Protein AF-0000000076746438 (afdb_homodimer)

Nearest PDB structures (foldseek):
  4yfy-assembly1_B  TM=8.001E-01  e=1.383E-14  Providencia alcalifaciens
  4pzu-assembly1_B  TM=8.142E-01  e=1.035E-13  Mycobacterium tuberculosis
  6v2t-assembly1_A  TM=8.009E-01  e=1.169E-13  Shewanella sp. FDAARGOS_354
  6v33-assembly1_B  TM=8.062E-01  e=2.582E-13  Pseudomonas congelans
  4nv1-assembly2_E  TM=7.731E-01  e=6.446E-13  Francisella tularensis subsp. tularensis SCHU S4

Organism: NCBI:txid190893

Structure (mmCIF, N/CA/C/O backbone):
data_AF-0000000076746438-model_v1
#
loop_
_entity.id
_entity.type
_entity.pdbx_description
1 polymer 'Formyl transferase N-terminal domain-containing protein'
#
loop_
_atom_site.group_PDB
_atom_site.id
_atom_site.type_symbol
_atom_site.label_atom_id
_atom_site.label_alt_id
_atom_site.label_comp_id
_atom_site.label_asym_id
_atom_site.label_entity_id
_atom_site.label_seq_id
_atom_site.pdbx_PDB_ins_code
_atom_site.Cartn_x
_atom_site.Cartn_y
_atom_site.Cartn_z
_atom_site.occupancy
_atom_site.B_iso_or_equiv
_atom_site.auth_seq_id
_atom_site.auth_comp_id
_atom_site.auth_asym_id
_atom_site.auth_atom_id
_atom_site.pdbx_PDB_model_num
ATOM 1 N N . MET A 1 1 ? -11.914 46.688 12.555 1 73.5 1 MET A N 1
ATOM 2 C CA . MET A 1 1 ? -11.578 45.5 11.781 1 73.5 1 MET A CA 1
ATOM 3 C C . MET A 1 1 ? -10.094 45.156 11.906 1 73.5 1 MET A C 1
ATOM 5 O O . MET A 1 1 ? -9.25 46.062 11.906 1 73.5 1 MET A O 1
ATOM 9 N N . ARG A 1 2 ? -9.742 43.875 12.281 1 86 2 ARG A N 1
ATOM 10 C CA . ARG A 1 2 ? -8.359 43.469 12.523 1 86 2 ARG A CA 1
ATOM 11 C C . ARG A 1 2 ? -7.586 43.344 11.219 1 86 2 ARG A C 1
ATOM 13 O O . ARG A 1 2 ? -8.078 42.75 10.25 1 86 2 ARG A O 1
ATOM 20 N N . ASP A 1 3 ? -6.473 44.062 11.164 1 94.69 3 ASP A N 1
ATOM 21 C CA . ASP A 1 3 ? -5.551 43.906 10.039 1 94.69 3 ASP A CA 1
ATOM 22 C C . ASP A 1 3 ? -4.586 42.75 10.273 1 94.69 3 ASP A C 1
ATOM 24 O O . ASP A 1 3 ? -3.74 42.812 11.172 1 94.69 3 ASP A O 1
ATOM 28 N N . CYS A 1 4 ? -4.773 41.75 9.414 1 97 4 CYS A N 1
ATOM 29 C CA . CYS A 1 4 ? -4.027 40.5 9.625 1 97 4 CYS A CA 1
ATOM 30 C C . CYS A 1 4 ? -3.199 40.156 8.398 1 97 4 CYS A C 1
ATOM 32 O O . CYS A 1 4 ? -3.662 40.312 7.266 1 97 4 CYS A O 1
ATOM 34 N N . VAL A 1 5 ? -1.972 39.719 8.672 1 97.44 5 VAL A N 1
ATOM 35 C CA . VAL A 1 5 ? -1.103 39.188 7.621 1 97.44 5 VAL A CA 1
ATOM 36 C C . VAL A 1 5 ? -0.907 37.688 7.805 1 97.44 5 VAL A C 1
ATOM 38 O O . VAL A 1 5 ? -0.662 37.219 8.922 1 97.44 5 VAL A O 1
ATOM 41 N N . PHE A 1 6 ? -1.064 36.969 6.75 1 97.88 6 PHE A N 1
ATOM 42 C CA . PHE A 1 6 ? -0.701 35.562 6.727 1 97.88 6 PHE A CA 1
ATOM 43 C C . PHE A 1 6 ? 0.543 35.312 5.875 1 97.88 6 PHE A C 1
ATOM 45 O O . PHE A 1 6 ? 0.637 35.844 4.758 1 97.88 6 PHE A O 1
ATOM 52 N N . VAL A 1 7 ? 1.448 34.562 6.438 1 97.38 7 VAL A N 1
ATOM 53 C CA . VAL A 1 7 ? 2.625 34.156 5.676 1 97.38 7 VAL A CA 1
ATOM 54 C C . VAL A 1 7 ? 2.857 32.656 5.828 1 97.38 7 VAL A C 1
ATOM 56 O O . VAL A 1 7 ? 2.914 32.125 6.949 1 97.38 7 VAL A O 1
ATOM 59 N N . GLY A 1 8 ? 2.98 31.984 4.676 1 95.44 8 GLY A N 1
ATOM 60 C CA . GLY A 1 8 ? 3.326 30.578 4.797 1 95.44 8 GLY A CA 1
ATOM 61 C C . GLY A 1 8 ? 2.826 29.75 3.637 1 95.44 8 GLY A C 1
ATOM 62 O O . GLY A 1 8 ? 2.703 30.234 2.516 1 95.44 8 GLY A O 1
ATOM 63 N N . ASN A 1 9 ? 2.734 28.438 3.898 1 92.62 9 ASN A N 1
ATOM 64 C CA . ASN A 1 9 ? 2.375 27.5 2.834 1 92.62 9 ASN A CA 1
ATOM 65 C C . ASN A 1 9 ? 1.324 26.5 3.297 1 92.62 9 ASN A C 1
ATOM 67 O O . ASN A 1 9 ? 1.062 25.516 2.613 1 92.62 9 ASN A O 1
ATOM 71 N N . ARG A 1 10 ? 0.739 26.75 4.438 1 92.44 10 ARG A N 1
ATOM 72 C CA . ARG A 1 10 ? -0.252 25.828 4.984 1 92.44 10 ARG A CA 1
ATOM 73 C C . ARG A 1 10 ? -1.668 26.297 4.672 1 92.44 10 ARG A C 1
ATOM 75 O O . ARG A 1 10 ? -2.123 27.312 5.215 1 92.44 10 ARG A O 1
ATOM 82 N N . ARG A 1 11 ? -2.375 25.547 3.967 1 91.19 11 ARG A N 1
ATOM 83 C CA . ARG A 1 11 ? -3.625 25.969 3.34 1 91.19 11 ARG A CA 1
ATOM 84 C C . ARG A 1 11 ? -4.762 26 4.355 1 91.19 11 ARG A C 1
ATOM 86 O O . ARG A 1 11 ? -5.605 26.891 4.32 1 91.19 11 ARG A O 1
ATOM 93 N N . PHE A 1 12 ? -4.754 25.156 5.32 1 92.69 12 PHE A N 1
ATOM 94 C CA . PHE A 1 12 ? -5.973 24.891 6.082 1 92.69 12 PHE A CA 1
ATOM 95 C C . PHE A 1 12 ? -6.199 25.969 7.129 1 92.69 12 PHE A C 1
ATOM 97 O O . PHE A 1 12 ? -7.336 26.391 7.355 1 92.69 12 PHE A O 1
ATOM 104 N N . VAL A 1 13 ? -5.195 26.375 7.738 1 95.19 13 VAL A N 1
ATOM 105 C CA . VAL A 1 13 ? -5.328 27.516 8.648 1 95.19 13 VAL A CA 1
ATOM 106 C C . VAL A 1 13 ? -5.738 28.75 7.867 1 95.19 13 VAL A C 1
ATOM 108 O O . VAL A 1 13 ? -6.582 29.531 8.32 1 95.19 13 VAL A O 1
ATOM 111 N N . LEU A 1 14 ? -5.172 28.922 6.68 1 94.94 14 LEU A N 1
ATOM 112 C CA . LEU A 1 14 ? -5.527 30.047 5.824 1 94.94 14 LEU A CA 1
ATOM 113 C C . LEU A 1 14 ? -7.012 30.016 5.473 1 94.94 14 LEU A C 1
ATOM 115 O O . LEU A 1 14 ? -7.684 31.047 5.5 1 94.94 14 LEU A O 1
ATOM 119 N N . GLU A 1 15 ? -7.488 28.859 5.148 1 93.12 15 GLU A N 1
ATOM 120 C CA . GLU A 1 15 ? -8.906 28.719 4.836 1 93.12 15 GLU A CA 1
ATOM 121 C C . GLU A 1 15 ? -9.781 29.172 6 1 93.12 15 GLU A C 1
ATOM 123 O O . GLU A 1 15 ? -10.805 29.828 5.793 1 93.12 15 GLU A O 1
ATOM 128 N N . GLU A 1 16 ? -9.406 28.812 7.215 1 94.44 16 GLU A N 1
ATOM 129 C CA . GLU A 1 16 ? -10.133 29.25 8.398 1 94.44 16 GLU A CA 1
ATOM 130 C C . GLU A 1 16 ? -10.039 30.766 8.562 1 94.44 16 GLU A C 1
ATOM 132 O O . GLU A 1 16 ? -11.008 31.422 8.953 1 94.44 16 GLU A O 1
ATOM 137 N N . LEU A 1 17 ? -8.906 31.312 8.281 1 95.25 17 LEU A N 1
ATOM 138 C CA . LEU A 1 17 ? -8.664 32.75 8.406 1 95.25 17 LEU A CA 1
ATOM 139 C C . LEU A 1 17 ? -9.539 33.531 7.43 1 95.25 17 LEU A C 1
ATOM 141 O O . LEU A 1 17 ? -10.062 34.594 7.777 1 95.25 17 LEU A O 1
ATOM 145 N N . ILE A 1 18 ? -9.672 33.031 6.238 1 93.94 18 ILE A N 1
ATOM 146 C CA . ILE A 1 18 ? -10.445 33.656 5.184 1 93.94 18 ILE A CA 1
ATOM 147 C C . ILE A 1 18 ? -11.906 33.781 5.617 1 93.94 18 ILE A C 1
ATOM 149 O O . ILE A 1 18 ? -12.586 34.75 5.266 1 93.94 18 ILE A O 1
ATOM 153 N N . LYS A 1 19 ? -12.297 32.875 6.418 1 92.81 19 LYS A N 1
ATOM 154 C CA . LYS A 1 19 ? -13.688 32.875 6.879 1 92.81 19 LYS A CA 1
ATOM 155 C C . LYS A 1 19 ? -13.914 33.969 7.93 1 92.81 19 LYS A C 1
ATOM 157 O O . LYS A 1 19 ? -15.055 34.312 8.234 1 92.81 19 LYS A O 1
ATOM 162 N N . LYS A 1 20 ? -12.867 34.469 8.352 1 92.38 20 LYS A N 1
ATOM 163 C CA . LYS A 1 20 ? -12.984 35.5 9.367 1 92.38 20 LYS A CA 1
ATOM 164 C C . LYS A 1 20 ? -13.297 36.844 8.734 1 92.38 20 LYS A C 1
ATOM 166 O O . LYS A 1 20 ? -13.078 37.062 7.539 1 92.38 20 LYS A O 1
ATOM 171 N N . ASN A 1 21 ? -13.914 37.75 9.383 1 87.56 21 ASN A N 1
ATOM 172 C CA . ASN A 1 21 ? -14.18 39.094 8.93 1 87.56 21 ASN A CA 1
ATOM 173 C C . ASN A 1 21 ? -13.016 40.031 9.227 1 87.56 21 ASN A C 1
ATOM 175 O O . ASN A 1 21 ? -13.195 41.094 9.852 1 87.56 21 ASN A O 1
ATOM 179 N N . TRP A 1 22 ? -11.789 39.625 8.812 1 93.62 22 TRP A N 1
ATOM 180 C CA . TRP A 1 22 ? -10.586 40.438 9 1 93.62 22 TRP A CA 1
ATOM 181 C C . TRP A 1 22 ? -10.086 41 7.672 1 93.62 22 TRP A C 1
ATOM 183 O O . TRP A 1 22 ? -10.453 40.5 6.605 1 93.62 22 TRP A O 1
ATOM 193 N N . ASN A 1 23 ? -9.406 42.125 7.746 1 95.06 23 ASN A N 1
ATOM 194 C CA . ASN A 1 23 ? -8.633 42.594 6.598 1 95.06 23 ASN A CA 1
ATOM 195 C C . ASN A 1 23 ? -7.355 41.781 6.422 1 95.06 23 ASN A C 1
ATOM 197 O O . ASN A 1 23 ? -6.379 41.969 7.145 1 95.06 23 ASN A O 1
ATOM 201 N N . LEU A 1 24 ? -7.387 40.906 5.422 1 96.19 24 LEU A N 1
ATOM 202 C CA . LEU A 1 24 ? -6.359 39.875 5.324 1 96.19 24 LEU A CA 1
ATOM 203 C C . LEU A 1 24 ? -5.422 40.156 4.152 1 96.19 24 LEU A C 1
ATOM 205 O O . LEU A 1 24 ? -5.879 40.406 3.033 1 96.19 24 LEU A O 1
ATOM 209 N N . THR A 1 25 ? -4.156 40.25 4.434 1 96.25 25 THR A N 1
ATOM 210 C CA . THR A 1 25 ? -3.102 40.219 3.428 1 96.25 25 THR A CA 1
ATOM 211 C C . THR A 1 25 ? -2.359 38.906 3.443 1 96.25 25 THR A C 1
ATOM 213 O O . THR A 1 25 ? -1.942 38.438 4.504 1 96.25 25 THR A O 1
ATOM 216 N N . VAL A 1 26 ? -2.172 38.281 2.252 1 97.38 26 VAL A N 1
ATOM 217 C CA . VAL A 1 26 ? -1.613 36.938 2.201 1 97.38 26 VAL A CA 1
ATOM 218 C C . VAL A 1 26 ? -0.307 36.938 1.411 1 97.38 26 VAL A C 1
ATOM 220 O O . VAL A 1 26 ? -0.269 37.406 0.269 1 97.38 26 VAL A O 1
ATOM 223 N N . PHE A 1 27 ? 0.74 36.469 2.045 1 97.62 27 PHE A N 1
ATOM 224 C CA . PHE A 1 27 ? 2.004 36.188 1.371 1 97.62 27 PHE A CA 1
ATOM 225 C C . PHE A 1 27 ? 2.25 34.688 1.267 1 97.62 27 PHE A C 1
ATOM 227 O O . PHE A 1 27 ? 2.295 34 2.281 1 97.62 27 PHE A O 1
ATOM 234 N N . VAL A 1 28 ? 2.404 34.219 0.063 1 96.12 28 VAL A N 1
ATOM 235 C CA . VAL A 1 28 ? 2.645 32.812 -0.186 1 96.12 28 VAL A CA 1
ATOM 236 C C . VAL A 1 28 ? 4.078 32.594 -0.67 1 96.12 28 VAL A C 1
ATOM 238 O O . VAL A 1 28 ? 4.594 33.406 -1.453 1 96.12 28 VAL A O 1
ATOM 241 N N . VAL A 1 29 ? 4.633 31.547 -0.186 1 94.12 29 VAL A N 1
ATOM 242 C CA . VAL A 1 29 ? 6.016 31.266 -0.558 1 94.12 29 VAL A CA 1
ATOM 243 C C . VAL A 1 29 ? 6.062 30.641 -1.948 1 94.12 29 VAL A C 1
ATOM 245 O O . VAL A 1 29 ? 5.281 29.734 -2.252 1 94.12 29 VAL A O 1
ATOM 248 N N . LYS A 1 30 ? 7.031 31.031 -2.709 1 94.12 30 LYS A N 1
ATOM 249 C CA . LYS A 1 30 ? 7.172 30.594 -4.094 1 94.12 30 LYS A CA 1
ATOM 250 C C . LYS A 1 30 ? 7.504 29.109 -4.16 1 94.12 30 LYS A C 1
ATOM 252 O O . LYS A 1 30 ? 8.305 28.609 -3.369 1 94.12 30 LYS A O 1
ATOM 257 N N . GLY A 1 31 ? 6.848 28.438 -5.105 1 91 31 GLY A N 1
ATOM 258 C CA . GLY A 1 31 ? 7.188 27.047 -5.379 1 91 31 GLY A CA 1
ATOM 259 C C . GLY A 1 31 ? 6.496 26.078 -4.449 1 91 31 GLY A C 1
ATOM 260 O O . GLY A 1 31 ? 6.852 24.891 -4.406 1 91 31 GLY A O 1
ATOM 261 N N . THR A 1 32 ? 5.559 26.516 -3.734 1 90 32 THR A N 1
ATOM 262 C CA . THR A 1 32 ? 4.887 25.656 -2.762 1 90 32 THR A CA 1
ATOM 263 C C . THR A 1 32 ? 3.539 25.188 -3.297 1 90 32 THR A C 1
ATOM 265 O O . THR A 1 32 ? 3.08 25.656 -4.34 1 90 32 THR A O 1
ATOM 268 N N . HIS A 1 33 ? 2.986 24.25 -2.588 1 85.62 33 HIS A N 1
ATOM 269 C CA . HIS A 1 33 ? 1.662 23.75 -2.951 1 85.62 33 HIS A CA 1
ATOM 270 C C . HIS A 1 33 ? 0.614 24.844 -2.842 1 85.62 33 HIS A C 1
ATOM 272 O O . HIS A 1 33 ? -0.313 24.922 -3.652 1 85.62 33 HIS A O 1
ATOM 278 N N . LEU A 1 34 ? 0.787 25.656 -1.875 1 91.44 34 LEU A N 1
ATOM 279 C CA . LEU A 1 34 ? -0.185 26.734 -1.672 1 91.44 34 LEU A CA 1
ATOM 280 C C . LEU A 1 34 ? -0.17 27.703 -2.842 1 91.44 34 LEU A C 1
ATOM 282 O O . LEU A 1 34 ? -1.224 28.172 -3.273 1 91.44 34 LEU A O 1
ATOM 286 N N . GLU A 1 35 ? 1.004 27.984 -3.301 1 91.88 35 GLU A N 1
ATOM 287 C CA . GLU A 1 35 ? 1.071 28.844 -4.48 1 91.88 35 GLU A CA 1
ATOM 288 C C . GLU A 1 35 ? 0.307 28.234 -5.652 1 91.88 35 GLU A C 1
ATOM 290 O O . GLU A 1 35 ? -0.429 28.938 -6.352 1 91.88 35 GLU A O 1
ATOM 295 N N . ARG A 1 36 ? 0.493 26.969 -5.832 1 89.56 36 ARG A N 1
ATOM 296 C CA . ARG A 1 36 ? -0.195 26.266 -6.914 1 89.56 36 ARG A CA 1
ATOM 297 C C . ARG A 1 36 ? -1.707 26.328 -6.727 1 89.56 36 ARG A C 1
ATOM 299 O O . ARG A 1 36 ? -2.451 26.484 -7.695 1 89.56 36 ARG A O 1
ATOM 306 N N . ASP A 1 37 ? -2.109 26.188 -5.492 1 88.69 37 ASP A N 1
ATOM 307 C CA . ASP A 1 37 ? -3.533 26.281 -5.188 1 88.69 37 ASP A CA 1
ATOM 308 C C . ASP A 1 37 ? -4.102 27.641 -5.562 1 88.69 37 ASP A C 1
ATOM 310 O O . ASP A 1 37 ? -5.18 27.734 -6.156 1 88.69 37 ASP A O 1
ATOM 314 N N . PHE A 1 38 ? -3.395 28.672 -5.25 1 91.12 38 PHE A N 1
ATOM 315 C CA . PHE A 1 38 ? -3.83 30.016 -5.598 1 91.12 38 PHE A CA 1
ATOM 316 C C . PHE A 1 38 ? -3.865 30.203 -7.113 1 91.12 38 PHE A C 1
ATOM 318 O O . PHE A 1 38 ? -4.836 30.719 -7.656 1 91.12 38 PHE A O 1
ATOM 325 N N . ASN A 1 39 ? -2.875 29.703 -7.75 1 90.44 39 ASN A N 1
ATOM 326 C CA . ASN A 1 39 ? -2.758 29.859 -9.195 1 90.44 39 ASN A CA 1
ATOM 327 C C . ASN A 1 39 ? -3.826 29.062 -9.938 1 90.44 39 ASN A C 1
ATOM 329 O O . ASN A 1 39 ? -4.219 29.422 -11.047 1 90.44 39 ASN A O 1
ATOM 333 N N . SER A 1 40 ? -4.25 28.062 -9.312 1 88.56 40 SER A N 1
ATOM 334 C CA . SER A 1 40 ? -5.277 27.234 -9.93 1 88.56 40 SER A CA 1
ATOM 335 C C . SER A 1 40 ? -6.668 27.812 -9.711 1 88.56 40 SER A C 1
ATOM 337 O O . SER A 1 40 ? -7.656 27.281 -10.227 1 88.56 40 SER A O 1
ATOM 339 N N . GLY A 1 41 ? -6.797 28.859 -8.867 1 87.94 41 GLY A N 1
ATOM 340 C CA . GLY A 1 41 ? -8.07 29.516 -8.648 1 87.94 41 GLY A CA 1
ATOM 341 C C . GLY A 1 41 ? -8.82 29 -7.441 1 87.94 41 GLY A C 1
ATOM 342 O O . GLY A 1 41 ? -10.016 29.266 -7.277 1 87.94 41 GLY A O 1
ATOM 343 N N . MET A 1 42 ? -8.211 28.281 -6.621 1 85.88 42 MET A N 1
ATOM 344 C CA . MET A 1 42 ? -8.852 27.688 -5.445 1 85.88 42 MET A CA 1
ATOM 345 C C . MET A 1 42 ? -9.367 28.781 -4.512 1 85.88 42 MET A C 1
ATOM 347 O O . MET A 1 42 ? -10.398 28.625 -3.865 1 85.88 42 MET A O 1
ATOM 351 N N . PHE A 1 43 ? -8.664 29.812 -4.371 1 87.81 43 PHE A N 1
ATOM 352 C CA . PHE A 1 43 ? -9.023 30.922 -3.494 1 87.81 43 PHE A CA 1
ATOM 353 C C . PHE A 1 43 ? -9.414 32.156 -4.305 1 87.81 43 PHE A C 1
ATOM 355 O O . PHE A 1 43 ? -8.828 33.219 -4.148 1 87.81 43 PHE A O 1
ATOM 362 N N . GLU A 1 44 ? -10.461 31.969 -4.969 1 83.62 44 GLU A N 1
ATOM 363 C CA . GLU A 1 44 ? -10.898 33.062 -5.82 1 83.62 44 GLU A CA 1
ATOM 364 C C . GLU A 1 44 ? -11.258 34.312 -4.996 1 83.62 44 GLU A C 1
ATOM 366 O O . GLU A 1 44 ? -11.805 34.188 -3.898 1 83.62 44 GLU A O 1
ATOM 371 N N . ASN A 1 45 ? -10.648 35.406 -5.227 1 85.12 45 ASN A N 1
ATOM 372 C CA . ASN A 1 45 ? -11 36.719 -4.676 1 85.12 45 ASN A CA 1
ATOM 373 C C . ASN A 1 45 ? -10.156 37.062 -3.443 1 85.12 45 ASN A C 1
ATOM 375 O O . ASN A 1 45 ? -10.508 37.938 -2.67 1 85.12 45 ASN A O 1
ATOM 379 N N . VAL A 1 46 ? -9.32 36.156 -3.121 1 90.81 46 VAL A N 1
ATOM 380 C CA . VAL A 1 46 ? -8.398 36.5 -2.037 1 90.81 46 VAL A CA 1
ATOM 381 C C . VAL A 1 46 ? -7.094 37.031 -2.611 1 90.81 46 VAL A C 1
ATOM 383 O O . VAL A 1 46 ? -6.344 36.281 -3.264 1 90.81 46 VAL A O 1
ATOM 386 N N . PRO A 1 47 ? -6.906 38.344 -2.443 1 90.88 47 PRO A N 1
ATOM 387 C CA . PRO A 1 47 ? -5.625 38.844 -2.914 1 90.88 47 PRO A CA 1
ATOM 388 C C . PRO A 1 47 ? -4.43 38.219 -2.217 1 90.88 47 PRO A C 1
ATOM 390 O O . PRO A 1 47 ? -4.484 37.938 -1.016 1 90.88 47 PRO A O 1
ATOM 393 N N . PHE A 1 48 ? -3.426 37.938 -2.994 1 95.88 48 PHE A N 1
ATOM 394 C CA . PHE A 1 48 ? -2.221 37.344 -2.436 1 95.88 48 PHE A CA 1
ATOM 395 C C . PHE A 1 48 ? -0.984 37.781 -3.201 1 95.88 48 PHE A C 1
ATOM 397 O O . PHE A 1 48 ? -1.095 38.344 -4.301 1 95.88 48 PHE A O 1
ATOM 404 N N . GLN A 1 49 ? 0.164 37.688 -2.59 1 95.88 49 GLN A N 1
ATOM 405 C CA . GLN A 1 49 ? 1.458 37.969 -3.209 1 95.88 49 GLN A CA 1
ATOM 406 C C . GLN A 1 49 ? 2.424 36.812 -2.988 1 95.88 49 GLN A C 1
ATOM 408 O O . GLN A 1 49 ? 2.473 36.219 -1.899 1 95.88 49 GLN A O 1
ATOM 413 N N . THR A 1 50 ? 3.111 36.469 -4.012 1 96.81 50 THR A N 1
ATOM 414 C CA . THR A 1 50 ? 4.133 35.438 -3.902 1 96.81 50 THR A CA 1
ATOM 415 C C . THR A 1 50 ? 5.484 36.062 -3.537 1 96.81 50 THR A C 1
ATOM 417 O O . THR A 1 50 ? 5.863 37.094 -4.07 1 96.81 50 THR A O 1
ATOM 420 N N . VAL A 1 51 ? 6.121 35.469 -2.592 1 97.12 51 VAL A N 1
ATOM 421 C CA . VAL A 1 51 ? 7.453 35.906 -2.201 1 97.12 51 VAL A CA 1
ATOM 422 C C . VAL A 1 51 ? 8.477 34.812 -2.459 1 97.12 51 VAL A C 1
ATOM 424 O O . VAL A 1 51 ? 8.227 33.625 -2.141 1 97.12 51 VAL A O 1
ATOM 427 N N . ALA A 1 52 ? 9.617 35.188 -2.965 1 95.56 52 ALA A N 1
ATOM 428 C CA . ALA A 1 52 ? 10.617 34.188 -3.373 1 95.56 52 ALA A CA 1
ATOM 429 C C . ALA A 1 52 ? 11.758 34.125 -2.361 1 95.56 52 ALA A C 1
ATOM 431 O O . ALA A 1 52 ? 12.539 33.156 -2.371 1 95.56 52 ALA A O 1
ATOM 432 N N . SER A 1 53 ? 11.836 35.219 -1.522 1 96.44 53 SER A N 1
ATOM 433 C CA . SER A 1 53 ? 12.961 35.25 -0.593 1 96.44 53 SER A CA 1
ATOM 434 C C . SER A 1 53 ? 12.578 35.969 0.709 1 96.44 53 SER A C 1
ATOM 436 O O . SER A 1 53 ? 11.562 36.656 0.771 1 96.44 53 SER A O 1
ATOM 438 N N . LYS A 1 54 ? 13.469 35.688 1.715 1 95.69 54 LYS A N 1
ATOM 439 C CA . LYS A 1 54 ? 13.312 36.344 3.004 1 95.69 54 LYS A CA 1
ATOM 440 C C . LYS A 1 54 ? 13.359 37.875 2.844 1 95.69 54 LYS A C 1
ATOM 442 O O . LYS A 1 54 ? 12.516 38.594 3.398 1 95.69 54 LYS A O 1
ATOM 447 N N . SER A 1 55 ? 14.273 38.312 2.031 1 96.5 55 SER A N 1
ATOM 448 C CA . SER A 1 55 ? 14.453 39.75 1.823 1 96.5 55 SER A CA 1
ATOM 449 C C . SER A 1 55 ? 13.211 40.375 1.192 1 96.5 55 SER A C 1
ATOM 451 O O . SER A 1 55 ? 12.789 41.469 1.592 1 96.5 55 SER A O 1
ATOM 453 N N . GLU A 1 56 ? 12.703 39.719 0.24 1 97.31 56 GLU A N 1
ATOM 454 C CA . GLU A 1 56 ? 11.508 40.219 -0.428 1 97.31 56 GLU A CA 1
ATOM 455 C C . GLU A 1 56 ? 10.336 40.312 0.545 1 97.31 56 GLU A C 1
ATOM 457 O O . GLU A 1 56 ? 9.594 41.281 0.542 1 97.31 56 GLU A O 1
ATOM 462 N N . LEU A 1 57 ? 10.211 39.344 1.357 1 97.06 57 LEU A N 1
ATOM 463 C CA . LEU A 1 57 ? 9.141 39.344 2.348 1 97.06 57 LEU A CA 1
ATOM 464 C C . LEU A 1 57 ? 9.305 40.469 3.336 1 97.06 57 LEU A C 1
ATOM 466 O O . LEU A 1 57 ? 8.344 41.188 3.637 1 97.06 57 LEU A O 1
ATOM 470 N N . LEU A 1 58 ? 10.492 40.688 3.812 1 96.56 58 LEU A N 1
ATOM 471 C CA . LEU A 1 58 ? 10.773 41.75 4.785 1 96.56 58 LEU A CA 1
ATOM 472 C C . LEU A 1 58 ? 10.492 43.125 4.191 1 96.56 58 LEU A C 1
ATOM 474 O O . LEU A 1 58 ? 10.008 44 4.887 1 96.56 58 LEU A O 1
ATOM 478 N N . GLU A 1 59 ? 10.797 43.219 2.932 1 96.25 59 GLU A N 1
ATOM 479 C CA . GLU A 1 59 ? 10.516 44.5 2.248 1 96.25 59 GLU A CA 1
ATOM 480 C C . GLU A 1 59 ? 9.016 44.781 2.219 1 96.25 59 GLU A C 1
ATOM 482 O O . GLU A 1 59 ? 8.586 45.875 2.541 1 96.25 59 GLU A O 1
ATOM 487 N N . HIS A 1 60 ? 8.273 43.812 1.846 1 96.25 60 HIS A N 1
ATOM 488 C CA . HIS A 1 60 ? 6.828 43.969 1.792 1 96.25 60 HIS A CA 1
ATOM 489 C C . HIS A 1 60 ? 6.258 44.281 3.174 1 96.25 60 HIS A C 1
ATOM 491 O O . HIS A 1 60 ? 5.414 45.188 3.318 1 96.25 60 HIS A O 1
ATOM 497 N N . LEU A 1 61 ? 6.73 43.594 4.18 1 96.31 61 LEU A N 1
ATOM 498 C CA . LEU A 1 61 ? 6.207 43.719 5.531 1 96.31 61 LEU A CA 1
ATOM 499 C C . LEU A 1 61 ? 6.531 45.125 6.094 1 96.31 61 LEU A C 1
ATOM 501 O O . LEU A 1 61 ? 5.758 45.656 6.883 1 96.31 61 LEU A O 1
ATOM 505 N N . SER A 1 62 ? 7.617 45.625 5.672 1 94.44 62 SER A N 1
ATOM 506 C CA . SER A 1 62 ? 8.039 46.938 6.168 1 94.44 62 SER A CA 1
ATOM 507 C C . SER A 1 62 ? 7.188 48.031 5.582 1 94.44 62 SER A C 1
ATOM 509 O O . SER A 1 62 ? 7.148 49.156 6.125 1 94.44 62 SER A O 1
ATOM 511 N N . LEU A 1 63 ? 6.469 47.75 4.527 1 92.94 63 LEU A N 1
ATOM 512 C CA . LEU A 1 63 ? 5.742 48.781 3.785 1 92.94 63 LEU A CA 1
ATOM 513 C C . LEU A 1 63 ? 4.273 48.812 4.203 1 92.94 63 LEU A C 1
ATOM 515 O O . LEU A 1 63 ? 3.529 49.688 3.797 1 92.94 63 LEU A O 1
ATOM 519 N N . ILE A 1 64 ? 3.943 47.844 5.012 1 93.38 64 ILE A N 1
ATOM 520 C CA . ILE A 1 64 ? 2.531 47.781 5.375 1 93.38 64 ILE A CA 1
ATOM 521 C C . ILE A 1 64 ? 2.389 47.812 6.895 1 93.38 64 ILE A C 1
ATOM 523 O O . ILE A 1 64 ? 3.332 47.469 7.613 1 93.38 64 ILE A O 1
ATOM 527 N N . SER A 1 65 ? 1.161 48.281 7.312 1 93.19 65 SER A N 1
ATOM 528 C CA . SER A 1 65 ? 0.815 48.219 8.727 1 93.19 65 SER A CA 1
ATOM 529 C C . SER A 1 65 ? -0.198 47.125 9.016 1 93.19 65 SER A C 1
ATOM 531 O O . SER A 1 65 ? -1.122 46.906 8.227 1 93.19 65 SER A O 1
ATOM 533 N N . PHE A 1 66 ? -0.011 46.469 10.078 1 96.12 66 PHE A N 1
ATOM 534 C CA . PHE A 1 66 ? -0.903 45.406 10.5 1 96.12 66 PHE A CA 1
ATOM 535 C C . PHE A 1 66 ? -0.851 45.219 12.016 1 96.12 66 PHE A C 1
ATOM 537 O O . PHE A 1 66 ? 0.068 45.719 12.672 1 96.12 66 PHE A O 1
ATOM 544 N N . ASP A 1 67 ? -1.861 44.469 12.508 1 95.88 67 ASP A N 1
ATOM 545 C CA . ASP A 1 67 ? -1.978 44.219 13.945 1 95.88 67 ASP A CA 1
ATOM 546 C C . ASP A 1 67 ? -1.447 42.844 14.32 1 95.88 67 ASP A C 1
ATOM 548 O O . ASP A 1 67 ? -1 42.625 15.445 1 95.88 67 ASP A O 1
ATOM 552 N N . LEU A 1 68 ? -1.602 42 13.391 1 97.62 68 LEU A N 1
ATOM 553 C CA . LEU A 1 68 ? -1.314 40.594 13.648 1 97.62 68 LEU A CA 1
ATOM 554 C C . LEU A 1 68 ? -0.706 39.906 12.414 1 97.62 68 LEU A C 1
ATOM 556 O O . LEU A 1 68 ? -1.182 40.125 11.297 1 97.62 68 LEU A O 1
ATOM 560 N N . LEU A 1 69 ? 0.369 39.219 12.625 1 97.88 69 LEU A N 1
ATOM 561 C CA . LEU A 1 69 ? 0.922 38.344 11.594 1 97.88 69 LEU A CA 1
ATOM 562 C C . LEU A 1 69 ? 0.878 36.906 12.039 1 97.88 69 LEU A C 1
ATOM 564 O O . LEU A 1 69 ? 1.347 36.562 13.133 1 97.88 69 LEU A O 1
ATOM 568 N N . ILE A 1 70 ? 0.293 36.094 11.258 1 98.12 70 ILE A N 1
ATOM 569 C CA . ILE A 1 70 ? 0.239 34.625 11.484 1 98.12 70 ILE A CA 1
ATOM 570 C C . ILE A 1 70 ? 1.14 33.906 10.484 1 98.12 70 ILE A C 1
ATOM 572 O O . ILE A 1 70 ? 0.882 33.938 9.281 1 98.12 70 ILE A O 1
ATOM 576 N N . SER A 1 71 ? 2.16 33.312 11.023 1 97.94 71 SER A N 1
ATOM 577 C CA . SER A 1 71 ? 3.061 32.5 10.242 1 97.94 71 SER A CA 1
ATOM 578 C C . SER A 1 71 ? 2.688 31.016 10.359 1 97.94 71 SER A C 1
ATOM 580 O O . SER A 1 71 ? 2.463 30.516 11.461 1 97.94 71 SER A O 1
ATOM 582 N N . ASN A 1 72 ? 2.58 30.328 9.281 1 97.44 72 ASN A N 1
ATOM 583 C CA . ASN A 1 72 ? 2.303 28.906 9.227 1 97.44 72 ASN A CA 1
ATOM 584 C C . ASN A 1 72 ? 2.945 28.25 8.008 1 97.44 72 ASN A C 1
ATOM 586 O O . ASN A 1 72 ? 2.443 28.375 6.895 1 97.44 72 ASN A O 1
ATOM 590 N N . GLY A 1 73 ? 4.051 27.594 8.273 1 95.25 73 GLY A N 1
ATOM 591 C CA . GLY A 1 73 ? 4.785 26.969 7.184 1 95.25 73 GLY A CA 1
ATOM 592 C C . GLY A 1 73 ? 5.719 27.922 6.465 1 95.25 73 GLY A C 1
ATOM 593 O O . GLY A 1 73 ? 5.992 27.75 5.273 1 95.25 73 GLY A O 1
ATOM 594 N N . CYS A 1 74 ? 6.066 29.031 7.047 1 94.5 74 CYS A N 1
ATOM 595 C CA . CYS A 1 74 ? 7.051 29.953 6.484 1 94.5 74 CYS A CA 1
ATOM 596 C C . CYS A 1 74 ? 8.469 29.422 6.691 1 94.5 74 CYS A C 1
ATOM 598 O O . CYS A 1 74 ? 8.867 29.125 7.82 1 94.5 74 CYS A O 1
ATOM 600 N N . PRO A 1 75 ? 9.227 29.328 5.66 1 92.25 75 PRO A N 1
ATOM 601 C CA . PRO A 1 75 ? 10.57 28.766 5.793 1 92.25 75 PRO A CA 1
ATOM 602 C C . PRO A 1 75 ? 11.594 29.797 6.277 1 92.25 75 PRO A C 1
ATOM 604 O O . PRO A 1 75 ? 12.758 29.469 6.504 1 92.25 75 PRO A O 1
ATOM 607 N N . PHE A 1 76 ? 11.172 31.078 6.5 1 92.5 76 PHE A N 1
ATOM 608 C CA . PHE A 1 76 ? 12.109 32.156 6.836 1 92.5 76 PHE A CA 1
ATOM 609 C C . PHE A 1 76 ? 12.023 32.5 8.32 1 92.5 76 PHE A C 1
ATOM 611 O O . PHE A 1 76 ? 10.93 32.594 8.875 1 92.5 76 PHE A O 1
ATOM 618 N N . ILE A 1 77 ? 13.172 32.594 8.836 1 91.44 77 ILE A N 1
ATOM 619 C CA . ILE A 1 77 ? 13.227 33.156 10.188 1 91.44 77 ILE A CA 1
ATOM 620 C C . ILE A 1 77 ? 13.125 34.688 10.125 1 91.44 77 ILE A C 1
ATOM 622 O O . ILE A 1 77 ? 14.023 35.344 9.625 1 91.44 77 ILE A O 1
ATOM 626 N N . LEU A 1 78 ? 12.125 35.219 10.711 1 93.19 78 LEU A N 1
ATOM 627 C CA . LEU A 1 78 ? 11.875 36.656 10.625 1 93.19 78 LEU A CA 1
ATOM 628 C C . LEU A 1 78 ? 12.406 37.375 11.859 1 93.19 78 LEU A C 1
ATOM 630 O O . LEU A 1 78 ? 12.125 36.969 12.984 1 93.19 78 LEU A O 1
ATOM 634 N N . PRO A 1 79 ? 13.156 38.406 11.609 1 93.44 79 PRO A N 1
ATOM 635 C CA . PRO A 1 79 ? 13.57 39.25 12.734 1 93.44 79 PRO A CA 1
ATOM 636 C C . PRO A 1 79 ? 12.461 40.156 13.234 1 93.44 79 PRO A C 1
ATOM 638 O O . PRO A 1 79 ? 12.477 41.344 12.961 1 93.44 79 PRO A O 1
ATOM 641 N N . VAL A 1 80 ? 11.602 39.656 14.039 1 92.75 80 VAL A N 1
ATOM 642 C CA . VAL A 1 80 ? 10.359 40.344 14.375 1 92.75 80 VAL A CA 1
ATOM 643 C C . VAL A 1 80 ? 10.664 41.656 15.141 1 92.75 80 VAL A C 1
ATOM 645 O O . VAL A 1 80 ? 9.914 42.625 15.055 1 92.75 80 VAL A O 1
ATOM 648 N N . GLU A 1 81 ? 11.766 41.75 15.82 1 89.44 81 GLU A N 1
ATOM 649 C CA . GLU A 1 81 ? 12.148 42.938 16.578 1 89.44 81 GLU A CA 1
ATOM 650 C C . GLU A 1 81 ? 12.453 44.125 15.656 1 89.44 81 GLU A C 1
ATOM 652 O O . GLU A 1 81 ? 12.438 45.281 16.078 1 89.44 81 GLU A O 1
ATOM 657 N N . LYS A 1 82 ? 12.68 43.781 14.445 1 90.19 82 LYS A N 1
ATOM 658 C CA . LYS A 1 82 ? 13.039 44.812 13.477 1 90.19 82 LYS A CA 1
ATOM 659 C C . LYS A 1 82 ? 11.859 45.156 12.57 1 90.19 82 LYS A C 1
ATOM 661 O O . LYS A 1 82 ? 11.992 45.938 11.633 1 90.19 82 LYS A O 1
ATOM 666 N N . LEU A 1 83 ? 10.797 44.594 12.875 1 91.94 83 LEU A N 1
ATOM 667 C CA . LEU A 1 83 ? 9.602 44.781 12.062 1 91.94 83 LEU A CA 1
ATOM 668 C C . LEU A 1 83 ? 8.609 45.688 12.766 1 91.94 83 LEU A C 1
ATOM 670 O O . LEU A 1 83 ? 8.781 46 13.945 1 91.94 83 LEU A O 1
ATOM 674 N N . PRO A 1 84 ? 7.602 46.156 11.969 1 89.06 84 PRO A N 1
ATOM 675 C CA . PRO A 1 84 ? 6.613 47.062 12.586 1 89.06 84 PRO A CA 1
ATOM 676 C C . PRO A 1 84 ? 5.996 46.438 13.852 1 89.06 84 PRO A C 1
ATOM 678 O O . PRO A 1 84 ? 5.926 45.219 13.984 1 89.06 84 PRO A O 1
ATOM 681 N N . LEU A 1 85 ? 5.559 47.375 14.68 1 88.25 85 LEU A N 1
ATOM 682 C CA . LEU A 1 85 ? 4.934 46.906 15.914 1 88.25 85 LEU A CA 1
ATOM 683 C C . LEU A 1 85 ? 3.635 46.188 15.625 1 88.25 85 LEU A C 1
ATOM 685 O O . LEU A 1 85 ? 2.713 46.75 15.031 1 88.25 85 LEU A O 1
ATOM 689 N N . ALA A 1 86 ? 3.594 44.938 15.961 1 94.5 86 ALA A N 1
ATOM 690 C CA . ALA A 1 86 ? 2.459 44.062 15.766 1 94.5 86 ALA A CA 1
ATOM 691 C C . ALA A 1 86 ? 2.615 42.781 16.594 1 94.5 86 ALA A C 1
ATOM 693 O O . ALA A 1 86 ? 3.645 42.562 17.234 1 94.5 86 ALA A O 1
ATOM 694 N N . LYS A 1 87 ? 1.581 42.062 16.703 1 95.69 87 LYS A N 1
ATOM 695 C CA . LYS A 1 87 ? 1.697 40.719 17.25 1 95.69 87 LYS A CA 1
ATOM 696 C C . LYS A 1 87 ? 2.121 39.719 16.188 1 95.69 87 LYS A C 1
ATOM 698 O O . LYS A 1 87 ? 1.547 39.688 15.094 1 95.69 87 LYS A O 1
ATOM 703 N N . TYR A 1 88 ? 3.176 39 16.516 1 97.31 88 TYR A N 1
ATOM 704 C CA . TYR A 1 88 ? 3.68 38 15.602 1 97.31 88 TYR A CA 1
ATOM 705 C C . TYR A 1 88 ? 3.5 36.594 16.188 1 97.31 88 TYR A C 1
ATOM 707 O O . TYR A 1 88 ? 4.043 36.281 17.25 1 97.31 88 TYR A O 1
ATOM 715 N N . VAL A 1 89 ? 2.766 35.75 15.484 1 97.94 89 VAL A N 1
ATOM 716 C CA . VAL A 1 89 ? 2.557 34.406 16 1 97.94 89 VAL A CA 1
ATOM 717 C C . VAL A 1 89 ? 2.902 33.375 14.914 1 97.94 89 VAL A C 1
ATOM 719 O O . VAL A 1 89 ? 2.812 33.656 13.727 1 97.94 89 VAL A O 1
ATOM 722 N N . ASN A 1 90 ? 3.34 32.219 15.375 1 98.12 90 ASN A N 1
ATOM 723 C CA . ASN A 1 90 ? 3.639 31.094 14.508 1 98.12 90 ASN A CA 1
ATOM 724 C C . ASN A 1 90 ? 2.861 29.844 14.93 1 98.12 90 ASN A C 1
ATOM 726 O O . ASN A 1 90 ? 2.744 29.547 16.125 1 98.12 90 ASN A O 1
ATOM 730 N N . ILE A 1 91 ? 2.268 29.219 13.961 1 98.31 91 ILE A N 1
ATOM 731 C CA . ILE A 1 91 ? 1.663 27.906 14.188 1 98.31 91 ILE A CA 1
ATOM 732 C C . ILE A 1 91 ? 2.584 26.828 13.648 1 98.31 91 ILE A C 1
ATOM 734 O O . ILE A 1 91 ? 2.703 26.641 12.438 1 98.31 91 ILE A O 1
ATOM 738 N N . HIS A 1 92 ? 3.174 26.109 14.555 1 98.19 92 HIS A N 1
ATOM 739 C CA . HIS A 1 92 ? 4.18 25.094 14.242 1 98.19 92 HIS A CA 1
ATOM 740 C C . HIS A 1 92 ? 3.619 23.688 14.422 1 98.19 92 HIS A C 1
ATOM 742 O O . HIS A 1 92 ? 2.992 23.391 15.438 1 98.19 92 HIS A O 1
ATOM 748 N N . PRO A 1 93 ? 3.814 22.812 13.453 1 98 93 PRO A N 1
ATOM 749 C CA . PRO A 1 93 ? 3.203 21.484 13.508 1 98 93 PRO A CA 1
ATOM 750 C C . PRO A 1 93 ? 4 20.5 14.367 1 98 93 PRO A C 1
ATOM 752 O O . PRO A 1 93 ? 4.344 19.406 13.906 1 98 93 PRO A O 1
ATOM 755 N N . SER A 1 94 ? 4.191 20.891 15.617 1 98.25 94 SER A N 1
ATOM 756 C CA . SER A 1 94 ? 4.754 20 16.625 1 98.25 94 SER A CA 1
ATOM 757 C C . SER A 1 94 ? 4.254 20.375 18.031 1 98.25 94 SER A C 1
ATOM 759 O O . SER A 1 94 ? 3.621 21.406 18.203 1 98.25 94 SER A O 1
ATOM 761 N N . TYR A 1 95 ? 4.508 19.469 18.891 1 97.62 95 TYR A N 1
ATOM 762 C CA . TYR A 1 95 ? 4.207 19.734 20.297 1 97.62 95 TYR A CA 1
ATOM 763 C C . TYR A 1 95 ? 5.406 20.375 21 1 97.62 95 TYR A C 1
ATOM 765 O O . TYR A 1 95 ? 6.074 19.719 21.812 1 97.62 95 TYR A O 1
ATOM 773 N N . LEU A 1 96 ? 5.594 21.656 20.703 1 97 96 LEU A N 1
ATOM 774 C CA . LEU A 1 96 ? 6.734 22.375 21.25 1 97 96 LEU A CA 1
ATOM 775 C C . LEU A 1 96 ? 6.781 22.234 22.766 1 97 96 LEU A C 1
ATOM 777 O O . LEU A 1 96 ? 5.738 22.109 23.422 1 97 96 LEU A O 1
ATOM 781 N N . PRO A 1 97 ? 7.992 22.188 23.281 1 97.12 97 PRO A N 1
ATOM 782 C CA . PRO A 1 97 ? 9.297 22.516 22.688 1 97.12 97 PRO A CA 1
ATOM 783 C C . PRO A 1 97 ? 9.898 21.344 21.922 1 97.12 97 PRO A C 1
ATOM 785 O O . PRO A 1 97 ? 10.977 21.469 21.328 1 97.12 97 PRO A O 1
ATOM 788 N N . ASP A 1 98 ? 9.203 20.219 21.891 1 97.12 98 ASP A N 1
ATOM 789 C CA . ASP A 1 98 ? 9.742 19.078 21.156 1 97.12 98 ASP A CA 1
ATOM 790 C C . ASP A 1 98 ? 9.562 19.25 19.656 1 97.12 98 ASP A C 1
ATOM 792 O O . ASP A 1 98 ? 8.531 19.766 19.203 1 97.12 98 ASP A O 1
ATOM 796 N N . LEU A 1 99 ? 10.664 18.875 18.906 1 97.38 99 LEU A N 1
ATOM 797 C CA . LEU A 1 99 ? 10.648 18.812 17.453 1 97.38 99 LEU A CA 1
ATOM 798 C C . LEU A 1 99 ? 10.523 20.219 16.844 1 97.38 99 LEU A C 1
ATOM 800 O O . LEU A 1 99 ? 9.664 20.453 16 1 97.38 99 LEU A O 1
ATOM 804 N N . LYS A 1 100 ? 11.289 21.078 17.375 1 96 100 LYS A N 1
ATOM 805 C CA . LYS A 1 100 ? 11.547 22.312 16.641 1 96 100 LYS A CA 1
ATOM 806 C C . LYS A 1 100 ? 12.18 22.031 15.281 1 96 100 LYS A C 1
ATOM 808 O O . LYS A 1 100 ? 12.562 20.906 14.992 1 96 100 LYS A O 1
ATOM 813 N N . GLY A 1 101 ? 12.117 23.016 14.406 1 93.06 101 GLY A N 1
ATOM 814 C CA . GLY A 1 101 ? 12.836 22.828 13.156 1 93.06 101 GLY A CA 1
ATOM 815 C C . GLY A 1 101 ? 11.922 22.703 11.953 1 93.06 101 GLY A C 1
ATOM 816 O O . GLY A 1 101 ? 10.711 22.922 12.062 1 93.06 101 GLY A O 1
ATOM 817 N N . CYS A 1 102 ? 12.406 22.203 10.844 1 92.94 102 CYS A N 1
ATOM 818 C CA . CYS A 1 102 ? 11.727 22.375 9.562 1 92.94 102 CYS A CA 1
ATOM 819 C C . CYS A 1 102 ? 10.852 21.172 9.242 1 92.94 102 CYS A C 1
ATOM 821 O O . CYS A 1 102 ? 9.898 21.281 8.477 1 92.94 102 CYS A O 1
ATOM 823 N N . ASP A 1 103 ? 11.211 19.984 9.836 1 95.38 103 ASP A N 1
ATOM 824 C CA . ASP A 1 103 ? 10.5 18.781 9.453 1 95.38 103 ASP A CA 1
ATOM 825 C C . ASP A 1 103 ? 9.984 18.031 10.672 1 95.38 103 ASP A C 1
ATOM 827 O O . ASP A 1 103 ? 10.219 16.828 10.812 1 95.38 103 ASP A O 1
ATOM 831 N N . PRO A 1 104 ? 9.211 18.719 11.422 1 97.62 104 PRO A N 1
ATOM 832 C CA . PRO A 1 104 ? 8.797 18.094 12.68 1 97.62 104 PRO A CA 1
ATOM 833 C C . PRO A 1 104 ? 7.891 16.891 12.461 1 97.62 104 PRO A C 1
ATOM 835 O O . PRO A 1 104 ? 7.934 15.93 13.242 1 97.62 104 PRO A O 1
ATOM 838 N N . VAL A 1 105 ? 7.078 16.844 11.477 1 97.25 105 VAL A N 1
ATOM 839 C CA . VAL A 1 105 ? 6.145 15.75 11.234 1 97.25 105 VAL A CA 1
ATOM 840 C C . VAL A 1 105 ? 6.914 14.484 10.875 1 97.25 105 VAL A C 1
ATOM 842 O O . VAL A 1 105 ? 6.656 13.414 11.43 1 97.25 105 VAL A O 1
ATOM 845 N N . ILE A 1 106 ? 7.895 14.633 10.016 1 97.69 106 ILE A N 1
ATOM 846 C CA . ILE A 1 106 ? 8.766 13.523 9.648 1 97.69 106 ILE A CA 1
ATOM 847 C C . ILE A 1 106 ? 9.539 13.047 10.875 1 97.69 106 ILE A C 1
ATOM 849 O O . ILE A 1 106 ? 9.625 11.844 11.133 1 97.69 106 ILE A O 1
ATOM 853 N N . GLY A 1 107 ? 10.031 14.008 11.602 1 98.25 107 GLY A N 1
ATOM 854 C CA . GLY A 1 107 ? 10.789 13.68 12.797 1 98.25 107 GLY A CA 1
ATOM 855 C C . GLY A 1 107 ? 9.984 12.898 13.812 1 98.25 107 GLY A C 1
ATOM 856 O O . GLY A 1 107 ? 10.516 11.992 14.461 1 98.25 107 GLY A O 1
ATOM 857 N N . ALA A 1 108 ? 8.734 13.266 13.945 1 98.56 108 ALA A N 1
ATOM 858 C CA . ALA A 1 108 ? 7.875 12.586 14.906 1 98.56 108 ALA A CA 1
ATOM 859 C C . ALA A 1 108 ? 7.754 11.102 14.586 1 98.56 108 ALA A C 1
ATOM 861 O O . ALA A 1 108 ? 7.887 10.258 15.469 1 98.56 108 ALA A O 1
ATOM 862 N N . VAL A 1 109 ? 7.582 10.734 13.344 1 98.38 109 VAL A N 1
ATOM 863 C CA . VAL A 1 109 ? 7.434 9.344 12.93 1 98.38 109 VAL A CA 1
ATOM 864 C C . VAL A 1 109 ? 8.781 8.633 13.008 1 98.38 109 VAL A C 1
ATOM 866 O O . VAL A 1 109 ? 8.891 7.555 13.594 1 98.38 109 VAL A O 1
ATOM 869 N N . LEU A 1 110 ? 9.805 9.305 12.469 1 98.25 110 LEU A N 1
ATOM 870 C CA . LEU A 1 110 ? 11.125 8.695 12.391 1 98.25 110 LEU A CA 1
ATOM 871 C C . LEU A 1 110 ? 11.656 8.352 13.773 1 98.25 110 LEU A C 1
ATOM 873 O O . LEU A 1 110 ? 12.258 7.297 13.969 1 98.25 110 LEU A O 1
ATOM 877 N N . LEU A 1 111 ? 11.352 9.234 14.742 1 97.75 111 LEU A N 1
ATOM 878 C CA . LEU A 1 111 ? 11.953 9.094 16.062 1 97.75 111 LEU A CA 1
ATOM 879 C C . LEU A 1 111 ? 10.922 8.609 17.078 1 97.75 111 LEU A C 1
ATOM 881 O O . LEU A 1 111 ? 11.195 8.562 18.281 1 97.75 111 LEU A O 1
ATOM 885 N N . ARG A 1 112 ? 9.758 8.266 16.672 1 97.69 112 ARG A N 1
ATOM 886 C CA . ARG A 1 112 ? 8.68 7.738 17.516 1 97.69 112 ARG A CA 1
ATOM 887 C C . ARG A 1 112 ? 8.336 8.703 18.641 1 97.69 112 ARG A C 1
ATOM 889 O O . ARG A 1 112 ? 8.297 8.312 19.812 1 97.69 112 ARG A O 1
ATOM 896 N N . ARG A 1 113 ? 8.203 9.945 18.219 1 98.06 113 ARG A N 1
ATOM 897 C CA . ARG A 1 113 ? 7.855 10.984 19.172 1 98.06 113 ARG A CA 1
ATOM 898 C C . ARG A 1 113 ? 6.418 11.453 18.984 1 98.06 113 ARG A C 1
ATOM 900 O O . ARG A 1 113 ? 5.879 11.375 17.875 1 98.06 113 ARG A O 1
ATOM 907 N N . ASP A 1 114 ? 5.895 11.922 20.047 1 98.38 114 ASP A N 1
ATOM 908 C CA . ASP A 1 114 ? 4.586 12.555 19.906 1 98.38 114 ASP A CA 1
ATOM 909 C C . ASP A 1 114 ? 4.66 13.781 19 1 98.38 114 ASP A C 1
ATOM 911 O O . ASP A 1 114 ? 5.656 14.5 19 1 98.38 114 ASP A O 1
ATOM 915 N N . ALA A 1 115 ? 3.641 13.93 18.219 1 98.44 115 ALA A N 1
ATOM 916 C CA . ALA A 1 115 ? 3.492 15.109 17.359 1 98.44 115 ALA A CA 1
ATOM 917 C C . ALA A 1 115 ? 2.453 16.062 17.922 1 98.44 115 ALA A C 1
ATOM 919 O O . ALA A 1 115 ? 2.162 16.047 19.125 1 98.44 115 ALA A O 1
ATOM 920 N N . GLY A 1 116 ? 2.045 17.016 17.078 1 98.31 116 GLY A N 1
ATOM 921 C CA . GLY A 1 116 ? 1.055 18 17.5 1 98.31 116 GLY A CA 1
ATOM 922 C C . GLY A 1 116 ? 1.143 19.312 16.734 1 98.31 116 GLY A C 1
ATOM 923 O O . GLY A 1 116 ? 1.549 19.312 15.562 1 98.31 116 GLY A O 1
ATOM 924 N N . ALA A 1 117 ? 0.6 20.297 17.359 1 98.38 117 ALA A N 1
ATOM 925 C CA . ALA A 1 117 ? 0.683 21.656 16.844 1 98.38 117 ALA A CA 1
ATOM 926 C C . ALA A 1 117 ? 0.713 22.672 17.984 1 98.38 117 ALA A C 1
ATOM 928 O O . ALA A 1 117 ? 0.114 22.453 19.031 1 98.38 117 ALA A O 1
ATOM 929 N N . THR A 1 118 ? 1.442 23.734 17.766 1 98.25 118 THR A N 1
ATOM 930 C CA . THR A 1 118 ? 1.574 24.781 18.781 1 98.25 118 THR A CA 1
ATOM 931 C C . THR A 1 118 ? 1.456 26.156 18.141 1 98.25 118 THR A C 1
ATOM 933 O O . THR A 1 118 ? 2.082 26.422 17.109 1 98.25 118 THR A O 1
ATOM 936 N N . CYS A 1 119 ? 0.601 26.938 18.625 1 98.44 119 CYS A N 1
ATOM 937 C CA . CYS A 1 119 ? 0.621 28.375 18.344 1 98.44 119 CYS A CA 1
ATOM 938 C C . CYS A 1 119 ? 1.428 29.125 19.391 1 98.44 119 CYS A C 1
ATOM 940 O O . CYS A 1 119 ? 1.15 29.016 20.578 1 98.44 119 CYS A O 1
ATOM 942 N N . HIS A 1 120 ? 2.402 29.891 18.953 1 98.06 120 HIS A N 1
ATOM 943 C CA . HIS A 1 120 ? 3.266 30.562 19.906 1 98.06 120 HIS A CA 1
ATOM 944 C C . HIS A 1 120 ? 3.639 31.969 19.438 1 98.06 120 HIS A C 1
ATOM 946 O O . HIS A 1 120 ? 3.531 32.25 18.234 1 98.06 120 HIS A O 1
ATOM 952 N N . ILE A 1 121 ? 4.059 32.75 20.359 1 97.56 121 ILE A N 1
ATOM 953 C CA . ILE A 1 121 ? 4.562 34.094 20.047 1 97.56 121 ILE A CA 1
ATOM 954 C C . ILE A 1 121 ? 5.941 33.969 19.406 1 97.56 121 ILE A C 1
ATOM 956 O O . ILE A 1 121 ? 6.789 33.219 19.859 1 97.56 121 ILE A O 1
ATOM 960 N N . MET A 1 122 ? 6.102 34.688 18.266 1 96.62 122 MET A N 1
ATOM 961 C CA . MET A 1 122 ? 7.406 34.656 17.609 1 96.62 122 MET A CA 1
ATOM 962 C C . MET A 1 122 ? 8.406 35.531 18.359 1 96.62 122 MET A C 1
ATOM 964 O O . MET A 1 122 ? 8.055 36.594 18.828 1 96.62 122 MET A O 1
ATOM 968 N N . ASP A 1 123 ? 9.562 35.031 18.484 1 91.69 123 ASP A N 1
ATOM 969 C CA . ASP A 1 123 ? 10.68 35.781 19.062 1 91.69 123 ASP A CA 1
ATOM 970 C C . ASP A 1 123 ? 11.945 35.594 18.234 1 91.69 123 ASP A C 1
ATOM 972 O O . ASP A 1 123 ? 11.875 35.281 17.047 1 91.69 123 ASP A O 1
ATOM 976 N N . SER A 1 124 ? 13.094 35.906 18.766 1 86.38 124 SER A N 1
ATOM 977 C CA . SER A 1 124 ? 14.328 35.906 18 1 86.38 124 SER A CA 1
ATOM 978 C C . SER A 1 124 ? 14.836 34.469 17.781 1 86.38 124 SER A C 1
ATOM 980 O O . SER A 1 124 ? 15.711 34.25 16.938 1 86.38 124 SER A O 1
ATOM 982 N N . GLY A 1 125 ? 14.297 33.594 18.469 1 87.12 125 GLY A N 1
ATOM 983 C CA . GLY A 1 125 ? 14.695 32.188 18.328 1 87.12 125 GLY A CA 1
ATOM 984 C C . GLY A 1 125 ? 13.797 31.406 17.391 1 87.12 125 GLY A C 1
ATOM 985 O O . GLY A 1 125 ? 12.836 31.953 16.844 1 87.12 125 GLY A O 1
ATOM 986 N N . ILE A 1 126 ? 14.148 30.172 17.109 1 88.88 126 ILE A N 1
ATOM 987 C CA . ILE A 1 126 ? 13.383 29.297 16.234 1 88.88 126 ILE A CA 1
ATOM 988 C C . ILE A 1 126 ? 12.398 28.469 17.062 1 88.88 126 ILE A C 1
ATOM 990 O O . ILE A 1 126 ? 12.805 27.562 17.797 1 88.88 126 ILE A O 1
ATOM 994 N N . ASP A 1 127 ? 11.172 28.812 16.984 1 93.25 127 ASP A N 1
ATOM 995 C CA . ASP A 1 127 ? 10.086 28.062 17.609 1 93.25 127 ASP A CA 1
ATOM 996 C C . ASP A 1 127 ? 10.242 28.047 19.125 1 93.25 127 ASP A C 1
ATOM 998 O O . ASP A 1 127 ? 10.023 27.016 19.766 1 93.25 127 ASP A O 1
ATOM 1002 N N . THR A 1 128 ? 10.648 29.203 19.688 1 92.25 128 THR A N 1
ATOM 1003 C CA . THR A 1 128 ? 11.008 29.203 21.109 1 92.25 128 THR A CA 1
ATOM 1004 C C . THR A 1 128 ? 10.07 30.109 21.891 1 92.25 128 THR A C 1
ATOM 1006 O O . THR A 1 128 ? 10.086 30.109 23.125 1 92.25 128 THR A O 1
ATOM 1009 N N . GLY A 1 129 ? 9.305 30.906 21.266 1 94.31 129 GLY A N 1
ATOM 1010 C CA . GLY A 1 129 ? 8.516 31.906 21.969 1 94.31 129 GLY A CA 1
ATOM 1011 C C . GLY A 1 129 ? 7.43 31.297 22.844 1 94.31 129 GLY A C 1
ATOM 1012 O O . GLY A 1 129 ? 7.203 30.094 22.828 1 94.31 129 GLY A O 1
ATOM 1013 N N . ASP A 1 130 ? 6.809 32.156 23.578 1 96.88 130 ASP A N 1
ATOM 1014 C CA . ASP A 1 130 ? 5.805 31.75 24.547 1 96.88 130 ASP A CA 1
ATOM 1015 C C . ASP A 1 130 ? 4.617 31.078 23.859 1 96.88 130 ASP A C 1
ATOM 1017 O O . ASP A 1 130 ? 4.172 31.516 22.812 1 96.88 130 ASP A O 1
ATOM 1021 N N . ILE A 1 131 ? 4.035 30.094 24.547 1 97.75 131 ILE A N 1
ATOM 1022 C CA . ILE A 1 131 ? 2.992 29.266 23.953 1 97.75 131 ILE A CA 1
ATOM 1023 C C . ILE A 1 131 ? 1.624 29.891 24.219 1 97.75 131 ILE A C 1
ATOM 1025 O O . ILE A 1 131 ? 1.321 30.281 25.344 1 97.75 131 ILE A O 1
ATOM 1029 N N . ILE A 1 132 ? 0.848 29.984 23.203 1 98.19 132 ILE A N 1
ATOM 1030 C CA . ILE A 1 132 ? -0.523 30.469 23.281 1 98.19 132 ILE A CA 1
ATOM 1031 C C . ILE A 1 132 ? -1.487 29.297 23.406 1 98.19 132 ILE A C 1
ATOM 1033 O O . ILE A 1 132 ? -2.301 29.25 24.328 1 98.19 132 ILE A O 1
ATOM 1037 N N . SER A 1 133 ? -1.373 28.297 22.531 1 98.06 133 SER A N 1
ATOM 1038 C CA . SER A 1 133 ? -2.199 27.109 22.484 1 98.06 133 SER A CA 1
ATOM 1039 C C . SER A 1 133 ? -1.435 25.922 21.891 1 98.06 133 SER A C 1
ATOM 1041 O O . SER A 1 133 ? -0.48 26.109 21.141 1 98.06 133 SER A O 1
ATOM 1043 N N . GLN A 1 134 ? -1.862 24.734 22.328 1 97.94 134 GLN A N 1
ATOM 1044 C CA . GLN A 1 134 ? -1.185 23.547 21.859 1 97.94 134 GLN A CA 1
ATOM 1045 C C . GLN A 1 134 ? -2.111 22.328 21.891 1 97.94 134 GLN A C 1
ATOM 1047 O O . GLN A 1 134 ? -3.041 22.281 22.703 1 97.94 134 GLN A O 1
ATOM 1052 N N . THR A 1 135 ? -1.868 21.422 21.016 1 97.88 135 THR A N 1
ATOM 1053 C CA . THR A 1 135 ? -2.537 20.125 21 1 97.88 135 THR A CA 1
ATOM 1054 C C . THR A 1 135 ? -1.552 19.016 20.672 1 97.88 135 THR A C 1
ATOM 1056 O O . THR A 1 135 ? -0.656 19.203 19.844 1 97.88 135 THR A O 1
ATOM 1059 N N . LYS A 1 136 ? -1.772 17.906 21.359 1 98.44 136 LYS A N 1
ATOM 1060 C CA . LYS A 1 136 ? -0.856 16.781 21.219 1 98.44 136 LYS A CA 1
ATOM 1061 C C . LYS A 1 136 ? -1.463 15.688 20.344 1 98.44 136 LYS A C 1
ATOM 1063 O O . LYS A 1 136 ? -2.662 15.406 20.422 1 98.44 136 LYS A O 1
ATOM 1068 N N . ILE A 1 137 ? -0.677 15.07 19.516 1 98.56 137 ILE A N 1
ATOM 1069 C CA . ILE A 1 137 ? -0.971 13.844 18.781 1 98.56 137 ILE A CA 1
ATOM 1070 C C . ILE A 1 137 ? -0.033 12.727 19.234 1 98.56 137 ILE A C 1
ATOM 1072 O O . ILE A 1 137 ? 1.135 12.695 18.844 1 98.56 137 ILE A O 1
ATOM 1076 N N . PRO A 1 138 ? -0.551 11.805 19.984 1 98.69 138 PRO A N 1
ATOM 1077 C CA . PRO A 1 138 ? 0.325 10.734 20.453 1 98.69 138 PRO A CA 1
ATOM 1078 C C . PRO A 1 138 ? 0.852 9.852 19.328 1 98.69 138 PRO A C 1
ATOM 1080 O O . PRO A 1 138 ? 0.129 9.578 18.359 1 98.69 138 PRO A O 1
ATOM 1083 N N . TYR A 1 139 ? 2.059 9.445 19.484 1 98.44 139 TYR A N 1
ATOM 1084 C CA . TYR A 1 139 ? 2.598 8.508 18.516 1 98.44 139 TYR A CA 1
ATOM 1085 C C . TYR A 1 139 ? 2.027 7.109 18.734 1 98.44 139 TYR A C 1
ATOM 1087 O O . TYR A 1 139 ? 1.896 6.656 19.875 1 98.44 139 TYR A O 1
ATOM 1095 N N . THR A 1 140 ? 1.614 6.461 17.719 1 98.31 140 THR A N 1
ATOM 1096 C CA . THR A 1 140 ? 1.245 5.051 17.703 1 98.31 140 THR A CA 1
ATOM 1097 C C . THR A 1 140 ? 1.933 4.32 16.547 1 98.31 140 THR A C 1
ATOM 1099 O O . THR A 1 140 ? 2.242 4.93 15.516 1 98.31 140 THR A O 1
ATOM 1102 N N . GLU A 1 141 ? 2.143 3.051 16.672 1 97 141 GLU A N 1
ATOM 1103 C CA . GLU A 1 141 ? 2.906 2.26 15.711 1 97 141 GLU A CA 1
ATOM 1104 C C . GLU A 1 141 ? 2.236 2.26 14.344 1 97 141 GLU A C 1
ATOM 1106 O O . GLU A 1 141 ? 2.908 2.119 13.32 1 97 141 GLU A O 1
ATOM 1111 N N . ASP A 1 142 ? 1.008 2.545 14.25 1 95.31 142 ASP A N 1
ATOM 1112 C CA . ASP A 1 142 ? 0.256 2.469 13 1 95.31 142 ASP A CA 1
ATOM 1113 C C . ASP A 1 142 ? 0.344 3.783 12.227 1 95.31 142 ASP A C 1
ATOM 1115 O O . ASP A 1 142 ? -0.103 3.865 11.078 1 95.31 142 ASP A O 1
ATOM 1119 N N . LEU A 1 143 ? 0.929 4.77 12.773 1 96.38 143 LEU A N 1
ATOM 1120 C CA . LEU A 1 143 ? 0.983 6.09 12.148 1 96.38 143 LEU A CA 1
ATOM 1121 C C . LEU A 1 143 ? 2.131 6.168 11.148 1 96.38 143 LEU A C 1
ATOM 1123 O O . LEU A 1 143 ? 3.248 5.734 11.438 1 96.38 143 LEU A O 1
ATOM 1127 N N . ASP A 1 144 ? 1.812 6.559 9.984 1 96.81 144 ASP A N 1
ATOM 1128 C CA . ASP A 1 144 ? 2.828 6.93 9.008 1 96.81 144 ASP A CA 1
ATOM 1129 C C . ASP A 1 144 ? 2.799 8.43 8.727 1 96.81 144 ASP A C 1
ATOM 1131 O O . ASP A 1 144 ? 1.922 9.141 9.227 1 96.81 144 ASP A O 1
ATOM 1135 N N . VAL A 1 145 ? 3.74 8.906 8 1 97 145 VAL A N 1
ATOM 1136 C CA . VAL A 1 145 ? 3.93 10.344 7.859 1 97 145 VAL A CA 1
ATOM 1137 C C . VAL A 1 145 ? 2.771 10.945 7.062 1 97 145 VAL A C 1
ATOM 1139 O O . VAL A 1 145 ? 2.354 12.078 7.32 1 97 145 VAL A O 1
ATOM 1142 N N . THR A 1 146 ? 2.266 10.25 6.09 1 94.5 146 THR A N 1
ATOM 1143 C CA . THR A 1 146 ? 1.177 10.75 5.262 1 94.5 146 THR A CA 1
ATOM 1144 C C . THR A 1 146 ? -0.072 11 6.102 1 94.5 146 THR A C 1
ATOM 1146 O O . THR A 1 146 ? -0.705 12.055 5.98 1 94.5 146 THR A O 1
ATOM 1149 N N . THR A 1 147 ? -0.394 10.055 6.961 1 95.12 147 THR A N 1
ATOM 1150 C CA . THR A 1 147 ? -1.521 10.219 7.871 1 95.12 147 THR A CA 1
ATOM 1151 C C . THR A 1 147 ? -1.238 11.312 8.891 1 95.12 147 THR A C 1
ATOM 1153 O O . THR A 1 147 ? -2.105 12.141 9.18 1 95.12 147 THR A O 1
ATOM 1156 N N . LEU A 1 148 ? -0.06 11.336 9.375 1 96.94 148 LEU A N 1
ATOM 1157 C CA . LEU A 1 148 ? 0.279 12.305 10.406 1 96.94 148 LEU A CA 1
ATOM 1158 C C . LEU A 1 148 ? 0.21 13.727 9.859 1 96.94 148 LEU A C 1
ATOM 1160 O O . LEU A 1 148 ? -0.181 14.656 10.578 1 96.94 148 LEU A O 1
ATOM 1164 N N . TYR A 1 149 ? 0.56 13.898 8.617 1 94.5 149 TYR A N 1
ATOM 1165 C CA . TYR A 1 149 ? 0.396 15.219 8.016 1 94.5 149 TYR A CA 1
ATOM 1166 C C . TYR A 1 149 ? -1.061 15.664 8.062 1 94.5 149 TYR A C 1
ATOM 1168 O O . TYR A 1 149 ? -1.355 16.812 8.398 1 94.5 149 TYR A O 1
ATOM 1176 N N . GLN A 1 150 ? -1.939 14.758 7.785 1 94.56 150 GLN A N 1
ATOM 1177 C CA . GLN A 1 150 ? -3.355 15.102 7.855 1 94.56 150 GLN A CA 1
ATOM 1178 C C . GLN A 1 150 ? -3.756 15.508 9.273 1 94.56 150 GLN A C 1
ATOM 1180 O O . GLN A 1 150 ? -4.465 16.5 9.469 1 94.56 150 GLN A O 1
ATOM 1185 N N . LEU A 1 151 ? -3.266 14.727 10.18 1 96.44 151 LEU A N 1
ATOM 1186 C CA . LEU A 1 151 ? -3.588 15.008 11.578 1 96.44 151 LEU A CA 1
ATOM 1187 C C . LEU A 1 151 ? -2.986 16.344 12.016 1 96.44 151 LEU A C 1
ATOM 1189 O O . LEU A 1 151 ? -3.592 17.078 12.805 1 96.44 151 LEU A O 1
ATOM 1193 N N . SER A 1 152 ? -1.831 16.609 11.508 1 96.69 152 SER A N 1
ATOM 1194 C CA . SER A 1 152 ? -1.189 17.875 11.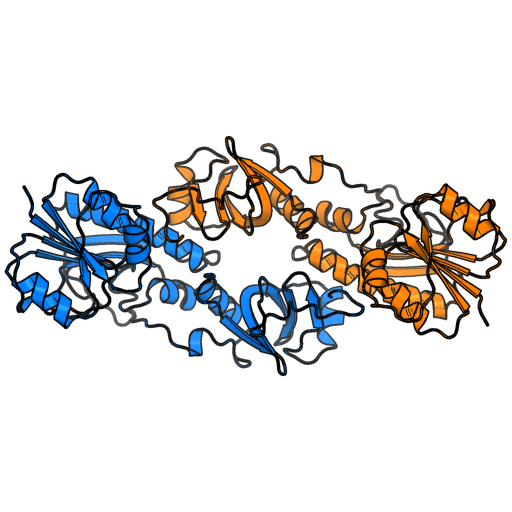844 1 96.69 152 SER A CA 1
ATOM 1195 C C . SER A 1 152 ? -2 19.062 11.328 1 96.69 152 SER A C 1
ATOM 1197 O O . SER A 1 152 ? -2.088 20.094 12 1 96.69 152 SER A O 1
ATOM 1199 N N . PHE A 1 153 ? -2.582 18.938 10.164 1 95.38 153 PHE A N 1
ATOM 1200 C CA . PHE A 1 153 ? -3.438 20 9.625 1 95.38 153 PHE A CA 1
ATOM 1201 C C . PHE A 1 153 ? -4.633 20.234 10.531 1 95.38 153 PHE A C 1
ATOM 1203 O O . PHE A 1 153 ? -4.977 21.391 10.82 1 95.38 153 PHE A O 1
ATOM 1210 N N . LEU A 1 154 ? -5.207 19.172 10.984 1 95.62 154 LEU A N 1
ATOM 1211 C CA . LEU A 1 154 ? -6.34 19.281 11.906 1 95.62 154 LEU A CA 1
ATOM 1212 C C . LEU A 1 154 ? -5.918 19.953 13.211 1 95.62 154 LEU A C 1
ATOM 1214 O O . LEU A 1 154 ? -6.629 20.812 13.727 1 95.62 154 LEU A O 1
ATOM 1218 N N . ALA A 1 155 ? -4.816 19.516 13.672 1 97.56 155 ALA A N 1
ATOM 1219 C CA . ALA A 1 155 ? -4.297 20.062 14.93 1 97.56 155 ALA A CA 1
ATOM 1220 C C . ALA A 1 155 ? -4.008 21.547 14.797 1 97.56 155 ALA A C 1
ATOM 1222 O O . ALA A 1 155 ? -4.262 22.312 15.727 1 97.56 155 ALA A O 1
ATOM 1223 N N . GLU A 1 156 ? -3.471 21.938 13.656 1 97.69 156 GLU A N 1
ATOM 1224 C CA . GLU A 1 156 ? -3.164 23.344 13.406 1 97.69 156 GLU A CA 1
ATOM 1225 C C . GLU A 1 156 ? -4.43 24.203 13.414 1 97.69 156 GLU A C 1
ATOM 1227 O O . GLU A 1 156 ? -4.434 25.312 13.953 1 97.69 156 GLU A O 1
ATOM 1232 N N . ILE A 1 157 ? -5.445 23.688 12.828 1 96.75 157 ILE A N 1
ATOM 1233 C CA . ILE A 1 157 ? -6.73 24.375 12.836 1 96.75 157 ILE A CA 1
ATOM 1234 C C . ILE A 1 157 ? -7.219 24.531 14.273 1 96.75 157 ILE A C 1
ATOM 1236 O O . ILE A 1 157 ? -7.656 25.609 14.68 1 96.75 157 ILE A O 1
ATOM 1240 N N . GLU A 1 158 ? -7.09 23.5 15.008 1 97.44 158 GLU A N 1
ATOM 1241 C CA . GLU A 1 158 ? -7.539 23.5 16.391 1 97.44 158 GLU A CA 1
ATOM 1242 C C . GLU A 1 158 ? -6.801 24.547 17.219 1 97.44 158 GLU A C 1
ATOM 1244 O O . GLU A 1 158 ? -7.426 25.328 17.938 1 97.44 158 GLU A O 1
ATOM 1249 N N . VAL A 1 159 ? -5.531 24.578 17.062 1 98.19 159 VAL A N 1
ATOM 1250 C CA . VAL A 1 159 ? -4.758 25.5 17.891 1 98.19 159 VAL A CA 1
ATOM 1251 C C . VAL A 1 159 ? -4.992 26.938 17.422 1 98.19 159 VAL A C 1
ATOM 1253 O O . VAL A 1 159 ? -4.934 27.875 18.219 1 98.19 159 VAL A O 1
ATOM 1256 N N . PHE A 1 160 ? -5.238 27.156 16.141 1 98.19 160 PHE A N 1
ATOM 1257 C CA . PHE A 1 160 ? -5.586 28.469 15.617 1 98.19 160 PHE A CA 1
ATOM 1258 C C . PHE A 1 160 ? -6.867 28.984 16.266 1 98.19 160 PHE A C 1
ATOM 1260 O O . PHE A 1 160 ? -6.902 30.109 16.766 1 98.19 160 PHE A O 1
ATOM 1267 N N . HIS A 1 161 ? -7.867 28.172 16.266 1 98.06 161 HIS A N 1
ATOM 1268 C CA . HIS A 1 161 ? -9.141 28.578 16.844 1 98.06 161 HIS A CA 1
ATOM 1269 C C . HIS A 1 161 ? -9.008 28.859 18.344 1 98.06 161 HIS A C 1
ATOM 1271 O O . HIS A 1 161 ? -9.594 29.828 18.844 1 98.06 161 HIS A O 1
ATOM 1277 N N . GLU A 1 162 ? -8.281 28.016 19.016 1 98.25 162 GLU A N 1
ATOM 1278 C CA . GLU A 1 162 ? -8.047 28.266 20.438 1 98.25 162 GLU A CA 1
ATOM 1279 C C . GLU A 1 162 ? -7.293 29.578 20.656 1 98.25 162 GLU A C 1
ATOM 1281 O O . GLU A 1 162 ? -7.609 30.328 21.578 1 98.25 162 GLU A O 1
ATOM 1286 N N . ALA A 1 163 ? -6.328 29.812 19.844 1 98.06 163 ALA A N 1
ATOM 1287 C CA . ALA A 1 163 ? -5.582 31.062 19.922 1 98.06 163 ALA A CA 1
ATOM 1288 C C . ALA A 1 163 ? -6.5 32.281 19.703 1 98.06 163 ALA A C 1
ATOM 1290 O O . ALA A 1 163 ? -6.375 33.281 20.391 1 98.06 163 ALA A O 1
ATOM 1291 N N . CYS A 1 164 ? -7.375 32.188 18.75 1 97.12 164 CYS A N 1
ATOM 1292 C CA . CYS A 1 164 ? -8.367 33.219 18.516 1 97.12 164 CYS A CA 1
ATOM 1293 C C . CYS A 1 164 ? -9.188 33.5 19.781 1 97.12 164 CYS A C 1
ATOM 1295 O O . CYS A 1 164 ? -9.383 34.656 20.172 1 97.12 164 CYS A O 1
ATOM 1297 N N . ARG A 1 165 ? -9.633 32.438 20.359 1 97.25 165 ARG A N 1
ATOM 1298 C CA . ARG A 1 165 ? -10.438 32.562 21.578 1 97.25 165 ARG A CA 1
ATOM 1299 C C . ARG A 1 165 ? -9.664 33.25 22.688 1 97.25 165 ARG A C 1
ATOM 1301 O O . ARG A 1 165 ? -10.227 34.031 23.469 1 97.25 165 ARG A O 1
ATOM 1308 N N . LEU A 1 166 ? -8.406 33.031 22.703 1 97.19 166 LEU A N 1
ATOM 1309 C CA . LEU A 1 166 ? -7.547 33.562 23.766 1 97.19 166 LEU A CA 1
ATOM 1310 C C . LEU A 1 166 ? -7.023 34.938 23.406 1 97.19 166 LEU A C 1
ATOM 1312 O O . LEU A 1 166 ? -6.254 35.531 24.156 1 97.19 166 LEU A O 1
ATOM 1316 N N . GLY A 1 167 ? -7.371 35.438 22.234 1 96.38 167 GLY A N 1
ATOM 1317 C CA . GLY A 1 167 ? -6.914 36.75 21.781 1 96.38 167 GLY A CA 1
ATOM 1318 C C . GLY A 1 167 ? -5.434 36.781 21.469 1 96.38 167 GLY A C 1
ATOM 1319 O O . GLY A 1 167 ? -4.777 37.812 21.672 1 96.38 167 GLY A O 1
ATOM 1320 N N . PHE A 1 168 ? -4.891 35.594 21.234 1 97.31 168 PHE A N 1
ATOM 1321 C CA . PHE A 1 168 ? -3.479 35.438 20.906 1 97.31 168 PHE A CA 1
ATOM 1322 C C . PHE A 1 168 ? -2.6 35.906 22.062 1 97.31 168 PHE A C 1
ATOM 1324 O O . PHE A 1 168 ? -1.545 36.5 21.844 1 97.31 168 PHE A O 1
ATOM 1331 N N . LYS A 1 169 ? -3.041 35.656 23.188 1 96.69 169 LYS A N 1
ATOM 1332 C CA . LYS A 1 169 ? -2.266 35.906 24.391 1 96.69 169 LYS A CA 1
ATOM 1333 C C . LYS A 1 169 ? -1.652 34.625 24.938 1 96.69 169 LYS A C 1
ATOM 1335 O O . LYS A 1 169 ? -2.338 33.594 25.047 1 96.69 169 LYS A O 1
ATOM 1340 N N . ALA A 1 170 ? -0.406 34.719 25.281 1 96.31 170 ALA A N 1
ATOM 1341 C CA . ALA A 1 170 ? 0.293 33.531 25.75 1 96.31 170 ALA A CA 1
ATOM 1342 C C . ALA A 1 170 ? -0.152 33.156 27.156 1 96.31 170 ALA A C 1
ATOM 1344 O O . ALA A 1 170 ? -0.4 34.031 27.984 1 96.31 170 ALA A O 1
ATOM 1345 N N . LYS A 1 171 ? -0.219 31.875 27.344 1 88.69 171 LYS A N 1
ATOM 1346 C CA . LYS A 1 171 ? -0.591 31.359 28.656 1 88.69 171 LYS A CA 1
ATOM 1347 C C . LYS A 1 171 ? 0.635 31.203 29.547 1 88.69 171 LYS A C 1
ATOM 1349 O O . LYS A 1 171 ? 0.522 31.234 30.781 1 88.69 171 LYS A O 1
ATOM 1354 N N . GLY A 1 172 ? 1.759 30.953 28.938 1 85.94 172 GLY A N 1
ATOM 1355 C CA . GLY A 1 172 ? 2.973 30.75 29.719 1 85.94 172 GLY A CA 1
ATOM 1356 C C . GLY A 1 172 ? 4.223 30.688 28.859 1 85.94 172 GLY A C 1
ATOM 1357 O O . GLY A 1 172 ? 4.141 30.562 27.641 1 85.94 172 GLY A O 1
ATOM 1358 N N . ALA A 1 173 ? 5.293 30.719 29.578 1 86.88 173 ALA A N 1
ATOM 1359 C CA . ALA A 1 173 ? 6.59 30.625 28.906 1 86.88 173 ALA A CA 1
ATOM 1360 C C . ALA A 1 173 ? 6.844 29.219 28.391 1 86.88 173 ALA A C 1
ATOM 1362 O O . ALA A 1 173 ? 6.359 28.25 28.969 1 86.88 173 ALA A O 1
ATOM 1363 N N . GLN A 1 174 ? 7.465 29.141 27.266 1 92.62 174 GLN A N 1
ATOM 1364 C CA . GLN A 1 174 ? 7.93 27.844 26.75 1 92.62 174 GLN A CA 1
ATOM 1365 C C . GLN A 1 174 ? 9.227 27.422 27.453 1 92.62 174 GLN A C 1
ATOM 1367 O O . GLN A 1 174 ? 10.164 28.219 27.562 1 92.62 174 GLN A O 1
ATOM 1372 N N . VAL A 1 175 ? 9.234 26.234 27.891 1 87.94 175 VAL A N 1
ATOM 1373 C CA . VAL A 1 175 ? 10.43 25.75 28.578 1 87.94 175 VAL A CA 1
ATOM 1374 C C . VAL A 1 175 ? 10.969 24.516 27.875 1 87.94 175 VAL A C 1
ATOM 1376 O O . VAL A 1 175 ? 10.305 23.484 27.812 1 87.94 175 VAL A O 1
ATOM 1379 N N . SER A 1 176 ? 12.148 24.688 27.391 1 87.69 176 SER A N 1
ATOM 1380 C CA . SER A 1 176 ? 12.805 23.547 26.75 1 87.69 176 SER A CA 1
ATOM 1381 C C . SER A 1 176 ? 13.445 22.625 27.781 1 87.69 176 SER A C 1
ATOM 1383 O O . SER A 1 176 ? 13.82 23.062 28.875 1 87.69 176 SER A O 1
ATOM 1385 N N . THR A 1 177 ? 13.383 21.359 27.469 1 88 177 THR A N 1
ATOM 1386 C CA . THR A 1 177 ? 14.086 20.359 28.266 1 88 177 THR A CA 1
ATOM 1387 C C . THR A 1 177 ? 15.219 19.719 27.469 1 88 177 THR A C 1
ATOM 1389 O O . THR A 1 177 ? 15.281 19.859 26.25 1 88 177 THR A O 1
ATOM 1392 N N . PRO A 1 178 ? 16.125 19.016 28.141 1 89.06 178 PRO A N 1
ATOM 1393 C CA . PRO A 1 178 ? 17.188 18.312 27.422 1 89.06 178 PRO A CA 1
ATOM 1394 C C . PRO A 1 178 ? 16.656 17.281 26.438 1 89.06 178 PRO A C 1
ATOM 1396 O O . PRO A 1 178 ? 17.344 16.922 25.484 1 89.06 178 PRO A O 1
ATOM 1399 N N . GLU A 1 179 ? 15.469 16.906 26.578 1 90.88 179 GLU A N 1
ATOM 1400 C CA . GLU A 1 179 ? 14.867 15.875 25.734 1 90.88 179 GLU A CA 1
ATOM 1401 C C . GLU A 1 179 ? 14.227 16.5 24.484 1 90.88 179 GLU A C 1
ATOM 1403 O O . GLU A 1 179 ? 13.906 15.789 23.531 1 90.88 179 GLU A O 1
ATOM 1408 N N . SER A 1 180 ? 14.094 17.844 24.531 1 92.62 180 SER A N 1
ATOM 1409 C CA . SER A 1 180 ? 13.484 18.516 23.391 1 92.62 180 SER A CA 1
ATOM 1410 C C . SER A 1 180 ? 14.391 18.469 22.172 1 92.62 180 SER A C 1
ATOM 1412 O O . SER A 1 180 ? 15.586 18.734 22.266 1 92.62 180 SER A O 1
ATOM 1414 N N . LEU A 1 181 ? 13.812 18.125 21.094 1 93.38 181 LEU A N 1
ATOM 1415 C CA . LEU A 1 181 ? 14.617 17.891 19.891 1 93.38 181 LEU A CA 1
ATOM 1416 C C . LEU A 1 181 ? 14.383 18.984 18.859 1 93.38 181 LEU A C 1
ATOM 1418 O O . LEU A 1 181 ? 13.328 19.609 18.828 1 93.38 181 LEU A O 1
ATOM 1422 N N . TYR A 1 182 ? 15.367 19.25 18.125 1 94.25 182 TYR A N 1
ATOM 1423 C CA . TYR A 1 182 ? 15.336 19.969 16.859 1 94.25 182 TYR A CA 1
ATOM 1424 C C . TYR A 1 182 ? 15.547 19.016 15.68 1 94.25 182 TYR A C 1
ATOM 1426 O O . TYR A 1 182 ? 16.516 18.25 15.656 1 94.25 182 TYR A O 1
ATOM 1434 N N . PHE A 1 183 ? 14.648 19.062 14.703 1 95.69 183 PHE A N 1
ATOM 1435 C CA . PHE A 1 183 ? 14.758 18.047 13.672 1 95.69 183 PHE A CA 1
ATOM 1436 C C . PHE A 1 183 ? 14.656 18.656 12.281 1 95.69 183 PHE A C 1
ATOM 1438 O O . PHE A 1 183 ? 13.695 19.375 11.984 1 95.69 183 PHE A O 1
ATOM 1445 N N . ASN A 1 184 ? 15.625 18.375 11.492 1 94.69 184 ASN A N 1
ATOM 1446 C CA . ASN A 1 184 ? 15.664 18.594 10.047 1 94.69 184 ASN A CA 1
ATOM 1447 C C . ASN A 1 184 ? 16.016 17.328 9.289 1 94.69 184 ASN A C 1
ATOM 1449 O O . ASN A 1 184 ? 17 16.656 9.609 1 94.69 184 ASN A O 1
ATOM 1453 N N . ARG A 1 185 ? 15.258 17.016 8.375 1 94.31 185 ARG A N 1
ATOM 1454 C CA . ARG A 1 185 ? 15.531 15.797 7.629 1 94.31 185 ARG A CA 1
ATOM 1455 C C . ARG A 1 185 ? 16.828 15.914 6.848 1 94.31 185 ARG A C 1
ATOM 1457 O O . ARG A 1 185 ? 17.188 17 6.375 1 94.31 185 ARG A O 1
ATOM 1464 N N . LYS A 1 186 ? 17.531 14.828 6.734 1 94.44 186 LYS A N 1
ATOM 1465 C CA . LYS A 1 186 ? 18.75 14.688 5.945 1 94.44 186 LYS A CA 1
ATOM 1466 C C . LYS A 1 186 ? 18.578 13.641 4.852 1 94.44 186 LYS A C 1
ATOM 1468 O O . LYS A 1 186 ? 17.719 12.773 4.945 1 94.44 186 LYS A O 1
ATOM 1473 N N . ALA A 1 187 ? 19.391 13.82 3.848 1 92.19 187 ALA A N 1
ATOM 1474 C CA . ALA A 1 187 ? 19.359 12.867 2.738 1 92.19 187 ALA A CA 1
ATOM 1475 C C . ALA A 1 187 ? 19.562 11.438 3.234 1 92.19 187 ALA A C 1
ATOM 1477 O O . ALA A 1 187 ? 18.938 10.508 2.709 1 92.19 187 ALA A O 1
ATOM 1478 N N . GLU A 1 188 ? 20.344 11.289 4.184 1 93.94 188 GLU A N 1
ATOM 1479 C CA . GLU A 1 188 ? 20.672 9.969 4.715 1 93.94 188 GLU A CA 1
ATOM 1480 C C . GLU A 1 188 ? 19.453 9.297 5.328 1 93.94 188 GLU A C 1
ATOM 1482 O O . GLU A 1 188 ? 19.359 8.07 5.375 1 93.94 188 GLU A O 1
ATOM 1487 N N . HIS A 1 189 ? 18.5 10.07 5.809 1 95.5 189 HIS A N 1
ATOM 1488 C CA . HIS A 1 189 ? 17.297 9.523 6.414 1 95.5 189 HIS A CA 1
ATOM 1489 C C . HIS A 1 189 ? 16.438 8.789 5.383 1 95.5 189 HIS A C 1
ATOM 1491 O O . HIS A 1 189 ? 15.711 7.867 5.727 1 95.5 189 HIS A O 1
ATOM 1497 N N . GLN A 1 190 ? 16.594 9.18 4.129 1 95.81 190 GLN A N 1
ATOM 1498 C CA . GLN A 1 190 ? 15.773 8.625 3.055 1 95.81 190 GLN A CA 1
ATOM 1499 C C . GLN A 1 190 ? 16.469 7.445 2.381 1 95.81 190 GLN A C 1
ATOM 1501 O O . GLN A 1 190 ? 15.875 6.75 1.56 1 95.81 190 GLN A O 1
ATOM 1506 N N . HIS A 1 191 ? 17.703 7.27 2.73 1 95.94 191 HIS A N 1
ATOM 1507 C CA . HIS A 1 191 ? 18.469 6.164 2.158 1 95.94 191 HIS A CA 1
ATOM 1508 C C . HIS A 1 191 ? 18.406 4.93 3.047 1 95.94 191 HIS A C 1
ATOM 1510 O O . HIS A 1 191 ? 18.766 4.984 4.223 1 95.94 191 HIS A O 1
ATOM 1516 N N . LEU A 1 192 ? 17.875 3.842 2.471 1 96.75 192 LEU A N 1
ATOM 1517 C CA . LEU A 1 192 ? 17.828 2.588 3.215 1 96.75 192 LEU A CA 1
ATOM 1518 C C . LEU A 1 192 ? 19.156 1.835 3.105 1 96.75 192 LEU A C 1
ATOM 1520 O O . LEU A 1 192 ? 19.359 1.084 2.15 1 96.75 192 LEU A O 1
ATOM 1524 N N . SER A 1 193 ? 19.906 1.972 4.113 1 92 193 SER A N 1
ATOM 1525 C CA . SER A 1 193 ? 21.266 1.427 4.113 1 92 193 SER A CA 1
ATOM 1526 C C . SER A 1 193 ? 21.266 -0.047 4.504 1 92 193 SER A C 1
ATOM 1528 O O . SER A 1 193 ? 20.359 -0.513 5.195 1 92 193 SER A O 1
ATOM 1530 N N . GLN A 1 194 ? 22.344 -0.72 4.09 1 89.25 194 GLN A N 1
ATOM 1531 C CA . GLN A 1 194 ? 22.5 -2.129 4.434 1 89.25 194 GLN A CA 1
ATOM 1532 C C . GLN A 1 194 ? 22.734 -2.307 5.93 1 89.25 194 GLN A C 1
ATOM 1534 O O . GLN A 1 194 ? 22.469 -3.375 6.484 1 89.25 194 GLN A O 1
ATOM 1539 N N . SER A 1 195 ? 23.141 -1.281 6.527 1 91.12 195 SER A N 1
ATOM 1540 C CA . SER A 1 195 ? 23.484 -1.363 7.945 1 91.12 195 SER A CA 1
ATOM 1541 C C . SER A 1 195 ? 22.266 -1.159 8.828 1 91.12 195 SER A C 1
ATOM 1543 O O . SER A 1 195 ? 22.297 -1.444 10.023 1 91.12 195 SER A O 1
ATOM 1545 N N . ASP A 1 196 ? 21.172 -0.633 8.289 1 94.69 196 ASP A N 1
ATOM 1546 C CA . ASP A 1 196 ? 19.938 -0.458 9.062 1 94.69 196 ASP A CA 1
ATOM 1547 C C . ASP A 1 196 ? 19.375 -1.804 9.508 1 94.69 196 ASP A C 1
ATOM 1549 O O . ASP A 1 196 ? 19.375 -2.768 8.742 1 94.69 196 ASP A O 1
ATOM 1553 N N . THR A 1 197 ? 19.016 -1.863 10.773 1 97.25 197 THR A N 1
ATOM 1554 C CA . THR A 1 197 ? 18.172 -3.006 11.141 1 97.25 197 THR A CA 1
ATOM 1555 C C . THR A 1 197 ? 16.875 -3.002 10.344 1 97.25 197 THR A C 1
ATOM 1557 O O . THR A 1 197 ? 16.469 -1.97 9.805 1 97.25 197 THR A O 1
ATOM 1560 N N . ASN A 1 198 ? 16.219 -4.078 10.227 1 98 198 ASN A N 1
ATOM 1561 C CA . ASN A 1 198 ? 14.961 -4.137 9.5 1 98 198 ASN A CA 1
ATOM 1562 C C . ASN A 1 198 ? 13.891 -3.266 10.148 1 98 198 ASN A C 1
ATOM 1564 O O . ASN A 1 198 ? 13.117 -2.605 9.453 1 98 198 ASN A O 1
ATOM 1568 N N . ASP A 1 199 ? 13.844 -3.258 11.469 1 97.75 199 ASP A N 1
ATOM 1569 C CA . ASP A 1 199 ? 12.867 -2.432 12.18 1 97.75 199 ASP A CA 1
ATOM 1570 C C . ASP A 1 199 ? 13.094 -0.949 11.883 1 97.75 199 ASP A C 1
ATOM 1572 O O . ASP A 1 199 ? 12.133 -0.202 11.672 1 97.75 199 ASP A O 1
ATOM 1576 N N . PHE A 1 200 ? 14.328 -0.532 11.93 1 97.69 200 PHE A N 1
ATOM 1577 C CA . PHE A 1 200 ? 14.633 0.866 11.656 1 97.69 200 PHE A CA 1
ATOM 1578 C C . PHE A 1 200 ? 14.336 1.209 10.195 1 97.69 200 PHE A C 1
ATOM 1580 O O . PHE A 1 200 ? 13.859 2.305 9.898 1 97.69 200 PHE A O 1
ATOM 1587 N N . MET A 1 201 ? 14.602 0.315 9.273 1 97.75 201 MET A N 1
ATOM 1588 C CA . MET A 1 201 ? 14.281 0.502 7.863 1 97.75 201 MET A CA 1
ATOM 1589 C C . MET A 1 201 ? 12.781 0.697 7.668 1 97.75 201 MET A C 1
ATOM 1591 O O . MET A 1 201 ? 12.359 1.606 6.953 1 97.75 201 MET A O 1
ATOM 1595 N N . LEU A 1 202 ? 12.031 -0.19 8.352 1 98.19 202 LEU A N 1
ATOM 1596 C CA . LEU A 1 202 ? 10.578 -0.058 8.266 1 98.19 202 LEU A CA 1
ATOM 1597 C C . LEU A 1 202 ? 10.125 1.292 8.805 1 98.19 202 LEU A C 1
ATOM 1599 O O . LEU A 1 202 ? 9.219 1.915 8.25 1 98.19 202 LEU A O 1
ATOM 1603 N N . GLN A 1 203 ? 10.734 1.763 9.867 1 98.31 203 GLN A N 1
ATOM 1604 C CA . GLN A 1 203 ? 10.422 3.053 10.469 1 98.31 203 GLN A CA 1
ATOM 1605 C C . GLN A 1 203 ? 10.758 4.199 9.523 1 98.31 203 GLN A C 1
ATOM 1607 O O . GLN A 1 203 ? 10 5.164 9.414 1 98.31 203 GLN A O 1
ATOM 1612 N N . LYS A 1 204 ? 11.875 4.09 8.844 1 98.19 204 LYS A N 1
ATOM 1613 C CA . LYS A 1 204 ? 12.266 5.09 7.855 1 98.19 204 LYS A CA 1
ATOM 1614 C C . LYS A 1 204 ? 11.227 5.184 6.738 1 98.19 204 LYS A C 1
ATOM 1616 O O . LYS A 1 204 ? 10.828 6.281 6.34 1 98.19 204 LYS A O 1
ATOM 1621 N N . VAL A 1 205 ? 10.812 4.062 6.273 1 98.19 205 VAL A N 1
ATOM 1622 C CA . VAL A 1 205 ? 9.844 4.043 5.184 1 98.19 205 VAL A CA 1
ATOM 1623 C C . VAL A 1 205 ? 8.539 4.707 5.641 1 98.19 205 VAL A C 1
ATOM 1625 O O . VAL A 1 205 ? 7.938 5.48 4.891 1 98.19 205 VAL A O 1
ATOM 1628 N N . LYS A 1 206 ? 8.133 4.469 6.891 1 97.75 206 LYS A N 1
ATOM 1629 C CA . LYS A 1 206 ? 6.938 5.102 7.438 1 97.75 206 LYS A CA 1
ATOM 1630 C C . LYS A 1 206 ? 7.098 6.617 7.504 1 97.75 206 LYS A C 1
ATOM 1632 O O . LYS A 1 206 ? 6.133 7.359 7.305 1 97.75 206 LYS A O 1
ATOM 1637 N N . ALA A 1 207 ? 8.297 7.047 7.719 1 98.19 207 ALA A N 1
ATOM 1638 C CA . ALA A 1 207 ? 8.578 8.461 7.945 1 98.19 207 ALA A CA 1
ATOM 1639 C C . ALA A 1 207 ? 8.695 9.219 6.625 1 98.19 207 ALA A C 1
ATOM 1641 O O . ALA A 1 207 ? 8.664 10.453 6.605 1 98.19 207 ALA A O 1
ATOM 1642 N N . PHE A 1 208 ? 8.797 8.445 5.531 1 97.12 208 PHE A N 1
ATOM 1643 C CA . PHE A 1 208 ? 9 9.102 4.242 1 97.12 208 PHE A CA 1
ATOM 1644 C C . PHE A 1 208 ? 8.078 8.5 3.186 1 97.12 208 PHE A C 1
ATOM 1646 O O . PHE A 1 208 ? 8.445 8.422 2.01 1 97.12 208 PHE A O 1
ATOM 1653 N N . ASN A 1 209 ? 6.875 8.086 3.564 1 94.5 209 ASN A N 1
ATOM 1654 C CA . ASN A 1 209 ? 6.059 7.293 2.652 1 94.5 209 ASN A CA 1
ATOM 1655 C C . ASN A 1 209 ? 5.145 8.172 1.808 1 94.5 209 ASN A C 1
ATOM 1657 O O . ASN A 1 209 ? 4.297 7.672 1.07 1 94.5 209 ASN A O 1
ATOM 1661 N N . ASN A 1 210 ? 5.297 9.492 1.956 1 89.62 210 ASN A N 1
ATOM 1662 C CA . ASN A 1 210 ? 4.551 10.367 1.059 1 89.62 210 ASN A CA 1
ATOM 1663 C C . ASN A 1 210 ? 5.027 10.227 -0.385 1 89.62 210 ASN A C 1
ATOM 1665 O O . ASN A 1 210 ? 6.223 10.07 -0.637 1 89.62 210 ASN A O 1
ATOM 1669 N N . LYS A 1 211 ? 4.145 10.336 -1.301 1 84.81 211 LYS A N 1
ATOM 1670 C CA . LYS A 1 211 ? 4.414 10.023 -2.701 1 84.81 211 LYS A CA 1
ATOM 1671 C C . LYS A 1 211 ? 5.457 10.969 -3.287 1 84.81 211 LYS A C 1
ATOM 1673 O O . LYS A 1 211 ? 6.113 10.641 -4.277 1 84.81 211 LYS A O 1
ATOM 1678 N N . SER A 1 212 ? 5.648 12.094 -2.67 1 81.81 212 SER A N 1
ATOM 1679 C CA . SER A 1 212 ? 6.582 13.086 -3.203 1 81.81 212 SER A CA 1
ATOM 1680 C C . SER A 1 212 ? 7.996 12.844 -2.689 1 81.81 212 SER A C 1
ATOM 1682 O O . SER A 1 212 ? 8.961 13.414 -3.211 1 81.81 212 SER A O 1
ATOM 1684 N N . ILE A 1 213 ? 8.195 12.07 -1.726 1 89.19 213 ILE A N 1
ATOM 1685 C CA . ILE A 1 213 ? 9.508 11.945 -1.1 1 89.19 213 ILE A CA 1
ATOM 1686 C C . ILE A 1 213 ? 10.008 10.508 -1.247 1 89.19 213 ILE A C 1
ATOM 1688 O O . ILE A 1 213 ? 10.859 10.227 -2.1 1 89.19 213 ILE A O 1
ATOM 1692 N N . GLY A 1 214 ? 9.453 9.531 -0.526 1 93.19 214 GLY A N 1
ATOM 1693 C CA . GLY A 1 214 ? 9.844 8.133 -0.6 1 93.19 214 GLY A CA 1
ATOM 1694 C C . GLY A 1 214 ? 11.25 7.871 -0.087 1 93.19 214 GLY A C 1
ATOM 1695 O O . GLY A 1 214 ? 11.992 8.812 0.201 1 93.19 214 GLY A O 1
ATOM 1696 N N . CYS A 1 215 ? 11.602 6.613 0.083 1 96.88 215 CYS A N 1
ATOM 1697 C CA . CYS A 1 215 ? 12.953 6.184 0.433 1 96.88 215 CYS A CA 1
ATOM 1698 C C . CYS A 1 215 ? 13.664 5.586 -0.774 1 96.88 215 CYS A C 1
ATOM 1700 O O . CYS A 1 215 ? 13.023 5.199 -1.75 1 96.88 215 CYS A O 1
ATOM 1702 N N . SER A 1 216 ? 14.922 5.578 -0.688 1 95.31 216 SER A N 1
ATOM 1703 C CA . SER A 1 216 ? 15.719 4.973 -1.753 1 95.31 216 SER A CA 1
ATOM 1704 C C . SER A 1 216 ? 16.391 3.688 -1.283 1 95.31 216 SER A C 1
ATOM 1706 O O . SER A 1 216 ? 16.875 3.613 -0.156 1 95.31 216 SER A O 1
ATOM 1708 N N . PHE A 1 217 ? 16.328 2.66 -2.143 1 94.69 217 PHE A N 1
ATOM 1709 C CA . PHE A 1 217 ? 16.922 1.351 -1.897 1 94.69 217 PHE A CA 1
ATOM 1710 C C . PHE A 1 217 ? 17.688 0.865 -3.123 1 94.69 217 PHE A C 1
ATOM 1712 O O . PHE A 1 217 ? 17.188 0.965 -4.25 1 94.69 217 PHE A O 1
ATOM 1719 N N . LYS A 1 218 ? 18.844 0.421 -2.879 1 90.75 218 LYS A N 1
ATOM 1720 C CA . LYS A 1 218 ? 19.656 -0.084 -3.982 1 90.75 218 LYS A CA 1
ATOM 1721 C C . LYS A 1 218 ? 19.844 -1.595 -3.879 1 90.75 218 LYS A C 1
ATOM 1723 O O . LYS A 1 218 ? 20.266 -2.102 -2.842 1 90.75 218 LYS A O 1
ATOM 1728 N N . SER A 1 219 ? 19.469 -2.264 -4.82 1 87.12 219 SER A N 1
ATOM 1729 C CA . SER A 1 219 ? 19.734 -3.688 -4.992 1 87.12 219 SER A CA 1
ATOM 1730 C C . SER A 1 219 ? 20.531 -3.951 -6.262 1 87.12 219 SER A C 1
ATOM 1732 O O . SER A 1 219 ? 20.062 -3.684 -7.371 1 87.12 219 SER A O 1
ATOM 1734 N N . GLU A 1 220 ? 21.656 -4.477 -6.031 1 84.94 220 GLU A N 1
ATOM 1735 C CA . GLU A 1 220 ? 22.578 -4.652 -7.152 1 84.94 220 GLU A CA 1
ATOM 1736 C C . GLU A 1 220 ? 22.75 -3.35 -7.926 1 84.94 220 GLU A C 1
ATOM 1738 O O . GLU A 1 220 ? 23.141 -2.328 -7.352 1 84.94 220 GLU A O 1
ATOM 1743 N N . ASN A 1 221 ? 22.406 -3.258 -9.172 1 84.25 221 ASN A N 1
ATOM 1744 C CA . ASN A 1 221 ? 22.641 -2.055 -9.961 1 84.25 221 ASN A CA 1
ATOM 1745 C C . ASN A 1 221 ? 21.344 -1.314 -10.25 1 84.25 221 ASN A C 1
ATOM 1747 O O . ASN A 1 221 ? 21.297 -0.465 -11.141 1 84.25 221 ASN A O 1
ATOM 1751 N N . VAL A 1 222 ? 20.438 -1.604 -9.445 1 87.31 222 VAL A N 1
ATOM 1752 C CA . VAL A 1 222 ? 19.141 -0.968 -9.664 1 87.31 222 VAL A CA 1
ATOM 1753 C C . VAL A 1 222 ? 18.734 -0.176 -8.422 1 87.31 222 VAL A C 1
ATOM 1755 O O . VAL A 1 222 ? 18.828 -0.675 -7.301 1 87.31 222 VAL A O 1
ATOM 1758 N N . GLU A 1 223 ? 18.344 1.056 -8.633 1 90.81 223 GLU A N 1
ATOM 1759 C CA . GLU A 1 223 ? 17.844 1.893 -7.539 1 90.81 223 GLU A CA 1
ATOM 1760 C C . GLU A 1 223 ? 16.312 1.957 -7.539 1 90.81 223 GLU A C 1
ATOM 1762 O O . GLU A 1 223 ? 15.703 2.176 -8.586 1 90.81 223 GLU A O 1
ATOM 1767 N N . TYR A 1 224 ? 15.797 1.76 -6.316 1 91.69 224 TYR A N 1
ATOM 1768 C CA . TYR A 1 224 ? 14.344 1.772 -6.164 1 91.69 224 TYR A CA 1
ATOM 1769 C C . TYR A 1 224 ? 13.906 2.906 -5.246 1 91.69 224 TYR A C 1
ATOM 1771 O O . TYR A 1 224 ? 14.586 3.229 -4.273 1 91.69 224 TYR A O 1
ATOM 1779 N N . LYS A 1 225 ? 12.797 3.543 -5.574 1 93.81 225 LYS A N 1
ATOM 1780 C CA . LYS A 1 225 ? 12.047 4.359 -4.621 1 93.81 225 LYS A CA 1
ATOM 1781 C C . LYS A 1 225 ? 10.984 3.531 -3.898 1 93.81 225 LYS A C 1
ATOM 1783 O O . LYS A 1 225 ? 10.25 2.773 -4.531 1 93.81 225 LYS A O 1
ATOM 1788 N N . VAL A 1 226 ? 11.008 3.621 -2.611 1 95.31 226 VAL A N 1
ATOM 1789 C CA . VAL A 1 226 ? 10.172 2.752 -1.786 1 95.31 226 VAL A CA 1
ATOM 1790 C C . VAL A 1 226 ? 9.195 3.596 -0.973 1 95.31 226 VAL A C 1
ATOM 1792 O O . VAL A 1 226 ? 9.586 4.578 -0.34 1 95.31 226 VAL A O 1
ATOM 1795 N N . PHE A 1 227 ? 7.91 3.156 -0.907 1 94.81 227 PHE A N 1
ATOM 1796 C CA . PHE A 1 227 ? 6.902 3.941 -0.2 1 94.81 227 PHE A CA 1
ATOM 1797 C C . PHE A 1 227 ? 6.23 3.109 0.885 1 94.81 227 PHE A C 1
ATOM 1799 O O . PHE A 1 227 ? 5.613 3.656 1.802 1 94.81 227 PHE A O 1
ATOM 1806 N N . ARG A 1 228 ? 6.32 1.778 0.722 1 96 228 ARG A N 1
ATOM 1807 C CA . ARG A 1 228 ? 5.746 0.848 1.688 1 96 228 ARG A CA 1
ATOM 1808 C C . ARG A 1 228 ? 6.672 -0.339 1.923 1 96 228 ARG A C 1
ATOM 1810 O O . ARG A 1 228 ? 7.336 -0.812 0.995 1 96 228 ARG A O 1
ATOM 1817 N N . ALA A 1 229 ? 6.684 -0.782 3.166 1 97.31 229 ALA A N 1
ATOM 1818 C CA . ALA A 1 229 ? 7.531 -1.92 3.514 1 97.31 229 ALA A CA 1
ATOM 1819 C C . ALA A 1 229 ? 6.891 -2.762 4.613 1 97.31 229 ALA A C 1
ATOM 1821 O O . ALA A 1 229 ? 6.207 -2.232 5.492 1 97.31 229 ALA A O 1
ATOM 1822 N N . SER A 1 230 ? 7.09 -4.027 4.531 1 97.56 230 SER A N 1
ATOM 1823 C CA . SER A 1 230 ? 6.598 -4.938 5.559 1 97.56 230 SER A CA 1
ATOM 1824 C C . SER A 1 230 ? 7.457 -6.195 5.637 1 97.56 230 SER A C 1
ATOM 1826 O O . SER A 1 230 ? 8.219 -6.492 4.715 1 97.56 230 SER A O 1
ATOM 1828 N N . LYS A 1 231 ? 7.387 -6.84 6.785 1 97.5 231 LYS A N 1
ATOM 1829 C CA . LYS A 1 231 ? 7.91 -8.195 6.93 1 97.5 231 LYS A CA 1
ATOM 1830 C C . LYS A 1 231 ? 6.855 -9.234 6.551 1 97.5 231 LYS A C 1
ATOM 1832 O O . LYS A 1 231 ? 5.676 -9.07 6.875 1 97.5 231 LYS A O 1
ATOM 1837 N N . VAL A 1 232 ? 7.242 -10.211 5.84 1 97.38 232 VAL A N 1
ATOM 1838 C CA . VAL A 1 232 ? 6.328 -11.297 5.488 1 97.38 232 VAL A CA 1
ATOM 1839 C C . VAL A 1 232 ? 6.844 -12.617 6.055 1 97.38 232 VAL A C 1
ATOM 1841 O O . VAL A 1 232 ? 7.934 -13.07 5.695 1 97.38 232 VAL A O 1
ATOM 1844 N N . CYS A 1 233 ? 6 -13.141 6.898 1 96.81 233 CYS A N 1
ATOM 1845 C CA . CYS A 1 233 ? 6.387 -14.398 7.523 1 96.81 233 CYS A CA 1
ATOM 1846 C C . CYS A 1 233 ? 5.586 -15.562 6.949 1 96.81 233 CYS A C 1
ATOM 1848 O O . CYS A 1 233 ? 4.406 -15.719 7.258 1 96.81 233 CYS A O 1
ATOM 1850 N N . ASN A 1 234 ? 6.145 -16.359 6.16 1 97.88 234 ASN A N 1
ATOM 1851 C CA . ASN A 1 234 ? 5.609 -17.578 5.562 1 97.88 234 ASN A CA 1
ATOM 1852 C C . ASN A 1 234 ? 6.715 -18.594 5.281 1 97.88 234 ASN A C 1
ATOM 1854 O O . ASN A 1 234 ? 7.699 -18.281 4.609 1 97.88 234 ASN A O 1
ATOM 1858 N N . PRO A 1 235 ? 6.551 -19.766 5.816 1 97.81 235 PRO A N 1
ATOM 1859 C CA . PRO A 1 235 ? 7.66 -20.719 5.719 1 97.81 235 PRO A CA 1
ATOM 1860 C C . PRO A 1 235 ? 8.016 -21.062 4.273 1 97.81 235 PRO A C 1
ATOM 1862 O O . PRO A 1 235 ? 9.188 -21.266 3.953 1 97.81 235 PRO A O 1
ATOM 1865 N N . TYR A 1 236 ? 7.074 -21.203 3.398 1 97.94 236 TYR A N 1
ATOM 1866 C CA . TYR A 1 236 ? 7.352 -21.516 2.002 1 97.94 236 TYR A CA 1
ATOM 1867 C C . TYR A 1 236 ? 8.078 -20.375 1.312 1 97.94 236 TYR A C 1
ATOM 1869 O O . TYR A 1 236 ? 9.07 -20.578 0.617 1 97.94 236 TYR A O 1
ATOM 1877 N N . LEU A 1 237 ? 7.586 -19.172 1.53 1 97.5 237 LEU A N 1
ATOM 1878 C CA . LEU A 1 237 ? 8.219 -17.984 0.983 1 97.5 237 LEU A CA 1
ATOM 1879 C C . LEU A 1 237 ? 9.641 -17.828 1.513 1 97.5 237 LEU A C 1
ATOM 1881 O O . LEU A 1 237 ? 10.57 -17.547 0.749 1 97.5 237 LEU A O 1
ATOM 1885 N N . THR A 1 238 ? 9.781 -18.047 2.787 1 98 238 THR A N 1
ATOM 1886 C CA . THR A 1 238 ? 11.086 -17.906 3.432 1 98 238 THR A CA 1
ATOM 1887 C C . THR A 1 238 ? 12.094 -18.875 2.828 1 98 238 THR A C 1
ATOM 1889 O O . THR A 1 238 ? 13.227 -18.484 2.516 1 98 238 THR A O 1
ATOM 1892 N N . ARG A 1 239 ? 11.656 -20.094 2.66 1 96.88 239 ARG A N 1
ATOM 1893 C CA . ARG A 1 239 ? 12.539 -21.109 2.09 1 96.88 239 ARG A CA 1
ATOM 1894 C C . ARG A 1 239 ? 13.039 -20.688 0.711 1 96.88 239 ARG A C 1
ATOM 1896 O O . ARG A 1 239 ? 14.211 -20.875 0.382 1 96.88 239 ARG A O 1
ATOM 1903 N N . HIS A 1 240 ? 12.188 -20.094 -0.068 1 95.12 240 HIS A N 1
ATOM 1904 C CA . HIS A 1 240 ? 12.562 -19.672 -1.414 1 95.12 240 HIS A CA 1
ATOM 1905 C C . HIS A 1 240 ? 13.484 -18.453 -1.377 1 95.12 240 HIS A C 1
ATOM 1907 O O . HIS A 1 240 ? 14.531 -18.438 -2.023 1 95.12 240 HIS A O 1
ATOM 1913 N N . VAL A 1 241 ? 13.141 -17.469 -0.631 1 95.75 241 VAL A N 1
ATOM 1914 C CA . VAL A 1 241 ? 13.805 -16.156 -0.629 1 95.75 241 VAL A CA 1
ATOM 1915 C C . VAL A 1 241 ? 15.195 -16.297 -0.02 1 95.75 241 VAL A C 1
ATOM 1917 O O . VAL A 1 241 ? 16.141 -15.617 -0.456 1 95.75 241 VAL A O 1
ATOM 1920 N N . MET A 1 242 ? 15.367 -17.25 0.924 1 96.19 242 MET A N 1
ATOM 1921 C CA . MET A 1 242 ? 16.641 -17.391 1.637 1 96.19 242 MET A CA 1
ATOM 1922 C C . MET A 1 242 ? 17.703 -18.016 0.74 1 96.19 242 MET A C 1
ATOM 1924 O O . MET A 1 242 ? 18.875 -18.031 1.081 1 96.19 242 MET A O 1
ATOM 1928 N N . LYS A 1 243 ? 17.312 -18.5 -0.433 1 94.75 243 LYS A N 1
ATOM 1929 C CA . LYS A 1 243 ? 18.266 -19.047 -1.396 1 94.75 243 LYS A CA 1
ATOM 1930 C C . LYS A 1 243 ? 19.047 -17.922 -2.086 1 94.75 243 LYS A C 1
ATOM 1932 O O . LYS A 1 243 ? 20.078 -18.188 -2.715 1 94.75 243 LYS A O 1
ATOM 1937 N N . PHE A 1 244 ? 18.578 -16.75 -1.984 1 94.12 244 PHE A N 1
ATOM 1938 C CA . PHE A 1 244 ? 19.203 -15.609 -2.65 1 94.12 244 PHE A CA 1
ATOM 1939 C C . PHE A 1 244 ? 20.109 -14.852 -1.689 1 94.12 244 PHE A C 1
ATOM 1941 O O . PHE A 1 244 ? 19.953 -14.945 -0.471 1 94.12 244 PHE A O 1
ATOM 1948 N N . GLU A 1 245 ? 21.016 -14.086 -2.299 1 94 245 GLU A N 1
ATOM 1949 C CA . GLU A 1 245 ? 21.875 -13.227 -1.486 1 94 245 GLU A CA 1
ATOM 1950 C C . GLU A 1 245 ? 21.062 -12.117 -0.82 1 94 245 GLU A C 1
ATOM 1952 O O . GLU A 1 245 ? 20.047 -11.672 -1.354 1 94 245 GLU A O 1
ATOM 1957 N N . GLU A 1 246 ? 21.547 -11.719 0.319 1 94.31 246 GLU A N 1
ATOM 1958 C CA . GLU A 1 246 ? 20.875 -10.641 1.043 1 94.31 246 GLU A CA 1
ATOM 1959 C C . GLU A 1 246 ? 20.719 -9.398 0.168 1 94.31 246 GLU A C 1
ATOM 1961 O O . GLU A 1 246 ? 21.641 -9.039 -0.569 1 94.31 246 GLU A O 1
ATOM 1966 N N . ASN A 1 247 ? 19.547 -8.789 0.22 1 93.69 247 ASN A N 1
ATOM 1967 C CA . ASN A 1 247 ? 19.219 -7.543 -0.462 1 93.69 247 ASN A CA 1
ATOM 1968 C C . ASN A 1 247 ? 19.078 -7.742 -1.969 1 93.69 247 ASN A C 1
ATOM 1970 O O . ASN A 1 247 ? 19 -6.773 -2.725 1 93.69 247 ASN A O 1
ATOM 1974 N N . THR A 1 248 ? 19.094 -9 -2.414 1 92.62 248 THR A N 1
ATOM 1975 C CA . THR A 1 248 ? 18.844 -9.305 -3.818 1 92.62 248 THR A CA 1
ATOM 1976 C C . THR A 1 248 ? 17.359 -9.633 -4.039 1 92.62 248 THR A C 1
ATOM 1978 O O . THR A 1 248 ? 16.781 -10.43 -3.297 1 92.62 248 THR A O 1
ATOM 1981 N N . VAL A 1 249 ? 16.828 -9.047 -5.02 1 93.06 249 VAL A N 1
ATOM 1982 C CA . VAL A 1 249 ? 15.414 -9.25 -5.301 1 93.06 249 VAL A CA 1
ATOM 1983 C C . VAL A 1 249 ? 15.164 -10.703 -5.672 1 93.06 249 VAL A C 1
ATOM 1985 O O . VAL A 1 249 ? 15.727 -11.211 -6.648 1 93.06 249 VAL A O 1
ATOM 1988 N N . ALA A 1 250 ? 14.344 -11.375 -4.891 1 93.5 250 ALA A N 1
ATOM 1989 C CA . ALA A 1 250 ? 14.008 -12.781 -5.121 1 93.5 250 ALA A CA 1
ATOM 1990 C C . ALA A 1 250 ? 12.719 -12.906 -5.93 1 93.5 250 ALA A C 1
ATOM 1992 O O . ALA A 1 250 ? 12.562 -13.852 -6.707 1 93.5 250 ALA A O 1
ATOM 1993 N N . LEU A 1 251 ? 11.773 -11.992 -5.641 1 92.75 251 LEU A N 1
ATOM 1994 C CA . LEU A 1 251 ? 10.516 -11.914 -6.367 1 92.75 251 LEU A CA 1
ATOM 1995 C C . LEU A 1 251 ? 10.195 -10.469 -6.738 1 92.75 251 LEU A C 1
ATOM 1997 O O . LEU A 1 251 ? 10.492 -9.547 -5.977 1 92.75 251 LEU A O 1
ATOM 2001 N N . SER A 1 252 ? 9.562 -10.219 -7.82 1 91.31 252 SER A N 1
ATOM 2002 C CA . SER A 1 252 ? 9.086 -8.922 -8.289 1 91.31 252 SER A CA 1
ATOM 2003 C C . SER A 1 252 ? 7.727 -9.039 -8.969 1 91.31 252 SER A C 1
ATOM 2005 O O . SER A 1 252 ? 7.562 -9.812 -9.914 1 91.31 252 SER A O 1
ATOM 2007 N N . TYR A 1 253 ? 6.762 -8.367 -8.414 1 87.94 253 TYR A N 1
ATOM 2008 C CA . TYR A 1 253 ? 5.402 -8.445 -8.938 1 87.94 253 TYR A CA 1
ATOM 2009 C C . TYR A 1 253 ? 4.602 -7.207 -8.547 1 87.94 253 TYR A C 1
ATOM 2011 O O . TYR A 1 253 ? 4.777 -6.664 -7.457 1 87.94 253 TYR A O 1
ATOM 2019 N N . GLU A 1 254 ? 3.758 -6.684 -9.438 1 87.25 254 GLU A N 1
ATOM 2020 C CA . GLU A 1 254 ? 2.83 -5.582 -9.203 1 87.25 254 GLU A CA 1
ATOM 2021 C C . GLU A 1 254 ? 3.498 -4.453 -8.43 1 87.25 254 GLU A C 1
ATOM 2023 O O . GLU A 1 254 ? 2.99 -4.02 -7.391 1 87.25 254 GLU A O 1
ATOM 2028 N N . ASN A 1 255 ? 4.641 -3.988 -8.82 1 87.5 255 ASN A N 1
ATOM 2029 C CA . ASN A 1 255 ? 5.418 -2.895 -8.25 1 87.5 255 ASN A CA 1
ATOM 2030 C C . ASN A 1 255 ? 5.871 -3.213 -6.828 1 87.5 255 ASN A C 1
ATOM 2032 O O . ASN A 1 255 ? 5.926 -2.326 -5.977 1 87.5 255 ASN A O 1
ATOM 2036 N N . SER A 1 256 ? 6.039 -4.535 -6.602 1 92.31 256 SER A N 1
ATOM 2037 C CA . SER A 1 256 ? 6.582 -4.996 -5.324 1 92.31 256 SER A CA 1
ATOM 2038 C C . SER A 1 256 ? 7.824 -5.855 -5.527 1 92.31 256 SER A C 1
ATOM 2040 O O . SER A 1 256 ? 7.957 -6.527 -6.555 1 92.31 256 SER A O 1
ATOM 2042 N N . ILE A 1 257 ? 8.672 -5.781 -4.59 1 92.94 257 ILE A N 1
ATOM 2043 C CA . ILE A 1 257 ? 9.844 -6.66 -4.59 1 92.94 257 ILE A CA 1
ATOM 2044 C C . ILE A 1 257 ? 9.977 -7.34 -3.23 1 92.94 257 ILE A C 1
ATOM 2046 O O . ILE A 1 257 ? 9.633 -6.754 -2.199 1 92.94 257 ILE A O 1
ATOM 2050 N N . VAL A 1 258 ? 10.445 -8.586 -3.264 1 95.81 258 VAL A N 1
ATOM 2051 C CA . VAL A 1 258 ? 10.664 -9.375 -2.059 1 95.81 258 VAL A CA 1
ATOM 2052 C C . VAL A 1 258 ? 12.109 -9.852 -2.002 1 95.81 258 VAL A C 1
ATOM 2054 O O . VAL A 1 258 ? 12.656 -10.32 -3.004 1 95.81 258 VAL A O 1
ATOM 2057 N N . PHE A 1 259 ? 12.719 -9.727 -0.878 1 95.56 259 PHE A N 1
ATOM 2058 C CA . PHE A 1 259 ? 14.117 -10.102 -0.697 1 95.56 259 PHE A CA 1
ATOM 2059 C C . PHE A 1 259 ? 14.398 -10.453 0.76 1 95.56 259 PHE A C 1
ATOM 2061 O O . PHE A 1 259 ? 13.547 -10.25 1.628 1 95.56 259 PHE A O 1
ATOM 2068 N N . ASN A 1 260 ? 15.5 -11.094 0.995 1 96.56 260 ASN A N 1
ATOM 2069 C CA . ASN A 1 260 ? 15.906 -11.383 2.367 1 96.56 260 ASN A CA 1
ATOM 2070 C C . ASN A 1 260 ? 16.891 -10.344 2.889 1 96.56 260 ASN A C 1
ATOM 2072 O O . ASN A 1 260 ? 17.734 -9.836 2.135 1 96.56 260 ASN A O 1
ATOM 2076 N N . ARG A 1 261 ? 16.703 -10 4.055 1 96.88 261 ARG A N 1
ATOM 2077 C CA . ARG A 1 261 ? 17.562 -9.039 4.738 1 96.88 261 ARG A CA 1
ATOM 2078 C C . ARG A 1 261 ? 17.641 -9.336 6.234 1 96.88 261 ARG A C 1
ATOM 2080 O O . ARG A 1 261 ? 16.625 -9.367 6.918 1 96.88 261 ARG A O 1
ATOM 2087 N N . HIS A 1 262 ? 18.891 -9.562 6.695 1 96.75 262 HIS A N 1
ATOM 2088 C CA . HIS A 1 262 ? 19.125 -9.828 8.109 1 96.75 262 HIS A CA 1
ATOM 2089 C C . HIS A 1 262 ? 18.266 -10.992 8.602 1 96.75 262 HIS A C 1
ATOM 2091 O O . HIS A 1 262 ? 17.609 -10.898 9.641 1 96.75 262 HIS A O 1
ATOM 2097 N N . GLY A 1 263 ? 18.109 -11.977 7.797 1 96.38 263 GLY A N 1
ATOM 2098 C CA . GLY A 1 263 ? 17.453 -13.211 8.195 1 96.38 263 GLY A CA 1
ATOM 2099 C C . GLY A 1 263 ? 15.938 -13.141 8.109 1 96.38 263 GLY A C 1
ATOM 2100 O O . GLY A 1 263 ? 15.242 -14.07 8.523 1 96.38 263 GLY A O 1
ATOM 2101 N N . GLU A 1 264 ? 15.438 -12.047 7.566 1 98 264 GLU A N 1
ATOM 2102 C CA . GLU A 1 264 ? 13.992 -11.883 7.438 1 98 264 GLU A CA 1
ATOM 2103 C C . GLU A 1 264 ? 13.586 -11.648 5.984 1 98 264 GLU A C 1
ATOM 2105 O O . GLU A 1 264 ? 14.43 -11.312 5.145 1 98 264 GLU A O 1
ATOM 2110 N N . VAL A 1 265 ? 12.32 -11.891 5.695 1 98.12 265 VAL A N 1
ATOM 2111 C CA . VAL A 1 265 ? 11.781 -11.617 4.367 1 98.12 265 VAL A CA 1
ATOM 2112 C C . VAL A 1 265 ? 11.102 -10.25 4.359 1 98.12 265 VAL A C 1
ATOM 2114 O O . VAL A 1 265 ? 10.18 -10 5.141 1 98.12 265 VAL A O 1
ATOM 2117 N N . ILE A 1 266 ? 11.594 -9.383 3.51 1 98.19 266 ILE A N 1
ATOM 2118 C CA . ILE A 1 266 ? 11.102 -8.016 3.41 1 98.19 266 ILE A CA 1
ATOM 2119 C C . ILE A 1 266 ? 10.367 -7.828 2.08 1 98.19 266 ILE A C 1
ATOM 2121 O O . ILE A 1 266 ? 10.836 -8.297 1.04 1 98.19 266 ILE A O 1
ATOM 2125 N N . ARG A 1 267 ? 9.266 -7.207 2.137 1 97.44 267 ARG A N 1
ATOM 2126 C CA . ARG A 1 267 ? 8.547 -6.809 0.934 1 97.44 267 ARG A CA 1
ATOM 2127 C C . ARG A 1 267 ? 8.445 -5.289 0.838 1 97.44 267 ARG A C 1
ATOM 2129 O O . ARG A 1 267 ? 7.98 -4.633 1.773 1 97.44 267 ARG A O 1
ATOM 2136 N N . PHE A 1 268 ? 8.961 -4.734 -0.259 1 96.5 268 PHE A N 1
ATOM 2137 C CA . PHE A 1 268 ? 8.688 -3.352 -0.624 1 96.5 268 PHE A CA 1
ATOM 2138 C C . PHE A 1 268 ? 7.523 -3.27 -1.602 1 96.5 268 PHE A C 1
ATOM 2140 O O . PHE A 1 268 ? 7.422 -4.078 -2.525 1 96.5 268 PHE A O 1
ATOM 2147 N N . GLU A 1 269 ? 6.668 -2.346 -1.367 1 93.44 269 GLU A N 1
ATOM 2148 C CA . GLU A 1 269 ? 5.516 -2.143 -2.24 1 93.44 269 GLU A CA 1
ATOM 2149 C C . GLU A 1 269 ? 5.496 -0.726 -2.809 1 93.44 269 GLU A C 1
ATOM 2151 O O . GLU A 1 269 ? 6.148 0.172 -2.271 1 93.44 269 GLU A O 1
ATOM 2156 N N . GLU A 1 270 ? 4.762 -0.545 -3.896 1 90.19 270 GLU A N 1
ATOM 2157 C CA . GLU A 1 270 ? 4.688 0.722 -4.617 1 90.19 270 GLU A CA 1
ATOM 2158 C C . GLU A 1 270 ? 6.078 1.228 -4.992 1 90.19 270 GLU A C 1
ATOM 2160 O O . GLU A 1 270 ? 6.391 2.402 -4.793 1 90.19 270 GLU A O 1
ATOM 2165 N N . VAL A 1 271 ? 6.879 0.313 -5.441 1 92.06 271 VAL A N 1
ATOM 2166 C CA . VAL A 1 271 ? 8.25 0.666 -5.785 1 92.06 271 VAL A CA 1
ATOM 2167 C C . VAL A 1 271 ? 8.305 1.196 -7.215 1 92.06 271 VAL A C 1
ATOM 2169 O O . VAL A 1 271 ? 7.555 0.745 -8.078 1 92.06 271 VAL A O 1
ATOM 2172 N N . THR A 1 272 ? 9.055 2.18 -7.445 1 86.5 272 THR A N 1
ATOM 2173 C CA . THR A 1 272 ? 9.352 2.672 -8.789 1 86.5 272 THR A CA 1
ATOM 2174 C C . THR A 1 272 ? 10.852 2.627 -9.062 1 86.5 272 THR A C 1
ATOM 2176 O O . THR A 1 272 ? 11.656 2.791 -8.141 1 86.5 272 THR A O 1
ATOM 2179 N N . GLN A 1 273 ? 11.117 2.156 -10.273 1 80.88 273 GLN A N 1
ATOM 2180 C CA . GLN A 1 273 ? 12.531 2.188 -10.656 1 80.88 273 GLN A CA 1
ATOM 2181 C C . GLN A 1 273 ? 12.898 3.531 -11.281 1 80.88 273 GLN A C 1
ATOM 2183 O O . GLN A 1 273 ? 12.07 4.16 -11.938 1 80.88 273 GLN A O 1
ATOM 2188 N N . LYS A 1 274 ? 13.922 4.062 -10.82 1 62.84 274 LYS A N 1
ATOM 2189 C CA . LYS A 1 274 ? 14.352 5.348 -11.359 1 62.84 274 LYS A CA 1
ATOM 2190 C C . LYS A 1 274 ? 14.281 5.359 -12.883 1 62.84 274 LYS A C 1
ATOM 2192 O O . LYS A 1 274 ? 13.867 6.352 -13.484 1 62.84 274 LYS A O 1
ATOM 2197 N N . ASP A 1 275 ? 14.656 4.465 -13.547 1 50.41 275 ASP A N 1
ATOM 2198 C CA . ASP A 1 275 ? 14.648 4.527 -15.008 1 50.41 275 ASP A CA 1
ATOM 2199 C C . ASP A 1 275 ? 13.359 3.938 -15.57 1 50.41 275 ASP A C 1
ATOM 2201 O O . ASP A 1 275 ? 13.203 3.824 -16.781 1 50.41 275 ASP A O 1
ATOM 2205 N N . ASN A 1 276 ? 12.227 4.141 -15.016 1 45.34 276 ASN A N 1
ATOM 2206 C CA . ASN A 1 276 ? 10.836 3.895 -15.383 1 45.34 276 ASN A CA 1
ATOM 2207 C C . ASN A 1 276 ? 10.617 2.443 -15.797 1 45.34 276 ASN A C 1
ATOM 2209 O O . ASN A 1 276 ? 9.742 2.154 -16.609 1 45.34 276 ASN A O 1
ATOM 2213 N N . ILE A 1 277 ? 11.625 1.649 -15.93 1 38.69 277 ILE A N 1
ATOM 2214 C CA . ILE A 1 277 ? 11.297 0.339 -16.484 1 38.69 277 ILE A CA 1
ATOM 2215 C C . ILE A 1 277 ? 10.391 -0.416 -15.5 1 38.69 277 ILE A C 1
ATOM 2217 O O . ILE A 1 277 ? 10.734 -0.577 -14.328 1 38.69 277 ILE A O 1
ATOM 2221 N N . PRO A 1 278 ? 9.172 -0.063 -15.875 1 37.88 278 PRO A N 1
ATOM 2222 C CA . PRO A 1 278 ?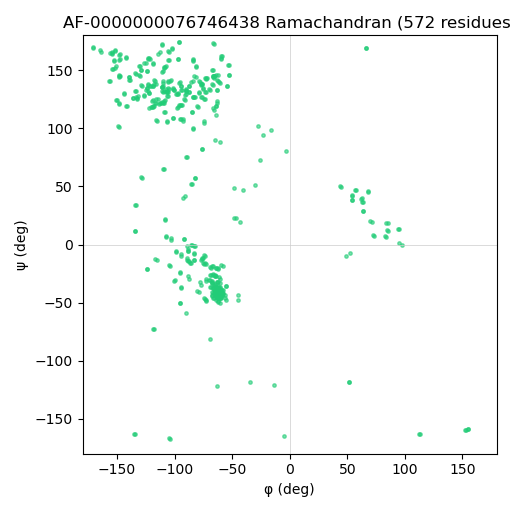 8.328 -0.935 -15.055 1 37.88 278 PRO A CA 1
ATOM 2223 C C . PRO A 1 278 ? 9.016 -2.242 -14.68 1 37.88 278 PRO A C 1
ATOM 2225 O O . PRO A 1 278 ? 9.766 -2.805 -15.484 1 37.88 278 PRO A O 1
ATOM 2228 N N . LEU A 1 279 ? 9.43 -2.311 -13.617 1 38.19 279 LEU A N 1
ATOM 2229 C CA . LEU A 1 279 ? 10.07 -3.549 -13.195 1 38.19 279 LEU A CA 1
ATOM 2230 C C . LEU A 1 279 ? 9.312 -4.766 -13.719 1 38.19 279 LEU A C 1
ATOM 2232 O O . LEU A 1 279 ? 8.234 -5.09 -13.219 1 38.19 279 LEU A O 1
ATOM 2236 N N . LEU A 1 280 ? 8.984 -4.648 -15.125 1 34.72 280 LEU A N 1
ATOM 2237 C CA . LEU A 1 280 ? 8.719 -6.043 -15.469 1 34.72 280 LEU A CA 1
ATOM 2238 C C . LEU A 1 280 ? 9.812 -6.957 -14.922 1 34.72 280 LEU A C 1
ATOM 2240 O O . LEU A 1 280 ? 10.867 -7.109 -15.539 1 34.72 280 LEU A O 1
ATOM 2244 N N . VAL A 1 281 ? 10.508 -6.797 -14.086 1 33.09 281 VAL A N 1
ATOM 2245 C CA . VAL A 1 281 ? 11.328 -8 -13.977 1 33.09 281 VAL A CA 1
ATOM 2246 C C . VAL A 1 281 ? 10.57 -9.195 -14.547 1 33.09 281 VAL A C 1
ATOM 2248 O O . VAL A 1 281 ? 9.547 -9.609 -13.992 1 33.09 281 VAL A O 1
ATOM 2251 N N . ASN A 1 282 ? 10.328 -9.43 -15.938 1 32.97 282 ASN A N 1
ATOM 2252 C CA . ASN A 1 282 ? 9.914 -10.562 -16.75 1 32.97 282 ASN A CA 1
ATOM 2253 C C . ASN A 1 282 ? 10.008 -11.875 -15.984 1 32.97 282 ASN A C 1
ATOM 2255 O O . ASN A 1 282 ? 9.047 -12.641 -15.93 1 32.97 282 ASN A O 1
ATOM 2259 N N . GLN A 1 283 ? 10.938 -12.977 -16.578 1 33.06 283 GLN A N 1
ATOM 2260 C CA . GLN A 1 283 ? 10.453 -14.273 -17.016 1 33.06 283 GLN A CA 1
ATOM 2261 C C . GLN A 1 283 ? 9.297 -14.758 -16.141 1 33.06 283 GLN A C 1
ATOM 2263 O O . GLN A 1 283 ? 8.273 -15.219 -16.656 1 33.06 283 GLN A O 1
ATOM 2268 N N . LYS A 1 284 ? 9.531 -16.25 -15.25 1 31.8 284 LYS A N 1
ATOM 2269 C CA . LYS A 1 284 ? 9.086 -17.516 -14.68 1 31.8 284 LYS A CA 1
ATOM 2270 C C . LYS A 1 284 ? 8.016 -17.297 -13.617 1 31.8 284 LYS A C 1
ATOM 2272 O O . LYS A 1 284 ? 6.957 -17.922 -13.648 1 31.8 284 LYS A O 1
ATOM 2277 N N . LEU A 1 285 ? 7.984 -17.672 -12.203 1 34.31 285 LEU A N 1
ATOM 2278 C CA . LEU A 1 285 ? 7.996 -17.094 -10.867 1 34.31 285 LEU A CA 1
ATOM 2279 C C . LEU A 1 285 ? 8.156 -15.578 -10.938 1 34.31 285 LEU A C 1
ATOM 2281 O O . LEU A 1 285 ? 9.242 -15.078 -11.242 1 34.31 285 LEU A O 1
ATOM 2285 N N . PHE A 1 286 ? 6.941 -14.953 -11.219 1 31.91 286 PHE A N 1
ATOM 2286 C CA . PHE A 1 286 ? 6.223 -14.258 -12.281 1 31.91 286 PHE A CA 1
ATOM 2287 C C . PHE A 1 286 ? 6.602 -12.781 -12.328 1 31.91 286 PHE A C 1
ATOM 2289 O O . PHE A 1 286 ? 7.043 -12.227 -11.32 1 31.91 286 PHE A O 1
ATOM 2296 N N . GLY A 1 287 ? 6.508 -12.039 -13.125 1 24.53 287 GLY A N 1
ATOM 2297 C CA . GLY A 1 287 ? 6.715 -10.602 -13.203 1 24.53 287 GLY A CA 1
ATOM 2298 C C . GLY A 1 287 ? 6.039 -9.836 -12.086 1 24.53 287 GLY A C 1
ATOM 2299 O O . GLY A 1 287 ? 5.992 -8.609 -12.109 1 24.53 287 GLY A O 1
ATOM 2300 N N . VAL A 1 288 ? 6.191 -10.773 -11.82 1 25.75 288 VAL A N 1
ATOM 2301 C CA . VAL A 1 288 ? 7.348 -11.555 -12.258 1 25.75 288 VAL A CA 1
ATOM 2302 C C . VAL A 1 288 ? 7.414 -11.562 -13.781 1 25.75 288 VAL A C 1
ATOM 2304 O O . VAL A 1 288 ? 6.379 -11.594 -14.453 1 25.75 288 VAL A O 1
ATOM 2307 N N . MET B 1 1 ? 11.492 -39.594 -28.672 1 74 1 MET B N 1
ATOM 2308 C CA . MET B 1 1 ? 11.148 -38.25 -28.234 1 74 1 MET B CA 1
ATOM 2309 C C . MET B 1 1 ? 9.688 -38.188 -27.812 1 74 1 MET B C 1
ATOM 2311 O O . MET B 1 1 ? 8.82 -38.781 -28.438 1 74 1 MET B O 1
ATOM 2315 N N . ARG B 1 2 ? 9.398 -37.625 -26.547 1 86.19 2 ARG B N 1
ATOM 2316 C CA . ARG B 1 2 ? 8.047 -37.594 -26 1 86.19 2 ARG B CA 1
ATOM 2317 C C . ARG B 1 2 ? 7.203 -36.531 -26.703 1 86.19 2 ARG B C 1
ATOM 2319 O O . ARG B 1 2 ? 7.656 -35.406 -26.891 1 86.19 2 ARG B O 1
ATOM 2326 N N . ASP B 1 3 ? 6.066 -37 -27.219 1 94.75 3 ASP B N 1
ATOM 2327 C CA . ASP B 1 3 ? 5.082 -36.062 -27.75 1 94.75 3 ASP B CA 1
ATOM 2328 C C . ASP B 1 3 ? 4.172 -35.531 -26.656 1 94.75 3 ASP B C 1
ATOM 2330 O O . ASP B 1 3 ? 3.385 -36.281 -26.062 1 94.75 3 ASP B O 1
ATOM 2334 N N . CYS B 1 4 ? 4.332 -34.219 -26.438 1 97 4 CYS B N 1
ATOM 2335 C CA . CYS B 1 4 ? 3.641 -33.625 -25.312 1 97 4 CYS B CA 1
ATOM 2336 C C . CYS B 1 4 ? 2.746 -32.469 -25.766 1 97 4 CYS B C 1
ATOM 2338 O O . CYS B 1 4 ? 3.133 -31.688 -26.641 1 97 4 CYS B O 1
ATOM 2340 N N . VAL B 1 5 ? 1.547 -32.438 -25.188 1 97.44 5 VAL B N 1
ATOM 2341 C CA . VAL B 1 5 ? 0.627 -31.328 -25.406 1 97.44 5 VAL B CA 1
ATOM 2342 C C . VAL B 1 5 ? 0.491 -30.5 -24.125 1 97.44 5 VAL B C 1
ATOM 2344 O O . VAL B 1 5 ? 0.332 -31.062 -23.031 1 97.44 5 VAL B O 1
ATOM 2347 N N . PHE B 1 6 ? 0.61 -29.234 -24.234 1 97.88 6 PHE B N 1
ATOM 2348 C CA . PHE B 1 6 ? 0.291 -28.312 -23.141 1 97.88 6 PHE B CA 1
ATOM 2349 C C . PHE B 1 6 ? -0.999 -27.562 -23.438 1 97.88 6 PHE B C 1
ATOM 2351 O O . PHE B 1 6 ? -1.182 -27.031 -24.531 1 97.88 6 PHE B O 1
ATOM 2358 N N . VAL B 1 7 ? -1.846 -27.516 -22.422 1 97.38 7 VAL B N 1
ATOM 2359 C CA . VAL B 1 7 ? -3.059 -26.719 -22.531 1 97.38 7 VAL B CA 1
ATOM 2360 C C . VAL B 1 7 ? -3.234 -25.875 -21.266 1 97.38 7 VAL B C 1
ATOM 2362 O O . VAL B 1 7 ? -3.199 -26.406 -20.156 1 97.38 7 VAL B O 1
ATOM 2365 N N . GLY B 1 8 ? -3.408 -24.578 -21.484 1 95.38 8 GLY B N 1
ATOM 2366 C CA . GLY B 1 8 ? -3.701 -23.781 -20.297 1 95.38 8 GLY B CA 1
ATOM 2367 C C . GLY B 1 8 ? -3.254 -22.344 -20.438 1 95.38 8 GLY B C 1
ATOM 2368 O O . GLY B 1 8 ? -3.225 -21.781 -21.531 1 95.38 8 GLY B O 1
ATOM 2369 N N . ASN B 1 9 ? -3.105 -21.688 -19.281 1 92.69 9 ASN B N 1
ATOM 2370 C CA . ASN B 1 9 ? -2.785 -20.266 -19.281 1 92.69 9 ASN B CA 1
ATOM 2371 C C . ASN B 1 9 ? -1.678 -19.938 -18.281 1 92.69 9 ASN B C 1
ATOM 2373 O O . ASN B 1 9 ? -1.436 -18.766 -17.969 1 92.69 9 ASN B O 1
ATOM 2377 N N . ARG B 1 10 ? -1.022 -20.969 -17.766 1 92.38 10 ARG B N 1
ATOM 2378 C CA . ARG B 1 10 ? 0.033 -20.766 -16.781 1 92.38 10 ARG B CA 1
ATOM 2379 C C . ARG B 1 10 ? 1.409 -20.781 -17.438 1 92.38 10 ARG B C 1
ATOM 2381 O O . ARG B 1 10 ? 1.858 -21.828 -17.906 1 92.38 10 ARG B O 1
ATOM 2388 N N . ARG B 1 11 ? 2.096 -19.734 -17.359 1 90.94 11 ARG B N 1
ATOM 2389 C CA . ARG B 1 11 ? 3.291 -19.484 -18.156 1 90.94 11 ARG B CA 1
ATOM 2390 C C . ARG B 1 11 ? 4.484 -20.266 -17.609 1 90.94 11 ARG B C 1
ATOM 2392 O O . ARG B 1 11 ? 5.293 -20.781 -18.391 1 90.94 11 ARG B O 1
ATOM 2399 N N . PHE B 1 12 ? 4.578 -20.438 -16.344 1 92.5 12 PHE B N 1
ATOM 2400 C CA . PHE B 1 12 ? 5.848 -20.828 -15.742 1 92.5 12 PHE B CA 1
ATOM 2401 C C . PHE B 1 12 ? 6.105 -22.312 -15.922 1 92.5 12 PHE B C 1
ATOM 2403 O O . PHE B 1 12 ? 7.242 -22.734 -16.172 1 92.5 12 PHE B O 1
ATOM 2410 N N . VAL B 1 13 ? 5.121 -23.078 -15.773 1 95 13 VAL B N 1
ATOM 2411 C CA . VAL B 1 13 ? 5.277 -24.5 -16.062 1 95 13 VAL B CA 1
ATOM 2412 C C . VAL B 1 13 ? 5.594 -24.688 -17.547 1 95 13 VAL B C 1
ATOM 2414 O O . VAL B 1 13 ? 6.438 -25.5 -17.906 1 95 13 VAL B O 1
ATOM 2417 N N . LEU B 1 14 ? 4.953 -23.906 -18.406 1 94.81 14 LEU B N 1
ATOM 2418 C CA . LEU B 1 14 ? 5.219 -23.953 -19.828 1 94.81 14 LEU B CA 1
ATOM 2419 C C . LEU B 1 14 ? 6.676 -23.625 -20.125 1 94.81 14 LEU B C 1
ATOM 2421 O O . LEU B 1 14 ? 7.312 -24.281 -20.953 1 94.81 14 LEU B O 1
ATOM 2425 N N . GLU B 1 15 ? 7.164 -22.609 -19.484 1 92.94 15 GLU B N 1
ATOM 2426 C CA . GLU B 1 15 ? 8.562 -22.234 -19.656 1 92.94 15 GLU B CA 1
ATOM 2427 C C . GLU B 1 15 ? 9.492 -23.406 -19.328 1 92.94 15 GLU B C 1
ATOM 2429 O O . GLU B 1 15 ? 10.477 -23.641 -20.031 1 92.94 15 GLU B O 1
ATOM 2434 N N . GLU B 1 16 ? 9.211 -24.109 -18.25 1 94.25 16 GLU B N 1
ATOM 2435 C CA . GLU B 1 16 ? 10 -25.281 -17.875 1 94.25 16 GLU B CA 1
ATOM 2436 C C . GLU B 1 16 ? 9.867 -26.391 -18.922 1 94.25 16 GLU B C 1
ATOM 2438 O O . GLU B 1 16 ? 10.844 -27.078 -19.234 1 94.25 16 GLU B O 1
ATOM 2443 N N . LEU B 1 17 ? 8.711 -26.547 -19.453 1 95.19 17 LEU B N 1
ATOM 2444 C CA . LEU B 1 17 ? 8.43 -27.562 -20.453 1 95.19 17 LEU B CA 1
ATOM 2445 C C . LEU B 1 17 ? 9.219 -27.297 -21.734 1 95.19 17 LEU B C 1
ATOM 2447 O O . LEU B 1 17 ? 9.734 -28.219 -22.359 1 95.19 17 LEU B O 1
ATOM 2451 N N . ILE B 1 18 ? 9.273 -26.047 -22.109 1 94.06 18 ILE B N 1
ATOM 2452 C CA . ILE B 1 18 ? 9.961 -25.641 -23.328 1 94.06 18 ILE B CA 1
ATOM 2453 C C . ILE B 1 18 ? 11.438 -26 -23.25 1 94.06 18 ILE B C 1
ATOM 2455 O O . ILE B 1 18 ? 12.07 -26.328 -24.25 1 94.06 18 ILE B O 1
ATOM 2459 N N . LYS B 1 19 ? 11.922 -26.031 -22.062 1 92.94 19 LYS B N 1
ATOM 2460 C CA . LYS B 1 19 ? 13.336 -26.344 -21.859 1 92.94 19 LYS B CA 1
ATOM 2461 C C . LYS B 1 19 ? 13.594 -27.828 -22.031 1 92.94 19 LYS B C 1
ATOM 2463 O O . LYS B 1 19 ? 14.75 -28.25 -22.172 1 92.94 19 LYS B O 1
ATOM 2468 N N . LYS B 1 20 ? 12.562 -28.5 -22.078 1 92.25 20 LYS B N 1
ATOM 2469 C CA . LYS B 1 20 ? 12.711 -29.938 -22.234 1 92.25 20 LYS B CA 1
ATOM 2470 C C . LYS B 1 20 ? 12.938 -30.312 -23.688 1 92.25 20 LYS B C 1
ATOM 2472 O O . LYS B 1 20 ? 12.633 -29.531 -24.594 1 92.25 20 LYS B O 1
ATOM 2477 N N . ASN B 1 21 ? 13.578 -31.359 -24 1 87.56 21 ASN B N 1
ATOM 2478 C CA . ASN B 1 21 ? 13.773 -31.875 -25.344 1 87.56 21 ASN B CA 1
ATOM 2479 C C . ASN B 1 21 ? 12.594 -32.75 -25.797 1 87.56 21 ASN B C 1
ATOM 2481 O O . ASN B 1 21 ? 12.781 -33.875 -26.203 1 87.56 21 ASN B O 1
ATOM 2485 N N . TRP B 1 22 ? 11.359 -32.188 -25.672 1 93.44 22 TRP B N 1
ATOM 2486 C CA . TRP B 1 22 ? 10.141 -32.875 -26.094 1 93.44 22 TRP B CA 1
ATOM 2487 C C . TRP B 1 22 ? 9.539 -32.25 -27.328 1 93.44 22 TRP B C 1
ATOM 2489 O O . TRP B 1 22 ? 9.852 -31.094 -27.656 1 93.44 22 TRP B O 1
ATOM 2499 N N . ASN B 1 23 ? 8.828 -33.062 -28.109 1 95.06 23 ASN B N 1
ATOM 2500 C CA . ASN B 1 23 ? 7.965 -32.469 -29.141 1 95.06 23 ASN B CA 1
ATOM 2501 C C . ASN B 1 23 ? 6.711 -31.859 -28.547 1 95.06 23 ASN B C 1
ATOM 2503 O O . ASN B 1 23 ? 5.777 -32.562 -28.172 1 95.06 23 ASN B O 1
ATOM 2507 N N . LEU B 1 24 ? 6.715 -30.547 -28.516 1 96.12 24 LEU B N 1
ATOM 2508 C CA . LEU B 1 24 ? 5.715 -29.844 -27.734 1 96.12 24 LEU B CA 1
ATOM 2509 C C . LEU B 1 24 ? 4.695 -29.156 -28.625 1 96.12 24 LEU B C 1
ATOM 2511 O O . LEU B 1 24 ? 5.066 -28.438 -29.562 1 96.12 24 LEU B O 1
ATOM 2515 N N . THR B 1 25 ? 3.445 -29.453 -28.438 1 96.25 25 THR B N 1
ATOM 2516 C CA . THR B 1 25 ? 2.326 -28.703 -29 1 96.25 25 THR B CA 1
ATOM 2517 C C . THR B 1 25 ? 1.628 -27.891 -27.922 1 96.25 25 THR B C 1
ATOM 2519 O O . THR B 1 25 ? 1.297 -28.406 -26.844 1 96.25 25 THR B O 1
ATOM 2522 N N . VAL B 1 26 ? 1.384 -26.594 -28.188 1 97.38 26 VAL B N 1
ATOM 2523 C CA . VAL B 1 26 ? 0.865 -25.703 -27.156 1 97.38 26 VAL B CA 1
ATOM 2524 C C . VAL B 1 26 ? -0.49 -25.156 -27.578 1 97.38 26 VAL B C 1
ATOM 2526 O O . VAL B 1 26 ? -0.615 -24.562 -28.656 1 97.38 26 VAL B O 1
ATOM 2529 N N . PHE B 1 27 ? -1.481 -25.359 -26.75 1 97.62 27 PHE B N 1
ATOM 2530 C CA . PHE B 1 27 ? -2.777 -24.703 -26.891 1 97.62 27 PHE B CA 1
ATOM 2531 C C . PHE B 1 27 ? -2.98 -23.672 -25.781 1 97.62 27 PHE B C 1
ATOM 2533 O O . PHE B 1 27 ? -2.938 -24 -24.594 1 97.62 27 PHE B O 1
ATOM 2540 N N . VAL B 1 28 ? -3.191 -22.453 -26.172 1 96 28 VAL B N 1
ATOM 2541 C CA . VAL B 1 28 ? -3.396 -21.359 -25.234 1 96 28 VAL B CA 1
ATOM 2542 C C . VAL B 1 28 ? -4.852 -20.891 -25.281 1 96 28 VAL B C 1
ATOM 2544 O O . VAL B 1 28 ? -5.449 -20.812 -26.359 1 96 28 VAL B O 1
ATOM 2547 N N . VAL B 1 29 ? -5.348 -20.625 -24.125 1 93.94 29 VAL B N 1
ATOM 2548 C CA . VAL B 1 29 ? -6.742 -20.203 -24.047 1 93.94 29 VAL B CA 1
ATOM 2549 C C . VAL B 1 29 ? -6.859 -18.734 -24.453 1 93.94 29 VAL B C 1
ATOM 2551 O O . VAL B 1 29 ? -6.074 -17.906 -24 1 93.94 29 VAL B O 1
ATOM 2554 N N . LYS B 1 30 ? -7.887 -18.453 -25.188 1 93.94 30 LYS B N 1
ATOM 2555 C CA . LYS B 1 30 ? -8.102 -17.109 -25.734 1 93.94 30 LYS B CA 1
ATOM 2556 C C . LYS B 1 30 ? -8.391 -16.109 -24.609 1 93.94 30 LYS B C 1
ATOM 2558 O O . LYS B 1 30 ? -9.125 -16.422 -23.672 1 93.94 30 LYS B O 1
ATOM 2563 N N . GLY B 1 31 ? -7.77 -14.93 -24.734 1 90.75 31 GLY B N 1
ATOM 2564 C CA . GLY B 1 31 ? -8.086 -13.844 -23.828 1 90.75 31 GLY B CA 1
ATOM 2565 C C . GLY B 1 31 ? -7.305 -13.898 -22.531 1 90.75 31 GLY B C 1
ATOM 2566 O O . GLY B 1 31 ? -7.617 -13.188 -21.578 1 90.75 31 GLY B O 1
ATOM 2567 N N . THR B 1 32 ? -6.336 -14.703 -22.469 1 89.94 32 THR B N 1
ATOM 2568 C CA . THR B 1 32 ? -5.574 -14.875 -21.234 1 89.94 32 THR B CA 1
ATOM 2569 C C . THR B 1 32 ? -4.25 -14.125 -21.297 1 89.94 32 THR B C 1
ATOM 2571 O O . THR B 1 32 ? -3.877 -13.609 -22.359 1 89.94 32 THR B O 1
ATOM 2574 N N . HIS B 1 33 ? -3.629 -14.039 -20.156 1 85.12 33 HIS B N 1
ATOM 2575 C CA . HIS B 1 33 ? -2.318 -13.398 -20.109 1 85.12 33 HIS B CA 1
ATOM 2576 C C . HIS B 1 33 ? -1.301 -14.156 -20.953 1 85.12 33 HIS B C 1
ATOM 2578 O O . HIS B 1 33 ? -0.43 -13.547 -21.578 1 85.12 33 HIS B O 1
ATOM 2584 N N . LEU B 1 34 ? -1.43 -15.43 -20.953 1 91.12 34 LEU B N 1
ATOM 2585 C CA . LEU B 1 34 ? -0.48 -16.234 -21.703 1 91.12 34 LEU B CA 1
ATOM 2586 C C . LEU B 1 34 ? -0.603 -15.969 -23.203 1 91.12 34 LEU B C 1
ATOM 2588 O O . LEU B 1 34 ? 0.405 -15.906 -23.906 1 91.12 34 LEU B O 1
ATOM 2592 N N . GLU B 1 35 ? -1.813 -15.82 -23.641 1 91.5 35 GLU B N 1
ATOM 2593 C CA . GLU B 1 35 ? -1.984 -15.469 -25.047 1 91.5 35 GLU B CA 1
ATOM 2594 C C . GLU B 1 35 ? -1.279 -14.156 -25.375 1 91.5 35 GLU B C 1
ATOM 2596 O O . GLU B 1 35 ? -0.614 -14.047 -26.406 1 91.5 35 GLU B O 1
ATOM 2601 N N . ARG B 1 36 ? -1.435 -13.219 -24.5 1 89.12 36 ARG B N 1
ATOM 2602 C CA . ARG B 1 36 ? -0.796 -11.922 -24.703 1 89.12 36 ARG B CA 1
ATOM 2603 C C . ARG B 1 36 ? 0.723 -12.055 -24.719 1 89.12 36 ARG B C 1
ATOM 2605 O O . ARG B 1 36 ? 1.397 -11.391 -25.516 1 89.12 36 ARG B O 1
ATOM 2612 N N . ASP B 1 37 ? 1.208 -12.906 -23.859 1 88.38 37 ASP B N 1
ATOM 2613 C CA . ASP B 1 37 ? 2.646 -13.148 -23.812 1 88.38 37 ASP B CA 1
ATOM 2614 C C . ASP B 1 37 ? 3.145 -13.719 -25.141 1 88.38 37 ASP B C 1
ATOM 2616 O O . ASP B 1 37 ? 4.176 -13.281 -25.656 1 88.38 37 ASP B O 1
ATOM 2620 N N . PHE B 1 38 ? 2.426 -14.641 -25.688 1 90.88 38 PHE B N 1
ATOM 2621 C CA . PHE B 1 38 ? 2.795 -15.219 -26.969 1 90.88 38 PHE B CA 1
ATOM 2622 C C . PHE B 1 38 ? 2.727 -14.172 -28.078 1 90.88 38 PHE B C 1
ATOM 2624 O O . PHE B 1 38 ? 3.645 -14.062 -28.891 1 90.88 38 PHE B O 1
ATOM 2631 N N . ASN B 1 39 ? 1.72 -13.398 -28.047 1 90.12 39 ASN B N 1
ATOM 2632 C CA . ASN B 1 39 ? 1.505 -12.391 -29.078 1 90.12 39 ASN B CA 1
ATOM 2633 C C . ASN B 1 39 ? 2.551 -11.281 -29 1 90.12 39 ASN B C 1
ATOM 2635 O O . ASN B 1 39 ? 2.855 -10.641 -30.016 1 90.12 39 ASN B O 1
ATOM 2639 N N . SER B 1 40 ? 3.051 -11.102 -27.859 1 88 40 SER B N 1
ATOM 2640 C CA . SER B 1 40 ? 4.062 -10.062 -27.688 1 88 40 SER B CA 1
ATOM 2641 C C . SER B 1 40 ? 5.445 -10.562 -28.078 1 88 40 SER B C 1
ATOM 2643 O O . SER B 1 40 ? 6.414 -9.805 -28.062 1 88 40 SER B O 1
ATOM 2645 N N . GLY B 1 41 ? 5.582 -11.883 -28.359 1 87.69 41 GLY B N 1
ATOM 2646 C CA . GLY B 1 41 ? 6.848 -12.438 -28.812 1 87.69 41 GLY B CA 1
ATOM 2647 C C . GLY B 1 41 ? 7.691 -13 -27.688 1 87.69 41 GLY B C 1
ATOM 2648 O O . GLY B 1 41 ? 8.883 -13.266 -27.859 1 87.69 41 GLY B O 1
ATOM 2649 N N . MET B 1 42 ? 7.145 -13.18 -26.562 1 85.56 42 MET B N 1
ATOM 2650 C CA . MET B 1 42 ? 7.883 -13.695 -25.422 1 85.56 42 MET B CA 1
ATOM 2651 C C . MET B 1 42 ? 8.422 -15.094 -25.688 1 85.56 42 MET B C 1
ATOM 2653 O O . MET B 1 42 ? 9.5 -15.453 -25.219 1 85.56 42 MET B O 1
ATOM 2657 N N . PHE B 1 43 ? 7.695 -15.883 -26.344 1 87.62 43 PHE B N 1
ATOM 2658 C CA . PHE B 1 43 ? 8.07 -17.25 -26.656 1 87.62 43 PHE B CA 1
ATOM 2659 C C . PHE B 1 43 ? 8.375 -17.406 -28.141 1 87.62 43 PHE B C 1
ATOM 2661 O O . PHE B 1 43 ? 7.762 -18.219 -28.828 1 87.62 43 PHE B O 1
ATOM 2668 N N . GLU B 1 44 ? 9.383 -16.75 -28.5 1 83.69 44 GLU B N 1
ATOM 2669 C CA . GLU B 1 44 ? 9.734 -16.797 -29.922 1 83.69 44 GLU B CA 1
ATOM 2670 C C . GLU B 1 44 ? 10.094 -18.203 -30.359 1 83.69 44 GLU B C 1
ATOM 2672 O O . GLU B 1 44 ? 10.711 -18.953 -29.609 1 83.69 44 GLU B O 1
ATOM 2677 N N . ASN B 1 45 ? 9.453 -18.75 -31.328 1 85.12 45 ASN B N 1
ATOM 2678 C CA . ASN B 1 45 ? 9.797 -20 -32 1 85.12 45 ASN B CA 1
ATOM 2679 C C . ASN B 1 45 ? 9.031 -21.188 -31.406 1 85.12 45 ASN B C 1
ATOM 2681 O O . ASN B 1 45 ? 9.406 -22.344 -31.609 1 85.12 45 ASN B O 1
ATOM 2685 N N . VAL B 1 46 ? 8.242 -20.891 -30.484 1 90.88 46 VAL B N 1
ATOM 2686 C CA . VAL B 1 46 ? 7.379 -21.953 -29.984 1 90.88 46 VAL B CA 1
ATOM 2687 C C . VAL B 1 46 ? 6.02 -21.891 -30.672 1 90.88 46 VAL B C 1
ATOM 2689 O O . VAL B 1 46 ? 5.258 -20.938 -30.469 1 90.88 46 VAL B O 1
ATOM 2692 N N . PRO B 1 47 ? 5.801 -22.859 -31.547 1 90.88 47 PRO B N 1
ATOM 2693 C CA . PRO B 1 47 ? 4.477 -22.859 -32.156 1 90.88 47 PRO B CA 1
ATOM 2694 C C . PRO B 1 47 ? 3.35 -23.031 -31.141 1 90.88 47 PRO B C 1
ATOM 2696 O O . PRO B 1 47 ? 3.492 -23.781 -30.172 1 90.88 47 PRO B O 1
ATOM 2699 N N . PHE B 1 48 ? 2.307 -22.297 -31.359 1 95.88 48 PHE B N 1
ATOM 2700 C CA . PHE B 1 48 ? 1.16 -22.375 -30.469 1 95.88 48 PHE B CA 1
ATOM 2701 C C . PHE B 1 48 ? -0.138 -22.125 -31.234 1 95.88 48 PHE B C 1
ATOM 2703 O O . PHE B 1 48 ? -0.118 -21.625 -32.344 1 95.88 48 PHE B O 1
ATOM 2710 N N . GLN B 1 49 ? -1.246 -22.562 -30.688 1 95.88 49 GLN B N 1
ATOM 2711 C CA . GLN B 1 49 ? -2.586 -22.297 -31.203 1 95.88 49 GLN B CA 1
ATOM 2712 C C . GLN B 1 49 ? -3.496 -21.75 -30.094 1 95.88 49 GLN B C 1
ATOM 2714 O O . GLN B 1 49 ? -3.453 -22.219 -28.969 1 95.88 49 GLN B O 1
ATOM 2719 N N . THR B 1 50 ? -4.234 -20.781 -30.453 1 96.69 50 THR B N 1
ATOM 2720 C CA . THR B 1 50 ? -5.211 -20.234 -29.516 1 96.69 50 THR B CA 1
ATOM 2721 C C . THR B 1 50 ? -6.555 -20.953 -29.656 1 96.69 50 THR B C 1
ATOM 2723 O O . THR B 1 50 ? -7.004 -21.219 -30.781 1 96.69 50 THR B O 1
ATOM 2726 N N . VAL B 1 51 ? -7.117 -21.312 -28.547 1 97.12 51 VAL B N 1
ATOM 2727 C CA . VAL B 1 51 ? -8.43 -21.953 -28.562 1 97.12 51 VAL B CA 1
ATOM 2728 C C . VAL B 1 51 ? -9.43 -21.078 -27.812 1 97.12 51 VAL B C 1
ATOM 2730 O O . VAL B 1 51 ? -9.125 -20.562 -26.719 1 97.12 51 VAL B O 1
ATOM 2733 N N . ALA B 1 52 ? -10.617 -20.953 -28.344 1 95.44 52 ALA B N 1
ATOM 2734 C CA . ALA B 1 52 ? -11.609 -20.047 -27.781 1 95.44 52 ALA B CA 1
ATOM 2735 C C . ALA B 1 52 ? -12.68 -20.797 -27 1 95.44 52 ALA B C 1
ATOM 2737 O O . ALA B 1 52 ? -13.438 -20.219 -26.234 1 95.44 52 ALA B O 1
ATOM 2738 N N . SER B 1 53 ? -12.734 -22.156 -27.312 1 96.31 53 SER B N 1
ATOM 2739 C CA . SER B 1 53 ? -13.797 -22.938 -26.672 1 96.31 53 SER B CA 1
ATOM 2740 C C . SER B 1 53 ? -13.352 -24.359 -26.406 1 96.31 53 SER B C 1
ATOM 2742 O O . SER B 1 53 ? -12.359 -24.828 -26.969 1 96.31 53 SER B O 1
ATOM 2744 N N . LYS B 1 54 ? -14.172 -25 -25.5 1 95.56 54 LYS B N 1
ATOM 2745 C CA . LYS B 1 54 ? -13.945 -26.406 -25.203 1 95.56 54 LYS B CA 1
ATOM 2746 C C . LYS B 1 54 ? -14.055 -27.25 -26.469 1 95.56 54 LYS B C 1
ATOM 2748 O O . LYS B 1 54 ? -13.203 -28.109 -26.719 1 95.56 54 LYS B O 1
ATOM 2753 N N . SER B 1 55 ? -15.031 -26.953 -27.266 1 96.44 55 SER B N 1
ATOM 2754 C CA . SER B 1 55 ? -15.266 -27.703 -28.484 1 96.44 55 SER B CA 1
ATOM 2755 C C . SER B 1 55 ? -14.094 -27.578 -29.453 1 96.44 55 SER B C 1
ATOM 2757 O O . SER B 1 55 ? -13.672 -28.578 -30.062 1 96.44 55 SER B O 1
ATOM 2759 N N . GLU B 1 56 ? -13.641 -26.406 -29.578 1 97.31 56 GLU B N 1
ATOM 2760 C CA . GLU B 1 56 ? -12.5 -26.172 -30.469 1 97.31 56 GLU B CA 1
ATOM 2761 C C . GLU B 1 56 ? -11.273 -26.938 -30 1 97.31 56 GLU B C 1
ATOM 2763 O O . GLU B 1 56 ? -10.57 -27.562 -30.812 1 97.31 56 GLU B O 1
ATOM 2768 N N . LEU B 1 57 ? -11.062 -26.938 -28.734 1 97 57 LEU B N 1
ATOM 2769 C CA . LEU B 1 57 ? -9.93 -27.672 -28.172 1 97 57 LEU B CA 1
ATOM 2770 C C . LEU B 1 57 ? -10.07 -29.172 -28.422 1 97 57 LEU B C 1
ATOM 2772 O O . LEU B 1 57 ? -9.109 -29.828 -28.828 1 97 57 LEU B O 1
ATOM 2776 N N . LEU B 1 58 ? -11.234 -29.703 -28.188 1 96.5 58 LEU B N 1
ATOM 2777 C CA . LEU B 1 58 ? -11.484 -31.125 -28.359 1 96.5 58 LEU B CA 1
ATOM 2778 C C . LEU B 1 58 ? -11.281 -31.547 -29.812 1 96.5 58 LEU B C 1
ATOM 2780 O O . LEU B 1 58 ? -10.773 -32.656 -30.078 1 96.5 58 LEU B O 1
ATOM 2784 N N . GLU B 1 59 ? -11.672 -30.672 -30.672 1 96.25 59 GLU B N 1
ATOM 2785 C CA . GLU B 1 59 ? -11.469 -30.938 -32.094 1 96.25 59 GLU B CA 1
ATOM 2786 C C . GLU B 1 59 ? -9.992 -31.062 -32.438 1 96.25 59 GLU B C 1
ATOM 2788 O O . GLU B 1 59 ? -9.57 -32 -33.125 1 96.25 59 GLU B O 1
ATOM 2793 N N . HIS B 1 60 ? -9.242 -30.125 -31.984 1 96.31 60 HIS B N 1
ATOM 2794 C CA . HIS B 1 60 ? -7.805 -30.141 -32.25 1 96.31 60 HIS B CA 1
ATOM 2795 C C . HIS B 1 60 ? -7.156 -31.375 -31.641 1 96.31 60 HIS B C 1
ATOM 2797 O O . HIS B 1 60 ? -6.328 -32.031 -32.281 1 96.31 60 HIS B O 1
ATOM 2803 N N . LEU B 1 61 ? -7.543 -31.734 -30.438 1 96.31 61 LEU B N 1
ATOM 2804 C CA . LEU B 1 61 ? -6.938 -32.844 -29.719 1 96.31 61 LEU B CA 1
ATOM 2805 C C . LEU B 1 61 ? -7.266 -34.156 -30.406 1 96.31 61 LEU B C 1
ATOM 2807 O O . LEU B 1 61 ? -6.465 -35.094 -30.375 1 96.31 61 LEU B O 1
ATOM 2811 N N . SER B 1 62 ? -8.383 -34.188 -30.984 1 94.38 62 SER B N 1
ATOM 2812 C CA . SER B 1 62 ? -8.82 -35.438 -31.641 1 94.38 62 SER B CA 1
ATOM 2813 C C . SER B 1 62 ? -8.039 -35.656 -32.938 1 94.38 62 SER B C 1
ATOM 2815 O O . SER B 1 62 ? -8 -36.781 -33.438 1 94.38 62 SER B O 1
ATOM 2817 N N . LEU B 1 63 ? -7.383 -34.656 -33.438 1 92.94 63 LEU B N 1
ATOM 2818 C CA . LEU B 1 63 ? -6.738 -34.719 -34.719 1 92.94 63 LEU B CA 1
ATOM 2819 C C . LEU B 1 63 ? -5.246 -35 -34.594 1 92.94 63 LEU B C 1
ATOM 2821 O O . LEU B 1 63 ? -4.559 -35.25 -35.562 1 92.94 63 LEU B O 1
ATOM 2825 N N . ILE B 1 64 ? -4.844 -35 -33.344 1 93.38 64 ILE B N 1
ATOM 2826 C CA . ILE B 1 64 ? -3.41 -35.188 -33.188 1 93.38 64 ILE B CA 1
ATOM 2827 C C . ILE B 1 64 ? -3.168 -36.375 -32.219 1 93.38 64 ILE B C 1
ATOM 2829 O O . ILE B 1 64 ? -4.051 -36.719 -31.438 1 93.38 64 ILE B O 1
ATOM 2833 N N . SER B 1 65 ? -1.938 -36.969 -32.406 1 93.19 65 SER B N 1
ATOM 2834 C CA . SER B 1 65 ? -1.498 -38 -31.469 1 93.19 65 SER B CA 1
ATOM 2835 C C . SER B 1 65 ? -0.434 -37.5 -30.516 1 93.19 65 SER B C 1
ATOM 2837 O O . SER B 1 65 ? 0.443 -36.719 -30.906 1 93.19 65 SER B O 1
ATOM 2839 N N . PHE B 1 66 ? -0.514 -37.906 -29.328 1 96.06 66 PHE B N 1
ATOM 2840 C CA . PHE B 1 66 ? 0.436 -37.5 -28.297 1 96.06 66 PHE B CA 1
ATOM 2841 C C . PHE B 1 66 ? 0.488 -38.531 -27.188 1 96.06 66 PHE B C 1
ATOM 2843 O O . PHE B 1 66 ? -0.4 -39.406 -27.078 1 96.06 66 PHE B O 1
ATOM 2850 N N . ASP B 1 67 ? 1.558 -38.406 -26.359 1 95.88 67 ASP B N 1
ATOM 2851 C CA . ASP B 1 67 ? 1.772 -39.344 -25.266 1 95.88 67 ASP B CA 1
ATOM 2852 C C . ASP B 1 67 ? 1.31 -38.781 -23.922 1 95.88 67 ASP B C 1
ATOM 2854 O O . ASP B 1 67 ? 0.944 -39.5 -23.016 1 95.88 67 ASP B O 1
ATOM 2858 N N . LEU B 1 68 ? 1.424 -37.531 -23.891 1 97.56 68 LEU B N 1
ATOM 2859 C CA . LEU B 1 68 ? 1.198 -36.812 -22.625 1 97.56 68 LEU B CA 1
ATOM 2860 C C . LEU B 1 68 ? 0.533 -35.469 -22.859 1 97.56 68 LEU B C 1
ATOM 2862 O O . LEU B 1 68 ? 0.931 -34.719 -23.75 1 97.56 68 LEU B O 1
ATOM 2866 N N . LEU B 1 69 ? -0.514 -35.219 -22.141 1 97.88 69 LEU B N 1
ATOM 2867 C CA . LEU B 1 69 ? -1.105 -33.906 -22.078 1 97.88 69 LEU B CA 1
ATOM 2868 C C . LEU B 1 69 ? -0.986 -33.312 -20.688 1 97.88 69 LEU B C 1
ATOM 2870 O O . LEU B 1 69 ? -1.367 -33.938 -19.703 1 97.88 69 LEU B O 1
ATOM 2874 N N . ILE B 1 70 ? -0.434 -32.156 -20.594 1 98.06 70 ILE B N 1
ATOM 2875 C CA . ILE B 1 70 ? -0.32 -31.406 -19.344 1 98.06 70 ILE B CA 1
ATOM 2876 C C . ILE B 1 70 ? -1.261 -30.203 -19.375 1 98.06 70 ILE B C 1
ATOM 2878 O O . ILE B 1 70 ? -1.087 -29.297 -20.188 1 98.06 70 ILE B O 1
ATOM 2882 N N . SER B 1 71 ? -2.221 -30.266 -18.516 1 97.88 71 SER B N 1
ATOM 2883 C CA . SER B 1 71 ? -3.145 -29.156 -18.312 1 97.88 71 SER B CA 1
ATOM 2884 C C . SER B 1 71 ? -2.719 -28.297 -17.125 1 97.88 71 SER B C 1
ATOM 2886 O O . SER B 1 71 ? -2.412 -28.812 -16.047 1 97.88 71 SER B O 1
ATOM 2888 N N . ASN B 1 72 ? -2.643 -27.031 -17.297 1 97.44 72 ASN B N 1
ATOM 2889 C CA . ASN B 1 72 ? -2.324 -26.062 -16.25 1 97.44 72 ASN B CA 1
ATOM 2890 C C . ASN B 1 72 ? -3.027 -24.734 -16.484 1 97.44 72 ASN B C 1
ATOM 2892 O O . ASN B 1 72 ? -2.607 -23.953 -17.328 1 97.44 72 ASN B O 1
ATOM 2896 N N . GLY B 1 73 ? -4.098 -24.547 -15.758 1 95.12 73 GLY B N 1
ATOM 2897 C CA . GLY B 1 73 ? -4.883 -23.328 -15.922 1 95.12 73 GLY B CA 1
ATOM 2898 C C . GLY B 1 73 ? -5.895 -23.422 -17.047 1 95.12 73 GLY B C 1
ATOM 2899 O O . GLY B 1 73 ? -6.254 -22.406 -17.641 1 95.12 73 GLY B O 1
ATOM 2900 N N . CYS B 1 74 ? -6.238 -24.578 -17.5 1 94.38 74 CYS B N 1
ATOM 2901 C CA . CYS B 1 74 ? -7.285 -24.766 -18.5 1 94.38 74 CYS B CA 1
ATOM 2902 C C . CYS B 1 74 ? -8.672 -24.641 -17.859 1 94.38 74 CYS B C 1
ATOM 2904 O O . CYS B 1 74 ? -8.977 -25.328 -16.891 1 94.38 74 CYS B O 1
ATOM 2906 N N . PRO B 1 75 ? -9.477 -23.812 -18.391 1 92.06 75 PRO B N 1
ATOM 2907 C CA . PRO B 1 75 ? -10.797 -23.594 -17.781 1 92.06 75 PRO B CA 1
ATOM 2908 C C . PRO B 1 75 ? -11.812 -24.656 -18.188 1 92.06 75 PRO B C 1
ATOM 2910 O O . PRO B 1 75 ? -12.945 -24.656 -17.703 1 92.06 75 PRO B O 1
ATOM 2913 N N . PHE B 1 76 ? -11.422 -25.641 -19.047 1 92.25 76 PHE B N 1
ATOM 2914 C CA . PHE B 1 76 ? -12.367 -26.594 -19.594 1 92.25 76 PHE B CA 1
ATOM 2915 C C . PHE B 1 76 ? -12.203 -27.953 -18.922 1 92.25 76 PHE B C 1
ATOM 2917 O O . PHE B 1 76 ? -11.078 -28.438 -18.734 1 92.25 76 PHE B O 1
ATOM 2924 N N . ILE B 1 77 ? -13.32 -28.469 -18.594 1 91.19 77 ILE B N 1
ATOM 2925 C CA . ILE B 1 77 ? -13.297 -29.859 -18.156 1 91.19 77 ILE B CA 1
ATOM 2926 C C . ILE B 1 77 ? -13.258 -30.781 -19.375 1 91.19 77 ILE B C 1
ATOM 2928 O O . ILE B 1 77 ? -14.219 -30.859 -20.141 1 91.19 77 ILE B O 1
ATOM 2932 N N . LEU B 1 78 ? -12.234 -31.547 -19.469 1 93.06 78 LEU B N 1
ATOM 2933 C CA . LEU B 1 78 ? -12.047 -32.375 -20.656 1 93.06 78 LEU B CA 1
ATOM 2934 C C . LEU B 1 78 ? -12.516 -33.812 -20.391 1 93.06 78 LEU B C 1
ATOM 2936 O O . LEU B 1 78 ? -12.148 -34.406 -19.375 1 93.06 78 LEU B O 1
ATOM 2940 N N . PRO B 1 79 ? -13.312 -34.281 -21.281 1 93.38 79 PRO B N 1
ATOM 2941 C CA . PRO B 1 79 ? -13.68 -35.719 -21.188 1 93.38 79 PRO B CA 1
ATOM 2942 C C . PRO B 1 79 ? -12.562 -36.656 -21.656 1 93.38 79 PRO B C 1
ATOM 2944 O O . PRO B 1 79 ? -12.633 -37.219 -22.75 1 93.38 79 PRO B O 1
ATOM 2947 N N . VAL B 1 80 ? -11.641 -36.938 -20.828 1 92.69 80 VAL B N 1
ATOM 2948 C CA . VAL B 1 80 ? -10.398 -37.594 -21.203 1 92.69 80 VAL B CA 1
ATOM 2949 C C . VAL B 1 80 ? -10.695 -39 -21.688 1 92.69 80 VAL B C 1
ATOM 2951 O O . VAL B 1 80 ? -9.977 -39.531 -22.547 1 92.69 80 VAL B O 1
ATOM 2954 N N . GLU B 1 81 ? -11.742 -39.656 -21.266 1 89.38 81 GLU B N 1
ATOM 2955 C CA . GLU B 1 81 ? -12.109 -41 -21.672 1 89.38 81 GLU B CA 1
ATOM 2956 C C . GLU B 1 81 ? -12.508 -41.062 -23.141 1 89.38 81 GLU B C 1
ATOM 2958 O O . GLU B 1 81 ? -12.508 -42.125 -23.75 1 89.38 81 GLU B O 1
ATOM 2963 N N . LYS B 1 82 ? -12.805 -39.906 -23.641 1 90.06 82 LYS B N 1
ATOM 2964 C CA . LYS B 1 82 ? -13.258 -39.844 -25.031 1 90.06 82 LYS B CA 1
ATOM 2965 C C . LYS B 1 82 ? -12.148 -39.344 -25.938 1 90.06 82 LYS B C 1
ATOM 2967 O O . LYS B 1 82 ? -12.367 -39.125 -27.141 1 90.06 82 LYS B O 1
ATOM 2972 N N . LEU B 1 83 ? -11.055 -39.156 -25.375 1 91.88 83 LEU B N 1
ATOM 2973 C CA . LEU B 1 83 ? -9.93 -38.625 -26.125 1 91.88 83 LEU B CA 1
ATOM 2974 C C . LEU B 1 83 ? -8.914 -39.719 -26.438 1 91.88 83 LEU B C 1
ATOM 2976 O O . LEU B 1 83 ? -9.023 -40.844 -25.938 1 91.88 83 LEU B O 1
ATOM 2980 N N . PRO B 1 84 ? -7.98 -39.375 -27.391 1 89.06 84 PRO B N 1
ATOM 2981 C CA . PRO B 1 84 ? -6.98 -40.406 -27.734 1 89.06 84 PRO B CA 1
ATOM 2982 C C . PRO B 1 84 ? -6.266 -40.969 -26.516 1 89.06 84 PRO B C 1
ATOM 2984 O O . PRO B 1 84 ? -6.148 -40.281 -25.5 1 89.06 84 PRO B O 1
ATOM 2987 N N . LEU B 1 85 ? -5.809 -42.188 -26.703 1 88.31 85 LEU B N 1
ATOM 2988 C CA . LEU B 1 85 ? -5.094 -42.812 -25.609 1 88.31 85 LEU B CA 1
ATOM 2989 C C . LEU B 1 85 ? -3.791 -42.094 -25.312 1 88.31 85 LEU B C 1
ATOM 2991 O O . LEU B 1 85 ? -2.928 -41.969 -26.188 1 88.31 85 LEU B O 1
ATOM 2995 N N . ALA B 1 86 ? -3.686 -41.531 -24.172 1 94.5 86 ALA B N 1
ATOM 2996 C CA . ALA B 1 86 ? -2.539 -40.781 -23.688 1 94.5 86 ALA B CA 1
ATOM 2997 C C . ALA B 1 86 ? -2.605 -40.594 -22.172 1 94.5 86 ALA B C 1
ATOM 2999 O O . ALA B 1 86 ? -3.584 -41 -21.531 1 94.5 86 ALA B O 1
ATOM 3000 N N . LYS B 1 87 ? -1.54 -40.219 -21.625 1 95.69 87 LYS B N 1
ATOM 3001 C CA . LYS B 1 87 ? -1.579 -39.781 -20.219 1 95.69 87 LYS B CA 1
ATOM 3002 C C . LYS B 1 87 ? -2.045 -38.312 -20.109 1 95.69 87 LYS B C 1
ATOM 3004 O O . LYS B 1 87 ? -1.544 -37.438 -20.812 1 95.69 87 LYS B O 1
ATOM 3009 N N . TYR B 1 88 ? -3.049 -38.156 -19.297 1 97.31 88 TYR B N 1
ATOM 3010 C CA . TYR B 1 88 ? -3.582 -36.812 -19.062 1 97.31 88 TYR B CA 1
ATOM 3011 C C . TYR B 1 88 ? -3.318 -36.375 -17.641 1 97.31 88 TYR B C 1
ATOM 3013 O O . TYR B 1 88 ? -3.781 -37 -16.688 1 97.31 88 TYR B O 1
ATOM 3021 N N . VAL B 1 89 ? -2.605 -35.25 -17.469 1 97.94 89 VAL B N 1
ATOM 3022 C CA . VAL B 1 89 ? -2.318 -34.781 -16.125 1 97.94 89 VAL B CA 1
ATOM 3023 C C . VAL B 1 89 ? -2.703 -33.312 -16.016 1 97.94 89 VAL B C 1
ATOM 3025 O O . VAL B 1 89 ? -2.705 -32.594 -17 1 97.94 89 VAL B O 1
ATOM 3028 N N . ASN B 1 90 ? -3.08 -32.938 -14.828 1 98.12 90 ASN B N 1
ATOM 3029 C CA . ASN B 1 90 ? -3.4 -31.547 -14.484 1 98.12 90 ASN B CA 1
ATOM 3030 C C . ASN B 1 90 ? -2.557 -31.047 -13.32 1 98.12 90 ASN B C 1
ATOM 3032 O O . ASN B 1 90 ? -2.35 -31.781 -12.344 1 98.12 90 ASN B O 1
ATOM 3036 N N . ILE B 1 91 ? -2.006 -29.891 -13.492 1 98.31 91 ILE B N 1
ATOM 3037 C CA . ILE B 1 91 ? -1.347 -29.219 -12.383 1 98.31 91 ILE B CA 1
ATOM 3038 C C . ILE B 1 91 ? -2.268 -28.125 -11.828 1 98.31 91 ILE B C 1
ATOM 3040 O O . ILE B 1 91 ? -2.465 -27.094 -12.461 1 98.31 91 ILE B O 1
ATOM 3044 N N . HIS B 1 92 ? -2.773 -28.375 -10.656 1 98.12 92 HIS B N 1
ATOM 3045 C CA . HIS B 1 92 ? -3.764 -27.516 -10.016 1 98.12 92 HIS B CA 1
ATOM 3046 C C . HIS B 1 92 ? -3.148 -26.734 -8.859 1 98.12 92 HIS B C 1
ATOM 3048 O O . HIS B 1 92 ? -2.445 -27.312 -8.023 1 98.12 92 HIS B O 1
ATOM 3054 N N . PRO B 1 93 ? -3.379 -25.438 -8.805 1 97.88 93 PRO B N 1
ATOM 3055 C CA . PRO B 1 93 ? -2.725 -24.609 -7.789 1 97.88 93 PRO B CA 1
ATOM 3056 C C . PRO B 1 93 ? -3.432 -24.656 -6.438 1 97.88 93 PRO B C 1
ATOM 3058 O O . PRO B 1 93 ? -3.766 -23.625 -5.867 1 97.88 93 PRO B O 1
ATOM 3061 N N . SER B 1 94 ? -3.553 -25.875 -5.922 1 98.19 94 SER B N 1
ATOM 3062 C CA . SER B 1 94 ? -4.02 -26.094 -4.559 1 98.19 94 SER B CA 1
ATOM 3063 C C . SER B 1 94 ? -3.443 -27.375 -3.98 1 98.19 94 SER B C 1
ATOM 3065 O O . SER B 1 94 ? -2.82 -28.172 -4.699 1 98.19 94 SER B O 1
ATOM 3067 N N . TYR B 1 95 ? -3.604 -27.469 -2.699 1 97.56 95 TYR B N 1
ATOM 3068 C CA . TYR B 1 95 ? -3.223 -28.703 -2.029 1 97.56 95 TYR B CA 1
ATOM 3069 C C . TYR B 1 95 ? -4.387 -29.688 -1.996 1 97.56 95 TYR B C 1
ATOM 3071 O O . TYR B 1 95 ? -4.988 -29.922 -0.942 1 97.56 95 TYR B O 1
ATOM 3079 N N . LEU B 1 96 ? -4.641 -30.297 -3.164 1 97 96 LEU B N 1
ATOM 3080 C CA . LEU B 1 96 ? -5.766 -31.219 -3.285 1 97 96 LEU B CA 1
ATOM 3081 C C . LEU B 1 96 ? -5.703 -32.281 -2.205 1 97 96 LEU B C 1
ATOM 3083 O O . LEU B 1 96 ? -4.617 -32.688 -1.771 1 97 96 LEU B O 1
ATOM 3087 N N . PRO B 1 97 ? -6.875 -32.688 -1.766 1 97.06 97 PRO B N 1
ATOM 3088 C CA . PRO B 1 97 ? -8.219 -32.5 -2.307 1 97.06 97 PRO B CA 1
ATOM 3089 C C . PRO B 1 97 ? -8.836 -31.172 -1.859 1 97.06 97 PRO B C 1
ATOM 3091 O O . PRO B 1 97 ? -9.961 -30.844 -2.26 1 97.06 97 PRO B O 1
ATOM 3094 N N 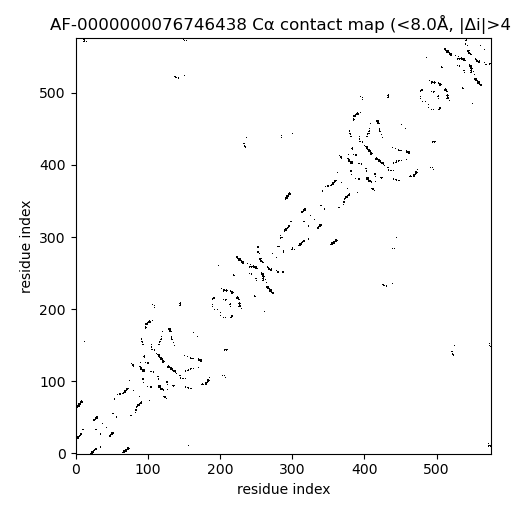. ASP B 1 98 ? -8.102 -30.406 -1.06 1 97.12 98 ASP B N 1
ATOM 3095 C CA . ASP B 1 98 ? -8.656 -29.125 -0.62 1 97.12 98 ASP B CA 1
ATOM 3096 C C . ASP B 1 98 ? -8.578 -28.078 -1.731 1 97.12 98 ASP B C 1
ATOM 3098 O O . ASP B 1 98 ? -7.602 -28.031 -2.479 1 97.12 98 ASP B O 1
ATOM 3102 N N . LEU B 1 99 ? -9.719 -27.297 -1.854 1 97.38 99 LEU B N 1
ATOM 3103 C CA . LEU B 1 99 ? -9.805 -26.141 -2.74 1 97.38 99 LEU B CA 1
ATOM 3104 C C . LEU B 1 99 ? -9.758 -26.578 -4.203 1 97.38 99 LEU B C 1
ATOM 3106 O O . LEU B 1 99 ? -8.961 -26.062 -4.988 1 97.38 99 LEU B O 1
ATOM 3110 N N . LYS B 1 100 ? -10.508 -27.562 -4.469 1 96.06 100 LYS B N 1
ATOM 3111 C CA . LYS B 1 100 ? -10.852 -27.812 -5.867 1 96.06 100 LYS B CA 1
ATOM 3112 C C . LYS B 1 100 ? -11.562 -26.609 -6.477 1 96.06 100 LYS B C 1
ATOM 3114 O O . LYS B 1 100 ? -11.93 -25.672 -5.766 1 96.06 100 LYS B O 1
ATOM 3119 N N . GLY B 1 101 ? -11.602 -26.547 -7.797 1 93 101 GLY B N 1
ATOM 3120 C CA . GLY B 1 101 ? -12.398 -25.5 -8.406 1 93 101 GLY B CA 1
ATOM 3121 C C . GLY B 1 101 ? -11.555 -24.469 -9.141 1 93 101 GLY B C 1
ATOM 3122 O O . GLY B 1 101 ? -10.352 -24.656 -9.328 1 93 101 GLY B O 1
ATOM 3123 N N . CYS B 1 102 ? -12.102 -23.312 -9.445 1 92.75 102 CYS B N 1
ATOM 3124 C CA . CYS B 1 102 ? -11.516 -22.422 -10.438 1 92.75 102 CYS B CA 1
ATOM 3125 C C . CYS B 1 102 ? -10.633 -21.375 -9.773 1 92.75 102 CYS B C 1
ATOM 3127 O O . CYS B 1 102 ? -9.742 -20.812 -10.414 1 92.75 102 CYS B O 1
ATOM 3129 N N . ASP B 1 103 ? -10.914 -21.094 -8.461 1 95.19 103 ASP B N 1
ATOM 3130 C CA . ASP B 1 103 ? -10.195 -20 -7.828 1 95.19 103 ASP B CA 1
ATOM 3131 C C . ASP B 1 103 ? -9.578 -20.438 -6.504 1 95.19 103 ASP B C 1
ATOM 3133 O O . ASP B 1 103 ? -9.766 -19.781 -5.477 1 95.19 103 ASP B O 1
ATOM 3137 N N . PRO B 1 104 ? -8.773 -21.422 -6.617 1 97.56 104 PRO B N 1
ATOM 3138 C CA . PRO B 1 104 ? -8.258 -21.969 -5.355 1 97.56 104 PRO B CA 1
ATOM 3139 C C . PRO B 1 104 ? -7.332 -21 -4.625 1 97.56 104 PRO B C 1
ATOM 3141 O O . PRO B 1 104 ? -7.297 -20.984 -3.393 1 97.56 104 PRO B O 1
ATOM 3144 N N . VAL B 1 105 ? -6.578 -20.203 -5.281 1 97.06 105 VAL B N 1
ATOM 3145 C CA . VAL B 1 105 ? -5.625 -19.297 -4.66 1 97.06 105 VAL B CA 1
ATOM 3146 C C . VAL B 1 105 ? -6.379 -18.219 -3.873 1 97.06 105 VAL B C 1
ATOM 3148 O O . VAL B 1 105 ? -6.055 -17.953 -2.713 1 97.06 105 VAL B O 1
ATOM 3151 N N . ILE B 1 106 ? -7.426 -17.688 -4.465 1 97.5 106 ILE B N 1
ATOM 3152 C CA . ILE B 1 106 ? -8.289 -16.719 -3.795 1 97.5 106 ILE B CA 1
ATOM 3153 C C . ILE B 1 106 ? -8.961 -17.375 -2.596 1 97.5 106 ILE B C 1
ATOM 3155 O O . ILE B 1 106 ? -9 -16.812 -1.503 1 97.5 106 ILE B O 1
ATOM 3159 N N . GLY B 1 107 ? -9.43 -18.562 -2.836 1 98.25 107 GLY B N 1
ATOM 3160 C CA . GLY B 1 107 ? -10.102 -19.297 -1.771 1 98.25 107 GLY B CA 1
ATOM 3161 C C . GLY B 1 107 ? -9.203 -19.547 -0.57 1 98.25 107 GLY B C 1
ATOM 3162 O O . GLY B 1 107 ? -9.656 -19.484 0.574 1 98.25 107 GLY B O 1
ATOM 3163 N N . ALA B 1 108 ? -7.965 -19.859 -0.86 1 98.56 108 ALA B N 1
ATOM 3164 C CA . ALA B 1 108 ? -7.02 -20.141 0.22 1 98.56 108 ALA B CA 1
ATOM 3165 C C . ALA B 1 108 ? -6.875 -18.922 1.146 1 98.56 108 ALA B C 1
ATOM 3167 O O . ALA B 1 108 ? -6.918 -19.078 2.369 1 98.56 108 ALA B O 1
ATOM 3168 N N . VAL B 1 109 ? -6.781 -17.734 0.621 1 98.38 109 VAL B N 1
ATOM 3169 C CA . VAL B 1 109 ? -6.617 -16.531 1.416 1 98.38 109 VAL B CA 1
ATOM 3170 C C . VAL B 1 109 ? -7.934 -16.172 2.1 1 98.38 109 VAL B C 1
ATOM 3172 O O . VAL B 1 109 ? -7.969 -15.93 3.309 1 98.38 109 VAL B O 1
ATOM 3175 N N . LEU B 1 110 ? -9 -16.219 1.304 1 98.25 110 LEU B N 1
ATOM 3176 C CA . LEU B 1 110 ? -10.312 -15.805 1.807 1 98.25 110 LEU B CA 1
ATOM 3177 C C . LEU B 1 110 ? -10.734 -16.672 2.99 1 98.25 110 LEU B C 1
ATOM 3179 O O . LEU B 1 110 ? -11.289 -16.156 3.967 1 98.25 110 LEU B O 1
ATOM 3183 N N . LEU B 1 111 ? -10.398 -17.953 2.902 1 97.75 111 LEU B N 1
ATOM 3184 C CA . LEU B 1 111 ? -10.898 -18.906 3.891 1 97.75 111 LEU B CA 1
ATOM 3185 C C . LEU B 1 111 ? -9.789 -19.344 4.844 1 97.75 111 LEU B C 1
ATOM 3187 O O . LEU B 1 111 ? -9.984 -20.234 5.664 1 97.75 111 LEU B O 1
ATOM 3191 N N . ARG B 1 112 ? -8.648 -18.766 4.781 1 97.69 112 ARG B N 1
ATOM 3192 C CA . ARG B 1 112 ? -7.504 -19.031 5.648 1 97.69 112 ARG B CA 1
ATOM 3193 C C . ARG B 1 112 ? -7.113 -20.5 5.605 1 97.69 112 ARG B C 1
ATOM 3195 O O . ARG B 1 112 ? -6.977 -21.141 6.648 1 97.69 112 ARG B O 1
ATOM 3202 N N . ARG B 1 113 ? -7.039 -20.969 4.383 1 98 113 ARG B N 1
ATOM 3203 C CA . ARG B 1 113 ? -6.664 -22.359 4.172 1 98 113 ARG B CA 1
ATOM 3204 C C . ARG B 1 113 ? -5.258 -22.469 3.592 1 98 113 ARG B C 1
ATOM 3206 O O . ARG B 1 113 ? -4.793 -21.562 2.91 1 98 113 ARG B O 1
ATOM 3213 N N . ASP B 1 114 ? -4.676 -23.562 3.885 1 98.38 114 ASP B N 1
ATOM 3214 C CA . ASP B 1 114 ? -3.398 -23.828 3.227 1 98.38 114 ASP B CA 1
ATOM 3215 C C . ASP B 1 114 ? -3.57 -23.922 1.713 1 98.38 114 ASP B C 1
ATOM 3217 O O . ASP B 1 114 ? -4.59 -24.422 1.226 1 98.38 114 ASP B O 1
ATOM 3221 N N . ALA B 1 115 ? -2.621 -23.391 1.037 1 98.44 115 ALA B N 1
ATOM 3222 C CA . ALA B 1 115 ? -2.564 -23.484 -0.419 1 98.44 115 ALA B CA 1
ATOM 3223 C C . ALA B 1 115 ? -1.521 -24.5 -0.861 1 98.44 115 ALA B C 1
ATOM 3225 O O . ALA B 1 115 ? -1.144 -25.391 -0.09 1 98.44 115 ALA B O 1
ATOM 3226 N N . GLY B 1 116 ? -1.198 -24.469 -2.152 1 98.31 116 GLY B N 1
ATOM 3227 C CA . GLY B 1 116 ? -0.212 -25.375 -2.701 1 98.31 116 GLY B CA 1
ATOM 3228 C C . GLY B 1 116 ? -0.388 -25.625 -4.188 1 98.31 116 GLY B C 1
ATOM 3229 O O . GLY B 1 116 ? -0.871 -24.75 -4.914 1 98.31 116 GLY B O 1
ATOM 3230 N N . ALA B 1 117 ? 0.163 -26.719 -4.586 1 98.38 117 ALA B N 1
ATOM 3231 C CA . ALA B 1 117 ? 0.007 -27.203 -5.953 1 98.38 117 ALA B CA 1
ATOM 3232 C C . ALA B 1 117 ? 0.019 -28.719 -6 1 98.38 117 ALA B C 1
ATOM 3234 O O . ALA B 1 117 ? 0.688 -29.375 -5.191 1 98.38 117 ALA B O 1
ATOM 3235 N N . THR B 1 118 ? -0.749 -29.25 -6.895 1 98.25 118 THR B N 1
ATOM 3236 C CA . THR B 1 118 ? -0.845 -30.703 -7.047 1 98.25 118 THR B CA 1
ATOM 3237 C C . THR B 1 118 ? -0.811 -31.094 -8.523 1 98.25 118 THR B C 1
ATOM 3239 O O . THR B 1 118 ? -1.512 -30.5 -9.344 1 98.25 118 THR B O 1
ATOM 3242 N N . CYS B 1 119 ? 0.049 -31.938 -8.875 1 98.44 119 CYS B N 1
ATOM 3243 C CA . CYS B 1 119 ? -0.035 -32.656 -10.148 1 98.44 119 CYS B CA 1
ATOM 3244 C C . CYS B 1 119 ? -0.793 -33.969 -10 1 98.44 119 CYS B C 1
ATOM 3246 O O . CYS B 1 119 ? -0.434 -34.812 -9.164 1 98.44 119 CYS B O 1
ATOM 3248 N N . HIS B 1 120 ? -1.817 -34.125 -10.797 1 98.06 120 HIS B N 1
ATOM 3249 C CA . HIS B 1 120 ? -2.637 -35.344 -10.633 1 98.06 120 HIS B CA 1
ATOM 3250 C C . HIS B 1 120 ? -3.088 -35.875 -11.992 1 98.06 120 HIS B C 1
ATOM 3252 O O . HIS B 1 120 ? -3.072 -35.156 -12.984 1 98.06 120 HIS B O 1
ATOM 3258 N N . ILE B 1 121 ? -3.467 -37.125 -11.977 1 97.56 121 ILE B N 1
ATOM 3259 C CA . ILE B 1 121 ? -4.039 -37.75 -13.164 1 97.56 121 ILE B CA 1
ATOM 3260 C C . ILE B 1 121 ? -5.449 -37.219 -13.406 1 97.56 121 ILE B C 1
ATOM 3262 O O . ILE B 1 121 ? -6.238 -37.094 -12.461 1 97.56 121 ILE B O 1
ATOM 3266 N N . MET B 1 122 ? -5.707 -36.812 -14.664 1 96.56 122 MET B N 1
ATOM 3267 C CA . MET B 1 122 ? -7.051 -36.312 -14.969 1 96.56 122 MET B CA 1
ATOM 3268 C C . MET B 1 122 ? -8.023 -37.5 -15.086 1 96.56 122 MET B C 1
ATOM 3270 O O . MET B 1 122 ? -7.684 -38.531 -15.633 1 96.56 122 MET B O 1
ATOM 3274 N N . ASP B 1 123 ? -9.156 -37.312 -14.539 1 91.69 123 ASP B N 1
ATOM 3275 C CA . ASP B 1 123 ? -10.258 -38.25 -14.672 1 91.69 123 ASP B CA 1
ATOM 3276 C C . ASP B 1 123 ? -11.57 -37.562 -14.992 1 91.69 123 ASP B C 1
ATOM 3278 O O . ASP B 1 123 ? -11.562 -36.438 -15.508 1 91.69 123 ASP B O 1
ATOM 3282 N N . SER B 1 124 ? -12.68 -38.219 -14.812 1 86.25 124 SER B N 1
ATOM 3283 C CA . SER B 1 124 ? -13.969 -37.656 -15.219 1 86.25 124 SER B CA 1
ATOM 3284 C C . SER B 1 124 ? -14.438 -36.594 -14.234 1 86.25 124 SER B C 1
ATOM 3286 O O . SER B 1 124 ? -15.359 -35.812 -14.531 1 86.25 124 SER B O 1
ATOM 3288 N N . GLY B 1 125 ? -13.836 -36.5 -13.133 1 86.94 125 GLY B N 1
ATOM 3289 C CA . GLY B 1 125 ? -14.195 -35.531 -12.133 1 86.94 125 GLY B CA 1
ATOM 3290 C C . GLY B 1 125 ? -13.344 -34.281 -12.188 1 86.94 125 GLY B C 1
ATOM 3291 O O . GLY B 1 125 ? -12.445 -34.156 -13.023 1 86.94 125 GLY B O 1
ATOM 3292 N N . ILE B 1 126 ? -13.688 -33.281 -11.383 1 89 126 ILE B N 1
ATOM 3293 C CA . ILE B 1 126 ? -12.945 -32 -11.328 1 89 126 ILE B CA 1
ATOM 3294 C C . ILE B 1 126 ? -11.883 -32.094 -10.234 1 89 126 ILE B C 1
ATOM 3296 O O . ILE B 1 126 ? -12.203 -32.062 -9.039 1 89 126 ILE B O 1
ATOM 3300 N N . ASP B 1 127 ? -10.672 -32.188 -10.648 1 93.25 127 ASP B N 1
ATOM 3301 C CA . ASP B 1 127 ? -9.523 -32.156 -9.75 1 93.25 127 ASP B CA 1
ATOM 3302 C C . ASP B 1 127 ? -9.57 -33.344 -8.758 1 93.25 127 ASP B C 1
ATOM 3304 O O . ASP B 1 127 ? -9.273 -33.156 -7.578 1 93.25 127 ASP B O 1
ATOM 3308 N N . THR B 1 128 ? -9.984 -34.5 -9.242 1 92.25 128 THR B N 1
ATOM 3309 C CA . THR B 1 128 ? -10.242 -35.625 -8.32 1 92.25 128 THR B CA 1
ATOM 3310 C C . THR B 1 128 ? -9.281 -36.781 -8.578 1 92.25 128 THR B C 1
ATOM 3312 O O . THR B 1 128 ? -9.227 -37.719 -7.785 1 92.25 128 THR B O 1
ATOM 3315 N N . GLY B 1 129 ? -8.594 -36.781 -9.625 1 94.31 129 GLY B N 1
ATOM 3316 C CA . GLY B 1 129 ? -7.793 -37.906 -10 1 94.31 129 GLY B CA 1
ATOM 3317 C C . GLY B 1 129 ? -6.637 -38.188 -9.055 1 94.31 129 GLY B C 1
ATOM 3318 O O . GLY B 1 129 ? -6.375 -37.375 -8.156 1 94.31 129 GLY B O 1
ATOM 3319 N N . ASP B 1 130 ? -5.996 -39.281 -9.289 1 96.88 130 ASP B N 1
ATOM 3320 C CA . ASP B 1 130 ? -4.918 -39.719 -8.414 1 96.88 130 ASP B CA 1
ATOM 3321 C C . ASP B 1 130 ? -3.756 -38.75 -8.422 1 96.88 130 ASP B C 1
ATOM 3323 O O . ASP B 1 130 ? -3.4 -38.188 -9.469 1 96.88 130 ASP B O 1
ATOM 3327 N N . ILE B 1 131 ? -3.107 -38.625 -7.273 1 97.75 131 ILE B N 1
ATOM 3328 C CA . ILE B 1 131 ? -2.08 -37.594 -7.094 1 97.75 131 ILE B CA 1
ATOM 3329 C C . ILE B 1 131 ? -0.718 -38.156 -7.492 1 97.75 131 ILE B C 1
ATOM 3331 O O . ILE B 1 131 ? -0.353 -39.25 -7.082 1 97.75 131 ILE B O 1
ATOM 3335 N N . ILE B 1 132 ? -0.021 -37.406 -8.266 1 98.19 132 ILE B N 1
ATOM 3336 C CA . ILE B 1 132 ? 1.337 -37.75 -8.68 1 98.19 132 ILE B CA 1
ATOM 3337 C C . ILE B 1 132 ? 2.344 -37.062 -7.762 1 98.19 132 ILE B C 1
ATOM 3339 O O . ILE B 1 132 ? 3.217 -37.719 -7.188 1 98.19 132 ILE B O 1
ATOM 3343 N N . SER B 1 133 ? 2.215 -35.75 -7.547 1 98.06 133 SER B N 1
ATOM 3344 C CA . SER B 1 133 ? 3.074 -34.938 -6.707 1 98.06 133 SER B CA 1
ATOM 3345 C C . SER B 1 133 ? 2.309 -33.75 -6.129 1 98.06 133 SER B C 1
ATOM 3347 O O . SER B 1 133 ? 1.303 -33.312 -6.695 1 98.06 133 SER B O 1
ATOM 3349 N N . GLN B 1 134 ? 2.801 -33.312 -4.98 1 97.88 134 GLN B N 1
ATOM 3350 C CA . GLN B 1 134 ? 2.129 -32.188 -4.324 1 97.88 134 GLN B CA 1
ATOM 3351 C C . GLN B 1 134 ? 3.096 -31.422 -3.428 1 97.88 134 GLN B C 1
ATOM 3353 O O . GLN B 1 134 ? 4.078 -31.984 -2.936 1 97.88 134 GLN B O 1
ATOM 3358 N N . THR B 1 135 ? 2.836 -30.188 -3.279 1 97.81 135 THR B N 1
ATOM 3359 C CA . THR B 1 135 ? 3.545 -29.328 -2.336 1 97.81 135 THR B CA 1
ATOM 3360 C C . THR B 1 135 ? 2.574 -28.375 -1.628 1 97.81 135 THR B C 1
ATOM 3362 O O . THR B 1 135 ? 1.625 -27.891 -2.24 1 97.81 135 THR B O 1
ATOM 3365 N N . LYS B 1 136 ? 2.861 -28.188 -0.347 1 98.44 136 LYS B N 1
ATOM 3366 C CA . LYS B 1 136 ? 1.973 -27.375 0.482 1 98.44 136 LYS B CA 1
ATOM 3367 C C . LYS B 1 136 ? 2.555 -25.984 0.718 1 98.44 136 LYS B C 1
ATOM 3369 O O . LYS B 1 136 ? 3.766 -25.844 0.898 1 98.44 136 LYS B O 1
ATOM 3374 N N . ILE B 1 137 ? 1.74 -25 0.715 1 98.56 137 ILE B N 1
ATOM 3375 C CA . ILE B 1 137 ? 2.025 -23.641 1.162 1 98.56 137 ILE B CA 1
ATOM 3376 C C . ILE B 1 137 ? 1.154 -23.297 2.369 1 98.56 137 ILE B C 1
ATOM 3378 O O . ILE B 1 137 ? -0.035 -23 2.223 1 98.56 137 ILE B O 1
ATOM 3382 N N . PRO B 1 138 ? 1.752 -23.25 3.518 1 98.69 138 PRO B N 1
ATOM 3383 C CA . PRO B 1 138 ? 0.941 -22.969 4.703 1 98.69 138 PRO B CA 1
ATOM 3384 C C . PRO B 1 138 ? 0.371 -21.547 4.688 1 98.69 138 PRO B C 1
ATOM 3386 O O . PRO B 1 138 ? 1.039 -20.609 4.238 1 98.69 138 PRO B O 1
ATOM 3389 N N . TYR B 1 139 ? -0.807 -21.438 5.18 1 98.38 139 TYR B N 1
ATOM 3390 C CA . TYR B 1 139 ? -1.381 -20.109 5.312 1 98.38 139 TYR B CA 1
ATOM 3391 C C . TYR B 1 139 ? -0.755 -19.359 6.48 1 98.38 139 TYR B C 1
ATOM 3393 O O . TYR B 1 139 ? -0.53 -19.938 7.547 1 98.38 139 TYR B O 1
ATOM 3401 N N . THR B 1 140 ? -0.398 -18.156 6.301 1 98.31 140 THR B N 1
ATOM 3402 C CA . THR B 1 140 ? 0.013 -17.219 7.348 1 98.31 140 THR B CA 1
ATOM 3403 C C . THR B 1 140 ? -0.727 -15.891 7.215 1 98.31 140 THR B C 1
ATOM 3405 O O . THR B 1 140 ? -1.121 -15.508 6.113 1 98.31 140 THR B O 1
ATOM 3408 N N . GLU B 1 141 ? -0.892 -15.188 8.281 1 97.06 141 GLU B N 1
ATOM 3409 C CA . GLU B 1 141 ? -1.694 -13.969 8.328 1 97.06 141 GLU B CA 1
ATOM 3410 C C . GLU B 1 141 ? -1.119 -12.898 7.402 1 97.06 141 GLU B C 1
ATOM 3412 O O . GLU B 1 141 ? -1.854 -12.047 6.898 1 97.06 141 GLU B O 1
ATOM 3417 N N . ASP B 1 142 ? 0.087 -12.961 7.035 1 95.31 142 ASP B N 1
ATOM 3418 C CA . ASP B 1 142 ? 0.755 -11.938 6.246 1 95.31 142 ASP B CA 1
ATOM 3419 C C . ASP B 1 142 ? 0.58 -12.195 4.75 1 95.31 142 ASP B C 1
ATOM 3421 O O . ASP B 1 142 ? 0.952 -11.359 3.924 1 95.31 142 ASP B O 1
ATOM 3425 N N . LEU B 1 143 ? 0.001 -13.273 4.387 1 96.31 143 LEU B N 1
ATOM 3426 C CA . LEU B 1 143 ? -0.133 -13.641 2.98 1 96.31 143 LEU B CA 1
ATOM 3427 C C . LEU B 1 143 ? -1.345 -12.961 2.354 1 96.31 143 LEU B C 1
ATOM 3429 O O . LEU B 1 143 ? -2.428 -12.945 2.941 1 96.31 143 LEU B O 1
ATOM 3433 N N . ASP B 1 144 ? -1.11 -12.305 1.292 1 96.75 144 ASP B N 1
ATOM 3434 C CA . ASP B 1 144 ? -2.195 -11.82 0.444 1 96.75 144 ASP B CA 1
ATOM 3435 C C . ASP B 1 144 ? -2.229 -12.57 -0.887 1 96.75 144 ASP B C 1
ATOM 3437 O O . ASP B 1 144 ? -1.342 -13.375 -1.171 1 96.75 144 ASP B O 1
ATOM 3441 N N . VAL B 1 145 ? -3.238 -12.344 -1.646 1 96.81 145 VAL B N 1
ATOM 3442 C CA . VAL B 1 145 ? -3.477 -13.164 -2.826 1 96.81 145 VAL B CA 1
ATOM 3443 C C . VAL B 1 145 ? -2.391 -12.906 -3.867 1 96.81 145 VAL B C 1
ATOM 3445 O O . VAL B 1 145 ? -1.988 -13.812 -4.598 1 96.81 145 VAL B O 1
ATOM 3448 N N . THR B 1 146 ? -1.934 -11.703 -3.984 1 94.38 146 THR B N 1
ATOM 3449 C CA . THR B 1 146 ? -0.916 -11.352 -4.969 1 94.38 146 THR B CA 1
ATOM 3450 C C . THR B 1 146 ? 0.376 -12.125 -4.707 1 94.38 146 THR B C 1
ATOM 3452 O O . THR B 1 146 ? 0.963 -12.695 -5.629 1 94.38 146 THR B O 1
ATOM 3455 N N . THR B 1 147 ? 0.786 -12.156 -3.449 1 94.94 147 THR B N 1
ATOM 3456 C CA . THR B 1 147 ? 1.964 -12.93 -3.064 1 94.94 147 THR B CA 1
ATOM 3457 C C . THR B 1 147 ? 1.714 -14.422 -3.236 1 94.94 147 THR B C 1
ATOM 3459 O O . THR B 1 147 ? 2.572 -15.148 -3.744 1 94.94 147 THR B O 1
ATOM 3462 N N . LEU B 1 148 ? 0.57 -14.836 -2.867 1 96.81 148 LEU B N 1
ATOM 3463 C CA . LEU B 1 148 ? 0.271 -16.266 -2.928 1 96.81 148 LEU B CA 1
ATOM 3464 C C . LEU B 1 148 ? 0.264 -16.766 -4.371 1 96.81 148 LEU B C 1
ATOM 3466 O O . LEU B 1 148 ? 0.674 -17.891 -4.648 1 96.81 148 LEU B O 1
ATOM 3470 N N . TYR B 1 149 ? -0.171 -15.922 -5.281 1 94.5 149 TYR B N 1
ATOM 3471 C CA . TYR B 1 149 ? -0.087 -16.297 -6.688 1 94.5 149 TYR B CA 1
ATOM 3472 C C . TYR B 1 149 ? 1.356 -16.578 -7.094 1 94.5 149 TYR B C 1
ATOM 3474 O O . TYR B 1 149 ? 1.64 -17.562 -7.777 1 94.5 149 TYR B O 1
ATOM 3482 N N . GLN B 1 150 ? 2.238 -15.758 -6.633 1 94.38 150 GLN B N 1
ATOM 3483 C CA . GLN B 1 150 ? 3.645 -15.992 -6.945 1 94.38 150 GLN B CA 1
ATOM 3484 C C . GLN B 1 150 ? 4.125 -17.328 -6.367 1 94.38 150 GLN B C 1
ATOM 3486 O O . GLN B 1 150 ? 4.812 -18.078 -7.047 1 94.38 150 GLN B O 1
ATOM 3491 N N . LEU B 1 151 ? 3.723 -17.531 -5.16 1 96.25 151 LEU B N 1
ATOM 3492 C CA . LEU B 1 151 ? 4.125 -18.781 -4.508 1 96.25 151 LEU B CA 1
ATOM 3493 C C . LEU B 1 151 ? 3.514 -19.984 -5.207 1 96.25 151 LEU B C 1
ATOM 3495 O O . LEU B 1 151 ? 4.145 -21.047 -5.301 1 96.25 151 LEU B O 1
ATOM 3499 N N . SER B 1 152 ? 2.311 -19.797 -5.668 1 96.56 152 SER B N 1
ATOM 3500 C CA . SER B 1 152 ? 1.658 -20.891 -6.379 1 96.56 152 SER B CA 1
ATOM 3501 C C . SER B 1 152 ? 2.398 -21.234 -7.668 1 96.56 152 SER B C 1
ATOM 3503 O O . SER B 1 152 ? 2.5 -22.406 -8.039 1 96.56 152 SER B O 1
ATOM 3505 N N . PHE B 1 153 ? 2.91 -20.234 -8.375 1 95.25 153 PHE B N 1
ATOM 3506 C CA . PHE B 1 153 ? 3.697 -20.469 -9.578 1 95.25 153 PHE B CA 1
ATOM 3507 C C . PHE B 1 153 ? 4.941 -21.297 -9.258 1 95.25 153 PHE B C 1
ATOM 3509 O O . PHE B 1 153 ? 5.27 -22.25 -9.969 1 95.25 153 PHE B O 1
ATOM 3516 N N . LEU B 1 154 ? 5.574 -20.953 -8.18 1 95.38 154 LEU B N 1
ATOM 3517 C CA . LEU B 1 154 ? 6.758 -21.688 -7.746 1 95.38 154 LEU B CA 1
ATOM 3518 C C . LEU B 1 154 ? 6.402 -23.125 -7.395 1 95.38 154 LEU B C 1
ATOM 3520 O O . LEU B 1 154 ? 7.117 -24.047 -7.777 1 95.38 154 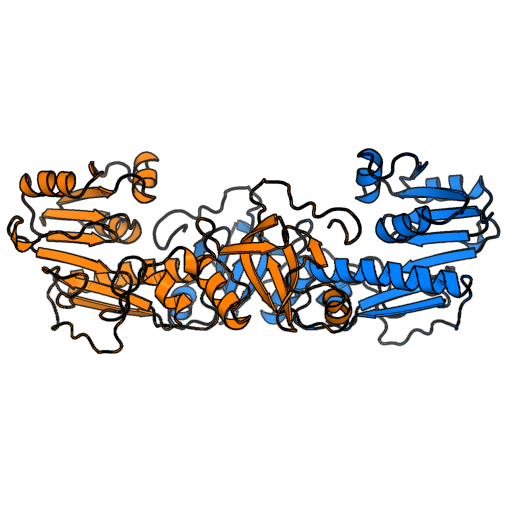LEU B O 1
ATOM 3524 N N . ALA B 1 155 ? 5.348 -23.234 -6.688 1 97.44 155 ALA B N 1
ATOM 3525 C CA . ALA B 1 155 ? 4.895 -24.562 -6.273 1 97.44 155 ALA B CA 1
ATOM 3526 C C . ALA B 1 155 ? 4.555 -25.422 -7.48 1 97.44 155 ALA B C 1
ATOM 3528 O O . ALA B 1 155 ? 4.844 -26.625 -7.496 1 97.44 155 ALA B O 1
ATOM 3529 N N . GLU B 1 156 ? 3.934 -24.812 -8.484 1 97.56 156 GLU B N 1
ATOM 3530 C CA . GLU B 1 156 ? 3.568 -25.531 -9.695 1 97.56 156 GLU B CA 1
ATOM 3531 C C . GLU B 1 156 ? 4.805 -26.047 -10.43 1 97.56 156 GLU B C 1
ATOM 3533 O O . GLU B 1 156 ? 4.812 -27.172 -10.938 1 97.56 156 GLU B O 1
ATOM 3538 N N . ILE B 1 157 ? 5.797 -25.234 -10.477 1 96.69 157 ILE B N 1
ATOM 3539 C CA . ILE B 1 157 ? 7.059 -25.656 -11.086 1 96.69 157 ILE B CA 1
ATOM 3540 C C . ILE B 1 157 ? 7.629 -26.844 -10.312 1 96.69 157 ILE B C 1
ATOM 3542 O O . ILE B 1 157 ? 8.062 -27.828 -10.914 1 96.69 157 ILE B O 1
ATOM 3546 N N . GLU B 1 158 ? 7.57 -26.734 -9.047 1 97.44 158 GLU B N 1
ATOM 3547 C CA . GLU B 1 158 ? 8.109 -27.797 -8.188 1 97.44 158 GLU B CA 1
ATOM 3548 C C . GLU B 1 158 ? 7.391 -29.125 -8.43 1 97.44 158 GLU B C 1
ATOM 3550 O O . GLU B 1 158 ? 8.039 -30.156 -8.617 1 97.44 158 GLU B O 1
ATOM 3555 N N . VAL B 1 159 ? 6.117 -29.062 -8.477 1 98.19 159 VAL B N 1
ATOM 3556 C CA . VAL B 1 159 ? 5.371 -30.312 -8.602 1 98.19 159 VAL B CA 1
ATOM 3557 C C . VAL B 1 159 ? 5.527 -30.875 -10.016 1 98.19 159 VAL B C 1
ATOM 3559 O O . VAL B 1 159 ? 5.512 -32.094 -10.211 1 98.19 159 VAL B O 1
ATOM 3562 N N . PHE B 1 160 ? 5.719 -30.016 -11.008 1 98.25 160 PHE B N 1
ATOM 3563 C CA . PHE B 1 160 ? 5.984 -30.453 -12.375 1 98.25 160 PHE B CA 1
ATOM 3564 C C . PHE B 1 160 ? 7.285 -31.25 -12.445 1 98.25 160 PHE B C 1
ATOM 3566 O O . PHE B 1 160 ? 7.316 -32.344 -12.984 1 98.25 160 PHE B O 1
ATOM 3573 N N . HIS B 1 161 ? 8.297 -30.672 -11.859 1 98.12 161 HIS B N 1
ATOM 3574 C CA . HIS B 1 161 ? 9.594 -31.344 -11.883 1 98.12 161 HIS B CA 1
ATOM 3575 C C . HIS B 1 161 ? 9.539 -32.688 -11.141 1 98.12 161 HIS B C 1
ATOM 3577 O O . HIS B 1 161 ? 10.125 -33.656 -11.586 1 98.12 161 HIS B O 1
ATOM 3583 N N . GLU B 1 162 ? 8.891 -32.688 -10.023 1 98.25 162 GLU B N 1
ATOM 3584 C CA . GLU B 1 162 ? 8.734 -33.938 -9.281 1 98.25 162 GLU B CA 1
ATOM 3585 C C . GLU B 1 162 ? 7.961 -34.969 -10.102 1 98.25 162 GLU B C 1
ATOM 3587 O O . GLU B 1 162 ? 8.312 -36.125 -10.109 1 98.25 162 GLU B O 1
ATOM 3592 N N . ALA B 1 163 ? 6.93 -34.5 -10.75 1 98.06 163 ALA B N 1
ATOM 3593 C CA . ALA B 1 163 ? 6.152 -35.406 -11.602 1 98.06 163 ALA B CA 1
ATOM 3594 C C . ALA B 1 163 ? 7.012 -35.969 -12.719 1 98.06 163 ALA B C 1
ATOM 3596 O O . ALA B 1 163 ? 6.902 -37.156 -13.047 1 98.06 163 ALA B O 1
ATOM 3597 N N . CYS B 1 164 ? 7.832 -35.156 -13.336 1 97.19 164 CYS B N 1
ATOM 3598 C CA . CYS B 1 164 ? 8.773 -35.625 -14.352 1 97.19 164 CYS B CA 1
ATOM 3599 C C . CYS B 1 164 ? 9.664 -36.719 -13.805 1 97.19 164 CYS B C 1
ATOM 3601 O O . CYS B 1 164 ? 9.844 -37.781 -14.445 1 97.19 164 CYS B O 1
ATOM 3603 N N . ARG B 1 165 ? 10.172 -36.5 -12.656 1 97.25 165 ARG B N 1
ATOM 3604 C CA . ARG B 1 165 ? 11.055 -37.5 -12.031 1 97.25 165 ARG B CA 1
ATOM 3605 C C . ARG B 1 165 ? 10.328 -38.812 -11.781 1 97.25 165 ARG B C 1
ATOM 3607 O O . ARG B 1 165 ? 10.914 -39.875 -11.922 1 97.25 165 ARG B O 1
ATOM 3614 N N . LEU B 1 166 ? 9.086 -38.719 -11.523 1 97.19 166 LEU B N 1
ATOM 3615 C CA . LEU B 1 166 ? 8.273 -39.875 -11.188 1 97.19 166 LEU B CA 1
ATOM 3616 C C . LEU B 1 166 ? 7.684 -40.531 -12.453 1 97.19 166 LEU B C 1
ATOM 3618 O O . LEU B 1 166 ? 6.949 -41.5 -12.367 1 97.19 166 LEU B O 1
ATOM 3622 N N . GLY B 1 167 ? 7.945 -39.906 -13.594 1 96.38 167 GLY B N 1
ATOM 3623 C CA . GLY B 1 167 ? 7.422 -40.438 -14.852 1 96.38 167 GLY B CA 1
ATOM 3624 C C . GLY B 1 167 ? 5.918 -40.25 -14.977 1 96.38 167 GLY B C 1
ATOM 3625 O O . GLY B 1 167 ? 5.246 -41.094 -15.586 1 96.38 167 GLY B O 1
ATOM 3626 N N . PHE B 1 168 ? 5.406 -39.344 -14.188 1 97.31 168 PHE B N 1
ATOM 3627 C CA . PHE B 1 168 ? 3.98 -39.031 -14.18 1 97.31 168 PHE B CA 1
ATOM 3628 C C . PHE B 1 168 ? 3.166 -40.25 -13.734 1 97.31 168 PHE B C 1
ATOM 3630 O O . PHE B 1 168 ? 2.078 -40.5 -14.258 1 97.31 168 PHE B O 1
ATOM 3637 N N . LYS B 1 169 ? 3.699 -40.906 -12.867 1 96.69 169 LYS B N 1
ATOM 3638 C CA . LYS B 1 169 ? 2.998 -42.031 -12.234 1 96.69 169 LYS B CA 1
ATOM 3639 C C . LYS B 1 169 ? 2.461 -41.625 -10.867 1 96.69 169 LYS B C 1
ATOM 3641 O O . LYS B 1 169 ? 3.186 -41.062 -10.055 1 96.69 169 LYS B O 1
ATOM 3646 N N . ALA B 1 170 ? 1.229 -42 -10.664 1 96.31 170 ALA B N 1
ATOM 3647 C CA . ALA B 1 170 ? 0.599 -41.625 -9.406 1 96.31 170 ALA B CA 1
ATOM 3648 C C . ALA B 1 170 ? 1.144 -42.438 -8.242 1 96.31 170 ALA B C 1
ATOM 3650 O O . ALA B 1 170 ? 1.416 -43.625 -8.391 1 96.31 170 ALA B O 1
ATOM 3651 N N . LYS B 1 171 ? 1.27 -41.75 -7.137 1 88.75 171 LYS B N 1
ATOM 3652 C CA . LYS B 1 171 ? 1.744 -42.438 -5.926 1 88.75 171 LYS B CA 1
ATOM 3653 C C . LYS B 1 171 ? 0.587 -43.031 -5.148 1 88.75 171 LYS B C 1
ATOM 3655 O O . LYS B 1 171 ? 0.779 -44 -4.402 1 88.75 171 LYS B O 1
ATOM 3660 N N . GLY B 1 172 ? -0.571 -42.438 -5.277 1 85.81 172 GLY B N 1
ATOM 3661 C CA . GLY B 1 172 ? -1.724 -42.938 -4.543 1 85.81 172 GLY B CA 1
ATOM 3662 C C . GLY B 1 172 ? -3.025 -42.281 -4.961 1 85.81 172 GLY B C 1
ATOM 3663 O O . GLY B 1 172 ? -3.018 -41.25 -5.66 1 85.81 172 GLY B O 1
ATOM 3664 N N . ALA B 1 173 ? -4.035 -42.906 -4.461 1 86.81 173 ALA B N 1
ATOM 3665 C CA . ALA B 1 173 ? -5.367 -42.375 -4.738 1 86.81 173 ALA B CA 1
ATOM 3666 C C . ALA B 1 173 ? -5.613 -41.094 -3.965 1 86.81 173 ALA B C 1
ATOM 3668 O O . ALA B 1 173 ? -5.059 -40.875 -2.881 1 86.81 173 ALA B O 1
ATOM 3669 N N . GLN B 1 174 ? -6.309 -40.188 -4.586 1 92.5 174 GLN B N 1
ATOM 3670 C CA . GLN B 1 174 ? -6.762 -39 -3.889 1 92.5 174 GLN B CA 1
ATOM 3671 C C . GLN B 1 174 ? -7.992 -39.281 -3.035 1 92.5 174 GLN B C 1
ATOM 3673 O O . GLN B 1 174 ? -8.945 -39.906 -3.506 1 92.5 174 GLN B O 1
ATOM 3678 N N . VAL B 1 175 ? -7.926 -38.875 -1.844 1 87.56 175 VAL B N 1
ATOM 3679 C CA . VAL B 1 175 ? -9.055 -39.125 -0.949 1 87.56 175 VAL B CA 1
ATOM 3680 C C . VAL B 1 175 ? -9.602 -37.781 -0.421 1 87.56 175 VAL B C 1
ATOM 3682 O O . VAL B 1 175 ? -8.914 -37.062 0.297 1 87.56 175 VAL B O 1
ATOM 3685 N N . SER B 1 176 ? -10.82 -37.594 -0.779 1 87.19 176 SER B N 1
ATOM 3686 C CA . SER B 1 176 ? -11.484 -36.375 -0.279 1 87.19 176 SER B CA 1
ATOM 3687 C C . SER B 1 176 ? -12.023 -36.594 1.131 1 87.19 176 SER B C 1
ATOM 3689 O O . SER B 1 176 ? -12.336 -37.719 1.517 1 87.19 176 SER B O 1
ATOM 3691 N N . THR B 1 177 ? -11.953 -35.531 1.892 1 87.75 177 THR B N 1
ATOM 3692 C CA . THR B 1 177 ? -12.562 -35.531 3.215 1 87.75 177 THR B CA 1
ATOM 3693 C C . THR B 1 177 ? -13.719 -34.531 3.275 1 87.75 177 THR B C 1
ATOM 3695 O O . THR B 1 177 ? -13.867 -33.688 2.393 1 87.75 177 THR B O 1
ATOM 3698 N N . PRO B 1 178 ? -14.562 -34.656 4.289 1 88.75 178 PRO B N 1
ATOM 3699 C CA . PRO B 1 178 ? -15.648 -33.688 4.449 1 88.75 178 PRO B CA 1
ATOM 3700 C C . PRO B 1 178 ? -15.148 -32.25 4.574 1 88.75 178 PRO B C 1
ATOM 3702 O O . PRO B 1 178 ? -15.891 -31.312 4.289 1 88.75 178 PRO B O 1
ATOM 3705 N N . GLU B 1 179 ? -13.945 -32.094 4.875 1 90.75 179 GLU B N 1
ATOM 3706 C CA . GLU B 1 179 ? -13.367 -30.75 5.074 1 90.75 179 GLU B CA 1
ATOM 3707 C C . GLU B 1 179 ? -12.828 -30.188 3.768 1 90.75 179 GLU B C 1
ATOM 3709 O O . GLU B 1 179 ? -12.547 -28.984 3.678 1 90.75 179 GLU B O 1
ATOM 3714 N N . SER B 1 180 ? -12.75 -31.078 2.754 1 92.56 180 SER B N 1
ATOM 3715 C CA . SER B 1 180 ? -12.234 -30.609 1.469 1 92.56 180 SER B CA 1
ATOM 3716 C C . SER B 1 180 ? -13.219 -29.672 0.791 1 92.56 180 SER B C 1
ATOM 3718 O O . SER B 1 180 ? -14.414 -29.953 0.725 1 92.56 180 SER B O 1
ATOM 3720 N N . LEU B 1 181 ? -12.695 -28.609 0.32 1 93.38 181 LEU B N 1
ATOM 3721 C CA . LEU B 1 181 ? -13.57 -27.562 -0.203 1 93.38 181 LEU B CA 1
ATOM 3722 C C . LEU B 1 181 ? -13.445 -27.453 -1.719 1 93.38 181 LEU B C 1
ATOM 3724 O O . LEU B 1 181 ? -12.406 -27.797 -2.285 1 93.38 181 LEU B O 1
ATOM 3728 N N . TYR B 1 182 ? -14.484 -27.094 -2.328 1 94.19 182 TYR B N 1
ATOM 3729 C CA . TYR B 1 182 ? -14.555 -26.578 -3.691 1 94.19 182 TYR B CA 1
ATOM 3730 C C . TYR B 1 182 ? -14.812 -25.078 -3.697 1 94.19 182 TYR B C 1
ATOM 3732 O O . TYR B 1 182 ? -15.75 -24.609 -3.055 1 94.19 182 TYR B O 1
ATOM 3740 N N . PHE B 1 183 ? -13.984 -24.344 -4.41 1 95.62 183 PHE B N 1
ATOM 3741 C CA . PHE B 1 183 ? -14.125 -22.891 -4.281 1 95.62 183 PHE B CA 1
ATOM 3742 C C . PHE B 1 183 ? -14.133 -22.219 -5.648 1 95.62 183 PHE B C 1
ATOM 3744 O O . PHE B 1 183 ? -13.219 -22.422 -6.449 1 95.62 183 PHE B O 1
ATOM 3751 N N . ASN B 1 184 ? -15.141 -21.469 -5.875 1 94.62 184 ASN B N 1
ATOM 3752 C CA . ASN B 1 184 ? -15.281 -20.516 -6.973 1 94.62 184 ASN B CA 1
ATOM 3753 C C . ASN B 1 184 ? -15.648 -19.125 -6.461 1 94.62 184 ASN B C 1
ATOM 3755 O O . ASN B 1 184 ? -16.594 -18.969 -5.676 1 94.62 184 ASN B O 1
ATOM 3759 N N . ARG B 1 185 ? -14.945 -18.203 -6.852 1 94.19 185 ARG B N 1
ATOM 3760 C CA . ARG B 1 185 ? -15.227 -16.844 -6.375 1 94.19 185 ARG B CA 1
ATOM 3761 C C . ARG B 1 185 ? -16.578 -16.359 -6.875 1 94.19 185 ARG B C 1
ATOM 3763 O O . ARG B 1 185 ? -17 -16.703 -7.984 1 94.19 185 ARG B O 1
ATOM 3770 N N . LYS B 1 186 ? -17.266 -15.602 -6.074 1 94.38 186 LYS B N 1
ATOM 3771 C CA . LYS B 1 186 ? -18.531 -14.945 -6.391 1 94.38 186 LYS B CA 1
ATOM 3772 C C . LYS B 1 186 ? -18.406 -13.43 -6.301 1 94.38 186 LYS B C 1
ATOM 3774 O O . LYS B 1 186 ? -17.5 -12.914 -5.629 1 94.38 186 LYS B O 1
ATOM 3779 N N . ALA B 1 187 ? -19.281 -12.812 -7.031 1 92.12 187 ALA B N 1
ATOM 3780 C CA . ALA B 1 187 ? -19.281 -11.352 -7.02 1 92.12 187 ALA B CA 1
ATOM 3781 C C . ALA B 1 187 ? -19.406 -10.82 -5.594 1 92.12 187 ALA B C 1
ATOM 3783 O O . ALA B 1 187 ? -18.797 -9.797 -5.254 1 92.12 187 ALA B O 1
ATOM 3784 N N . GLU B 1 188 ? -20.125 -11.461 -4.805 1 93.94 188 GLU B N 1
ATOM 3785 C CA . GLU B 1 188 ? -20.375 -11.023 -3.434 1 93.94 188 GLU B CA 1
ATOM 3786 C C . GLU B 1 188 ? -19.094 -11.023 -2.613 1 93.94 188 GLU B C 1
ATOM 3788 O O . GLU B 1 188 ? -18.969 -10.266 -1.649 1 93.94 188 GLU B O 1
ATOM 3793 N N . HIS B 1 189 ? -18.141 -11.859 -2.979 1 95.44 189 HIS B N 1
ATOM 3794 C CA . HIS B 1 189 ? -16.875 -11.938 -2.252 1 95.44 189 HIS B CA 1
ATOM 3795 C C . HIS B 1 189 ? -16.078 -10.648 -2.406 1 95.44 189 HIS B C 1
ATOM 3797 O O . HIS B 1 189 ? -15.281 -10.297 -1.526 1 95.44 189 HIS B O 1
ATOM 3803 N N . GLN B 1 190 ? -16.328 -9.953 -3.494 1 95.75 190 GLN B N 1
ATOM 3804 C CA . GLN B 1 190 ? -15.555 -8.75 -3.811 1 95.75 190 GLN B CA 1
ATOM 3805 C C . GLN B 1 190 ? -16.266 -7.496 -3.299 1 95.75 190 GLN B C 1
ATOM 3807 O O . GLN B 1 190 ? -15.703 -6.398 -3.334 1 95.75 190 GLN B O 1
ATOM 3812 N N . HIS B 1 191 ? -17.469 -7.691 -2.848 1 95.94 191 HIS B N 1
ATOM 3813 C CA . HIS B 1 191 ? -18.234 -6.566 -2.32 1 95.94 191 HIS B CA 1
ATOM 3814 C C . HIS B 1 191 ? -18.078 -6.453 -0.808 1 95.94 191 HIS B C 1
ATOM 3816 O O . HIS B 1 191 ? -18.375 -7.395 -0.073 1 95.94 191 HIS B O 1
ATOM 3822 N N . LEU B 1 192 ? -17.547 -5.293 -0.376 1 96.75 192 LEU B N 1
ATOM 3823 C CA . LEU B 1 192 ? -17.406 -5.055 1.057 1 96.75 192 LEU B CA 1
ATOM 3824 C C . LEU B 1 192 ? -18.703 -4.523 1.65 1 96.75 192 LEU B C 1
ATOM 3826 O O . LEU B 1 192 ? -18.953 -3.318 1.632 1 96.75 192 LEU B O 1
ATOM 3830 N N . SER B 1 193 ? -19.406 -5.398 2.242 1 92.12 193 SER B N 1
ATOM 3831 C CA . SER B 1 193 ? -20.734 -5.086 2.742 1 92.12 193 SER B CA 1
ATOM 3832 C C . SER B 1 193 ? -20.672 -4.441 4.121 1 92.12 193 SER B C 1
ATOM 3834 O O . SER B 1 193 ? -19.703 -4.641 4.863 1 92.12 193 SER B O 1
ATOM 3836 N N . GLN B 1 194 ? -21.75 -3.74 4.441 1 89.19 194 GLN B N 1
ATOM 3837 C CA . GLN B 1 194 ? -21.844 -3.104 5.75 1 89.19 194 GLN B CA 1
ATOM 3838 C C . GLN B 1 194 ? -21.984 -4.141 6.859 1 89.19 194 GLN B C 1
ATOM 3840 O O . GLN B 1 194 ? -21.641 -3.873 8.016 1 89.19 194 GLN B O 1
ATOM 3845 N N . SER B 1 195 ? -22.375 -5.262 6.48 1 91.12 195 SER B N 1
ATOM 3846 C CA . SER B 1 195 ? -22.625 -6.301 7.469 1 91.12 195 SER B CA 1
ATOM 3847 C C . SER B 1 195 ? -21.344 -7.074 7.797 1 91.12 195 SER B C 1
ATOM 3849 O O . SER B 1 195 ? -21.297 -7.812 8.781 1 91.12 195 SER B O 1
ATOM 3851 N N . ASP B 1 196 ? -20.312 -6.973 6.977 1 94.75 196 ASP B N 1
ATOM 3852 C CA . ASP B 1 196 ? -19.047 -7.641 7.254 1 94.75 196 ASP B CA 1
ATOM 3853 C C . ASP B 1 196 ? -18.406 -7.109 8.539 1 94.75 196 ASP B C 1
ATOM 3855 O O . ASP B 1 196 ? -18.422 -5.902 8.789 1 94.75 196 ASP B O 1
ATOM 3859 N N . THR B 1 197 ? -17.969 -8.031 9.367 1 97.25 197 THR B N 1
ATOM 3860 C CA . THR B 1 197 ? -17.078 -7.555 10.422 1 97.25 197 THR B CA 1
ATOM 3861 C C . THR B 1 197 ? -15.828 -6.91 9.828 1 97.25 197 THR B C 1
ATOM 3863 O O . THR B 1 197 ? -15.492 -7.148 8.672 1 97.25 197 THR B O 1
ATOM 3866 N N . ASN B 1 198 ? -15.141 -6.121 10.539 1 98 198 ASN B N 1
ATOM 3867 C CA . ASN B 1 198 ? -13.93 -5.484 10.039 1 98 198 ASN B CA 1
ATOM 3868 C C . ASN B 1 198 ? -12.852 -6.508 9.711 1 98 198 ASN B C 1
ATOM 3870 O O . ASN B 1 198 ? -12.141 -6.379 8.711 1 98 198 ASN B O 1
ATOM 3874 N N . ASP B 1 199 ? -12.727 -7.52 10.555 1 97.69 199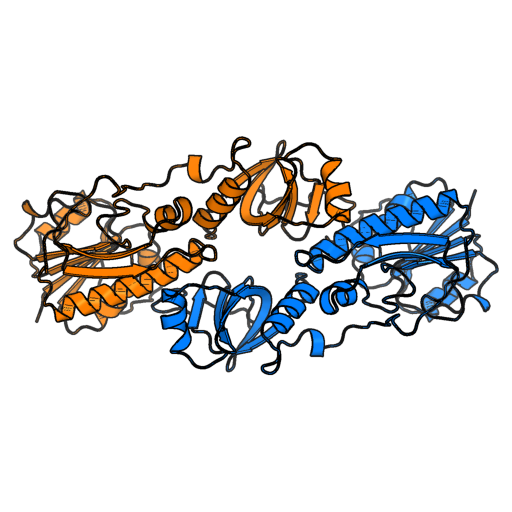 ASP B N 1
ATOM 3875 C CA . ASP B 1 199 ? -11.727 -8.555 10.305 1 97.69 199 ASP B CA 1
ATOM 3876 C C . ASP B 1 199 ? -12.016 -9.297 9 1 97.69 199 ASP B C 1
ATOM 3878 O O . ASP B 1 199 ? -11.094 -9.586 8.227 1 97.69 199 ASP B O 1
ATOM 3882 N N . PHE B 1 200 ? -13.273 -9.625 8.797 1 97.75 200 PHE B N 1
ATOM 3883 C CA . PHE B 1 200 ? -13.641 -10.32 7.566 1 97.75 200 PHE B CA 1
ATOM 3884 C C . PHE B 1 200 ? -13.445 -9.414 6.355 1 97.75 200 PHE B C 1
ATOM 3886 O O . PHE B 1 200 ? -13.016 -9.875 5.297 1 97.75 200 PHE B O 1
ATOM 3893 N N . MET B 1 201 ? -13.727 -8.148 6.457 1 97.75 201 MET B N 1
ATOM 3894 C CA . MET B 1 201 ? -13.508 -7.18 5.391 1 97.75 201 MET B CA 1
ATOM 3895 C C . MET B 1 201 ? -12.023 -7.109 5.023 1 97.75 201 MET B C 1
ATOM 3897 O O . MET B 1 201 ? -11.68 -7.129 3.842 1 97.75 201 MET B O 1
ATOM 3901 N N . LEU B 1 202 ? -11.203 -7.039 6.09 1 98.19 202 LEU B N 1
ATOM 3902 C CA . LEU B 1 202 ? -9.766 -7.012 5.836 1 98.19 202 LEU B CA 1
ATOM 3903 C C . LEU B 1 202 ? -9.32 -8.281 5.117 1 98.19 202 LEU B C 1
ATOM 3905 O O . LEU B 1 202 ? -8.469 -8.227 4.227 1 98.19 202 LEU B O 1
ATOM 3909 N N . GLN B 1 203 ? -9.875 -9.414 5.484 1 98.31 203 GLN B N 1
ATOM 3910 C CA . GLN B 1 203 ? -9.555 -10.695 4.859 1 98.31 203 GLN B CA 1
ATOM 3911 C C . GLN B 1 203 ? -9.992 -10.711 3.398 1 98.31 203 GLN B C 1
ATOM 3913 O O . GLN B 1 203 ? -9.273 -11.227 2.539 1 98.31 203 GLN B O 1
ATOM 3918 N N . LYS B 1 204 ? -11.156 -10.164 3.117 1 98.19 204 LYS B N 1
ATOM 3919 C CA . LYS B 1 204 ? -11.633 -10.055 1.741 1 98.19 204 LYS B CA 1
ATOM 3920 C C . LYS B 1 204 ? -10.672 -9.227 0.889 1 98.19 204 LYS B C 1
ATOM 3922 O O . LYS B 1 204 ? -10.336 -9.617 -0.231 1 98.19 204 LYS B O 1
ATOM 3927 N N . VAL B 1 205 ? -10.258 -8.141 1.427 1 98.19 205 VAL B N 1
ATOM 3928 C CA . VAL B 1 205 ? -9.359 -7.27 0.682 1 98.19 205 VAL B CA 1
ATOM 3929 C C . VAL B 1 205 ? -8.055 -8 0.379 1 98.19 205 VAL B C 1
ATOM 3931 O O . VAL B 1 205 ? -7.527 -7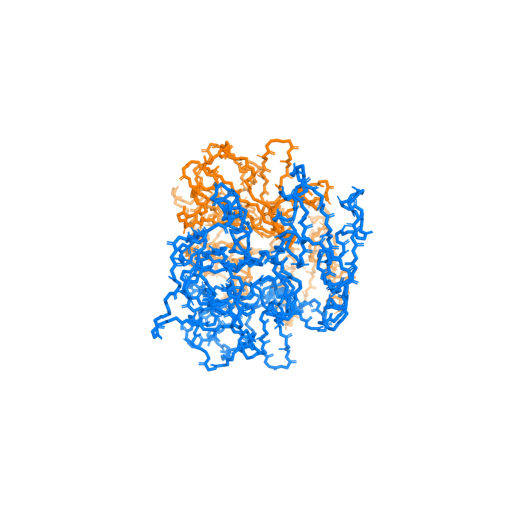.914 -0.732 1 98.19 205 VAL B O 1
ATOM 3934 N N . LYS B 1 206 ? -7.559 -8.789 1.329 1 97.75 206 LYS B N 1
ATOM 3935 C CA . LYS B 1 206 ? -6.348 -9.578 1.118 1 97.75 206 LYS B CA 1
ATOM 3936 C C . LYS B 1 206 ? -6.551 -10.609 0.01 1 97.75 206 LYS B C 1
ATOM 3938 O O . LYS B 1 206 ? -5.621 -10.906 -0.746 1 97.75 206 LYS B O 1
ATOM 3943 N N . ALA B 1 207 ? -7.742 -11.086 -0.1 1 98.19 207 ALA B N 1
ATOM 3944 C CA . ALA B 1 207 ? -8.047 -12.18 -1.02 1 98.19 207 ALA B CA 1
ATOM 3945 C C . ALA B 1 207 ? -8.273 -11.656 -2.436 1 98.19 207 ALA B C 1
ATOM 3947 O O . ALA B 1 207 ? -8.289 -12.43 -3.395 1 98.19 207 ALA B O 1
ATOM 3948 N N . PHE B 1 208 ? -8.43 -10.328 -2.533 1 97 208 PHE B N 1
ATOM 3949 C CA . PHE B 1 208 ? -8.734 -9.766 -3.846 1 97 208 PHE B CA 1
ATOM 3950 C C . PHE B 1 208 ? -7.867 -8.547 -4.129 1 97 208 PHE B C 1
ATOM 3952 O O . PHE B 1 208 ? -8.305 -7.605 -4.793 1 97 208 PHE B O 1
ATOM 3959 N N . ASN B 1 209 ? -6.629 -8.531 -3.648 1 94.25 209 ASN B N 1
ATOM 3960 C CA . ASN B 1 209 ? -5.855 -7.293 -3.68 1 94.25 209 ASN B CA 1
ATOM 3961 C C . ASN B 1 209 ? -5.023 -7.184 -4.953 1 94.25 209 ASN B C 1
ATOM 3963 O O . ASN B 1 209 ? -4.207 -6.27 -5.094 1 94.25 209 ASN B O 1
ATOM 3967 N N . ASN B 1 210 ? -5.188 -8.148 -5.859 1 89.38 210 ASN B N 1
ATOM 3968 C CA . ASN B 1 210 ? -4.52 -8 -7.148 1 89.38 210 ASN B CA 1
ATOM 3969 C C . ASN B 1 210 ? -5.094 -6.828 -7.941 1 89.38 210 ASN B C 1
ATOM 3971 O O . ASN B 1 210 ? -6.301 -6.578 -7.906 1 89.38 210 ASN B O 1
ATOM 3975 N N . LYS B 1 211 ? -4.281 -6.164 -8.672 1 84.38 211 LYS B N 1
ATOM 3976 C CA . LYS B 1 211 ? -4.633 -4.898 -9.305 1 84.38 211 LYS B CA 1
ATOM 3977 C C . LYS B 1 211 ? -5.746 -5.09 -10.336 1 84.38 211 LYS B C 1
ATOM 3979 O O . LYS B 1 211 ? -6.461 -4.141 -10.664 1 84.38 211 LYS B O 1
ATOM 3984 N N . SER B 1 212 ? -5.938 -6.285 -10.805 1 81.62 212 SER B N 1
ATOM 3985 C CA . SER B 1 212 ? -6.938 -6.543 -11.836 1 81.62 212 SER B CA 1
ATOM 3986 C 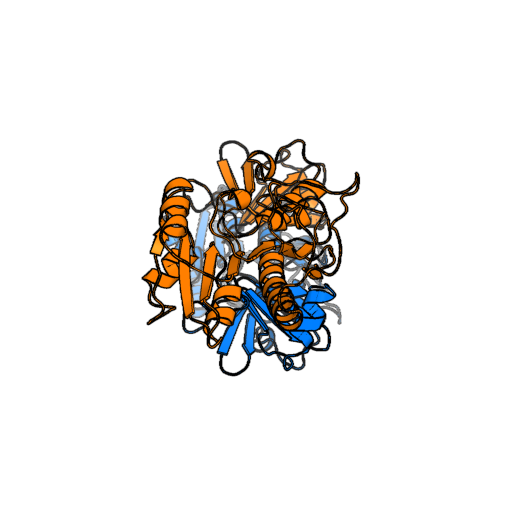C . SER B 1 212 ? -8.305 -6.82 -11.227 1 81.62 212 SER B C 1
ATOM 3988 O O . SER B 1 212 ? -9.32 -6.816 -11.93 1 81.62 212 SER B O 1
ATOM 3990 N N . ILE B 1 213 ? -8.414 -7.074 -10 1 88.94 213 ILE B N 1
ATOM 3991 C CA . ILE B 1 213 ? -9.672 -7.512 -9.414 1 88.94 213 ILE B CA 1
ATOM 3992 C C . ILE B 1 213 ? -10.141 -6.492 -8.375 1 88.94 213 ILE B C 1
ATOM 3994 O O . ILE B 1 213 ? -11.039 -5.688 -8.648 1 88.94 213 ILE B O 1
ATOM 3998 N N . GLY B 1 214 ? -9.508 -6.395 -7.207 1 93.12 214 GLY B N 1
ATOM 3999 C CA . GLY B 1 214 ? -9.859 -5.449 -6.156 1 93.12 214 GLY B CA 1
ATOM 4000 C C . GLY B 1 214 ? -11.219 -5.723 -5.539 1 93.12 214 GLY B C 1
ATOM 4001 O O . GLY B 1 214 ? -11.961 -6.578 -6.023 1 93.12 214 GLY B O 1
ATOM 4002 N N . CYS B 1 215 ? -11.523 -5.055 -4.445 1 96.81 215 CYS B N 1
ATOM 4003 C CA . CYS B 1 215 ? -12.836 -5.094 -3.807 1 96.81 215 CYS B CA 1
ATOM 4004 C C . CYS B 1 215 ? -13.602 -3.803 -4.066 1 96.81 215 CYS B C 1
ATOM 4006 O O . CYS B 1 215 ? -13.016 -2.783 -4.426 1 96.81 215 CYS B O 1
ATOM 4008 N N . SER B 1 216 ? -14.852 -3.9 -3.932 1 95.31 216 SER B N 1
ATOM 4009 C CA . SER B 1 216 ? -15.695 -2.721 -4.098 1 95.31 216 SER B CA 1
ATOM 4010 C C . SER B 1 216 ? -16.297 -2.275 -2.766 1 95.31 216 SER B C 1
ATOM 4012 O O . SER B 1 216 ? -16.719 -3.107 -1.96 1 95.31 216 SER B O 1
ATOM 4014 N N . PHE B 1 217 ? -16.266 -0.948 -2.533 1 94.69 217 PHE B N 1
ATOM 4015 C CA . PHE B 1 217 ? -16.797 -0.315 -1.336 1 94.69 217 PHE B CA 1
ATOM 4016 C C . PHE B 1 217 ? -17.625 0.913 -1.697 1 94.69 217 PHE B C 1
ATOM 4018 O O . PHE B 1 217 ? -17.203 1.729 -2.521 1 94.69 217 PHE B O 1
ATOM 4025 N N . LYS B 1 218 ? -18.734 0.973 -1.135 1 90.81 218 LYS B N 1
ATOM 4026 C CA . LYS B 1 218 ? -19.609 2.117 -1.4 1 90.81 218 LYS B CA 1
ATOM 4027 C C . LYS B 1 218 ? -19.734 3.002 -0.164 1 90.81 218 LYS B C 1
ATOM 4029 O O . LYS B 1 218 ? -20.094 2.521 0.915 1 90.81 218 LYS B O 1
ATOM 4034 N N . SER B 1 219 ? -19.422 4.164 -0.269 1 87.12 219 SER B N 1
ATOM 4035 C CA . SER B 1 219 ? -19.656 5.207 0.728 1 87.12 219 SER B CA 1
ATOM 4036 C C . SER B 1 219 ? -20.531 6.32 0.168 1 87.12 219 SER B C 1
ATOM 4038 O O . SER B 1 219 ? -20.141 7.016 -0.773 1 87.12 219 SER B O 1
ATOM 4040 N N . GLU B 1 220 ? -21.609 6.445 0.78 1 84.81 220 GLU B N 1
ATOM 4041 C CA . GLU B 1 220 ? -22.594 7.387 0.257 1 84.81 220 GLU B CA 1
ATOM 4042 C C . GLU B 1 220 ? -22.859 7.141 -1.225 1 84.81 220 GLU B C 1
ATOM 4044 O O . GLU B 1 220 ? -23.234 6.031 -1.616 1 84.81 220 GLU B O 1
ATOM 4049 N N . ASN B 1 221 ? -22.594 8.055 -2.113 1 84.19 221 ASN B N 1
ATOM 4050 C CA . ASN B 1 221 ? -22.922 7.883 -3.527 1 84.19 221 ASN B CA 1
ATOM 4051 C C . ASN B 1 221 ? -21.656 7.672 -4.363 1 84.19 221 ASN B C 1
ATOM 4053 O O . ASN B 1 221 ? -21.688 7.812 -5.586 1 84.19 221 ASN B O 1
ATOM 4057 N N . VAL B 1 222 ? -20.703 7.262 -3.674 1 87.19 222 VAL B N 1
ATOM 4058 C CA . VAL B 1 222 ? -19.438 7.062 -4.387 1 87.19 222 VAL B CA 1
ATOM 4059 C C . VAL B 1 222 ? -18.984 5.617 -4.227 1 87.19 222 VAL B C 1
ATOM 4061 O O . VAL B 1 222 ? -19 5.07 -3.121 1 87.19 222 VAL B O 1
ATOM 4064 N N . GLU B 1 223 ? -18.641 4.996 -5.328 1 90.81 223 GLU B N 1
ATOM 4065 C CA . GLU B 1 223 ? -18.094 3.639 -5.305 1 90.81 223 GLU B CA 1
ATOM 4066 C C . GLU B 1 223 ? -16.578 3.645 -5.453 1 90.81 223 GLU B C 1
ATOM 4068 O O . GLU B 1 223 ? -16.031 4.324 -6.324 1 90.81 223 GLU B O 1
ATOM 4073 N N . TYR B 1 224 ? -15.969 2.844 -4.543 1 91.75 224 TYR B N 1
ATOM 4074 C CA . TYR B 1 224 ? -14.516 2.762 -4.547 1 91.75 224 TYR B CA 1
ATOM 4075 C C . TYR B 1 224 ? -14.047 1.346 -4.859 1 91.75 224 TYR B C 1
ATOM 4077 O O . TYR B 1 224 ? -14.672 0.372 -4.434 1 91.75 224 TYR B O 1
ATOM 4085 N N . LYS B 1 225 ? -12.984 1.219 -5.633 1 93.75 225 LYS B N 1
ATOM 4086 C CA . LYS B 1 225 ? -12.203 -0.01 -5.695 1 93.75 225 LYS B CA 1
ATOM 4087 C C . LYS B 1 225 ? -11.078 0.001 -4.664 1 93.75 225 LYS B C 1
ATOM 4089 O O . LYS B 1 225 ? -10.359 0.994 -4.535 1 93.75 225 LYS B O 1
ATOM 4094 N N . VAL B 1 226 ? -11.008 -1.049 -3.91 1 95.25 226 VAL B N 1
ATOM 4095 C CA . VAL B 1 226 ? -10.102 -1.099 -2.77 1 95.25 226 VAL B CA 1
ATOM 4096 C C . VAL B 1 226 ? -9.094 -2.23 -2.961 1 95.25 226 VAL B C 1
ATOM 4098 O O . VAL B 1 226 ? -9.477 -3.357 -3.287 1 95.25 226 VAL B O 1
ATOM 4101 N N . PHE B 1 227 ? -7.797 -1.97 -2.656 1 94.62 227 PHE B N 1
ATOM 4102 C CA . PHE B 1 227 ? -6.77 -2.982 -2.871 1 94.62 227 PHE B CA 1
ATOM 4103 C C . PHE B 1 227 ? -6.004 -3.26 -1.584 1 94.62 227 PHE B C 1
ATOM 4105 O O . PHE B 1 227 ? -5.34 -4.293 -1.458 1 94.62 227 PHE B O 1
ATOM 4112 N N . ARG B 1 228 ? -6.062 -2.289 -0.66 1 96.06 228 ARG B N 1
ATOM 4113 C CA . ARG B 1 228 ? -5.398 -2.414 0.634 1 96.06 228 ARG B CA 1
ATOM 4114 C C . ARG B 1 228 ? -6.277 -1.862 1.754 1 96.06 228 ARG B C 1
ATOM 4116 O O . ARG B 1 228 ? -6.98 -0.87 1.564 1 96.06 228 ARG B O 1
ATOM 4123 N N . ALA B 1 229 ? -6.188 -2.52 2.887 1 97.31 229 ALA B N 1
ATOM 4124 C CA . ALA B 1 229 ? -6.977 -2.082 4.035 1 97.31 229 ALA B CA 1
ATOM 4125 C C . ALA B 1 229 ? -6.246 -2.367 5.344 1 97.31 229 ALA B C 1
ATOM 4127 O O . ALA B 1 229 ? -5.527 -3.361 5.453 1 97.31 229 ALA B O 1
ATOM 4128 N N . SER B 1 230 ? -6.41 -1.496 6.266 1 97.62 230 SER B N 1
ATOM 4129 C CA . SER B 1 230 ? -5.828 -1.684 7.59 1 97.62 230 SER B CA 1
ATOM 4130 C C . SER B 1 230 ? -6.645 -0.964 8.656 1 97.62 230 SER B C 1
ATOM 4132 O O . SER B 1 230 ? -7.453 -0.087 8.344 1 97.62 230 SER B O 1
ATOM 4134 N N . LYS B 1 231 ? -6.48 -1.422 9.891 1 97.5 231 LYS B N 1
ATOM 4135 C CA . LYS B 1 231 ? -6.949 -0.675 11.055 1 97.5 231 LYS B CA 1
ATOM 4136 C C . LYS B 1 231 ? -5.891 0.309 11.539 1 97.5 231 LYS B C 1
ATOM 4138 O O . LYS B 1 231 ? -4.699 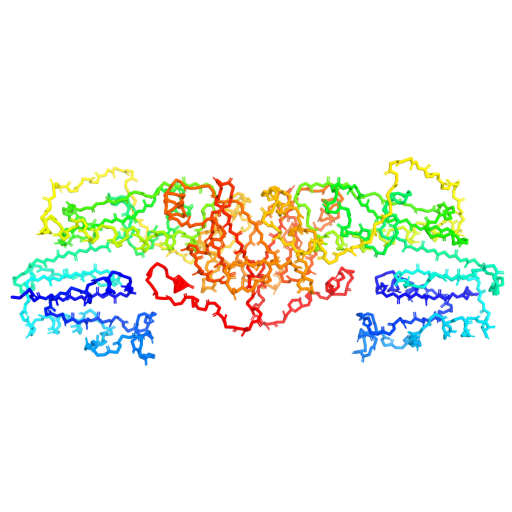-0.009 11.547 1 97.5 231 LYS B O 1
ATOM 4143 N N . VAL B 1 232 ? -6.281 1.474 11.852 1 97.44 232 VAL B N 1
ATOM 4144 C CA . VAL B 1 232 ? -5.355 2.465 12.391 1 97.44 232 VAL B CA 1
ATOM 4145 C C . VAL B 1 232 ? -5.789 2.863 13.797 1 97.44 232 VAL B C 1
ATOM 4147 O O . VAL B 1 232 ? -6.883 3.402 13.992 1 97.44 232 VAL B O 1
ATOM 4150 N N . CYS B 1 233 ? -4.883 2.584 14.688 1 96.88 233 CYS B N 1
ATOM 4151 C CA . CYS B 1 233 ? -5.188 2.904 16.078 1 96.88 233 CYS B CA 1
ATOM 4152 C C . CYS B 1 233 ? -4.391 4.117 16.547 1 96.88 233 CYS B C 1
ATOM 4154 O O . CYS B 1 233 ? -3.184 4.023 16.766 1 96.88 233 CYS B O 1
ATOM 4156 N N . ASN B 1 234 ? -4.977 5.223 16.688 1 97.94 234 ASN B N 1
ATOM 4157 C CA . ASN B 1 234 ? -4.445 6.477 17.203 1 97.94 234 ASN B CA 1
ATOM 4158 C C . ASN B 1 234 ? -5.531 7.312 17.875 1 97.94 234 ASN B C 1
ATOM 4160 O O . ASN B 1 234 ? -6.562 7.602 17.266 1 97.94 234 ASN B O 1
ATOM 4164 N N . PRO B 1 235 ? -5.297 7.656 19.109 1 97.88 235 PRO B N 1
ATOM 4165 C CA . PRO B 1 235 ? -6.383 8.305 19.844 1 97.88 235 PRO B CA 1
ATOM 4166 C C . PRO B 1 235 ? -6.816 9.625 19.203 1 97.88 235 PRO B C 1
ATOM 4168 O O . PRO B 1 235 ? -8 9.969 19.234 1 97.88 235 PRO B O 1
ATOM 4171 N N . TYR B 1 236 ? -5.934 10.422 18.703 1 98 236 TYR B N 1
ATOM 4172 C CA . TYR B 1 236 ? -6.293 11.688 18.062 1 98 236 TYR B CA 1
ATOM 4173 C C . TYR B 1 236 ? -7.094 11.453 16.797 1 98 236 TYR B C 1
ATOM 4175 O O . TYR B 1 236 ? -8.125 12.094 16.578 1 98 236 TYR B O 1
ATOM 4183 N N . LEU B 1 237 ? -6.625 10.531 15.984 1 97.62 237 LEU B N 1
ATOM 4184 C CA . LEU B 1 237 ? -7.332 10.164 14.758 1 97.62 237 LEU B CA 1
ATOM 4185 C C . LEU B 1 237 ? -8.719 9.617 15.078 1 97.62 237 LEU B C 1
ATOM 4187 O O . LEU B 1 237 ? -9.703 9.992 14.43 1 97.62 237 LEU B O 1
ATOM 4191 N N . THR B 1 238 ? -8.773 8.773 16.062 1 98.06 238 THR B N 1
ATOM 4192 C CA . THR B 1 238 ? -10.039 8.148 16.453 1 98.06 238 THR B CA 1
ATOM 4193 C C . THR B 1 238 ? -11.055 9.203 16.875 1 98.06 238 THR B C 1
ATOM 4195 O O . THR B 1 238 ? -12.211 9.156 16.453 1 98.06 238 THR B O 1
ATOM 4198 N N . ARG B 1 239 ? -10.594 10.125 17.656 1 96.94 239 ARG B N 1
ATOM 4199 C CA . ARG B 1 239 ? -11.484 11.18 18.141 1 96.94 239 ARG B CA 1
ATOM 4200 C C . ARG B 1 239 ? -12.086 11.953 16.969 1 96.94 239 ARG B C 1
ATOM 4202 O O . ARG B 1 239 ? -13.266 12.297 16.984 1 96.94 239 ARG B O 1
ATOM 4209 N N . HIS B 1 240 ? -11.297 12.195 15.953 1 95.38 240 HIS B N 1
ATOM 4210 C CA . HIS B 1 240 ? -11.766 12.945 14.797 1 95.38 240 HIS B CA 1
ATOM 4211 C C . HIS B 1 240 ? -12.719 12.109 13.945 1 95.38 240 HIS B C 1
ATOM 4213 O O . HIS B 1 240 ? -13.812 12.562 13.602 1 95.38 240 HIS B O 1
ATOM 4219 N N . VAL B 1 241 ? -12.367 10.914 13.633 1 95.94 241 VAL B N 1
ATOM 4220 C CA . VAL B 1 241 ? -13.062 10.055 12.68 1 95.94 241 VAL B CA 1
ATOM 4221 C C . VAL B 1 241 ? -14.406 9.633 13.258 1 95.94 241 VAL B C 1
ATOM 4223 O O . VAL B 1 241 ? -15.391 9.508 12.531 1 95.94 241 VAL B O 1
ATOM 4226 N N . MET B 1 242 ? -14.5 9.508 14.609 1 96.31 242 MET B N 1
ATOM 4227 C CA . MET B 1 242 ? -15.711 9.016 15.258 1 96.31 242 MET B CA 1
ATOM 4228 C C . MET B 1 242 ? -16.812 10.07 15.227 1 96.31 242 MET B C 1
ATOM 4230 O O . MET B 1 242 ? -17.969 9.773 15.523 1 96.31 242 MET B O 1
ATOM 4234 N N . LYS B 1 243 ? -16.5 11.289 14.836 1 95 243 LYS B N 1
ATOM 4235 C CA . LYS B 1 243 ? -17.484 12.352 14.703 1 95 243 LYS B CA 1
ATOM 4236 C C . LYS B 1 243 ? -18.344 12.141 13.453 1 95 243 LYS B C 1
ATOM 4238 O O . LYS B 1 243 ? -19.406 12.758 13.312 1 95 243 LYS B O 1
ATOM 4243 N N . PHE B 1 244 ? -17.906 11.328 12.578 1 94.31 244 PHE B N 1
ATOM 4244 C CA . PHE B 1 244 ? -18.609 11.086 11.32 1 94.31 244 PHE B CA 1
ATOM 4245 C C . PHE B 1 244 ? -19.469 9.836 11.406 1 94.31 244 PHE B C 1
ATOM 4247 O O . PHE B 1 244 ? -19.234 8.969 12.25 1 94.31 244 PHE B O 1
ATOM 4254 N N . GLU B 1 245 ? -20.438 9.781 10.492 1 94.06 245 GLU B N 1
ATOM 4255 C CA . GLU B 1 245 ? -21.266 8.586 10.406 1 94.06 245 GLU B CA 1
ATOM 4256 C C . GLU B 1 245 ? -20.453 7.383 9.93 1 94.06 245 GLU B C 1
ATOM 4258 O O . GLU B 1 245 ? -19.484 7.539 9.188 1 94.06 245 GLU B O 1
ATOM 4263 N N . GLU B 1 246 ? -20.875 6.234 10.391 1 94.38 246 GLU B N 1
ATOM 4264 C CA . GLU B 1 246 ? -20.188 5.008 9.984 1 94.38 246 GLU B CA 1
ATOM 4265 C C . GLU B 1 246 ? -20.125 4.883 8.469 1 94.38 246 GLU B C 1
ATOM 4267 O O . GLU B 1 246 ? -21.109 5.184 7.773 1 94.38 246 GLU B O 1
ATOM 4272 N N . ASN B 1 247 ? -18.953 4.492 7.961 1 93.69 247 ASN B N 1
ATOM 4273 C CA . ASN B 1 247 ? -18.719 4.223 6.547 1 93.69 247 ASN B CA 1
ATOM 4274 C C . ASN B 1 247 ? -18.672 5.508 5.73 1 93.69 247 ASN B C 1
ATOM 4276 O O . ASN B 1 247 ? -18.656 5.465 4.496 1 93.69 247 ASN B O 1
ATOM 4280 N N . THR B 1 248 ? -18.688 6.66 6.402 1 92.62 248 THR B N 1
ATOM 4281 C CA . THR B 1 248 ? -18.516 7.934 5.719 1 92.62 248 THR B CA 1
ATOM 4282 C C . THR B 1 248 ? -17.047 8.359 5.734 1 92.62 248 THR B C 1
ATOM 4284 O O . THR B 1 248 ? -16.391 8.32 6.781 1 92.62 248 THR B O 1
ATOM 4287 N N . VAL B 1 249 ? -16.594 8.75 4.617 1 93.19 249 VAL B N 1
ATOM 4288 C CA . VAL B 1 249 ? -15.195 9.141 4.496 1 93.19 249 VAL B CA 1
ATOM 4289 C C . VAL B 1 249 ? -14.922 10.375 5.359 1 93.19 249 VAL B C 1
ATOM 4291 O O . VAL B 1 249 ? -15.523 11.43 5.156 1 93.19 249 VAL B O 1
ATOM 4294 N N . ALA B 1 250 ? -14.031 10.234 6.324 1 93.62 250 ALA B N 1
ATOM 4295 C CA . ALA B 1 250 ? -13.672 11.328 7.227 1 93.62 250 ALA B CA 1
ATOM 4296 C C . ALA B 1 250 ? -12.438 12.07 6.727 1 93.62 250 ALA B C 1
ATOM 4298 O O . ALA B 1 250 ? -12.297 13.273 6.938 1 93.62 250 ALA B O 1
ATOM 4299 N N . LEU B 1 251 ? -11.492 11.281 6.148 1 92.81 251 LEU B N 1
ATOM 4300 C CA . LEU B 1 251 ? -10.281 11.82 5.539 1 92.81 251 LEU B CA 1
ATOM 4301 C C . LEU B 1 251 ? -10.031 11.18 4.176 1 92.81 251 LEU B C 1
ATOM 4303 O O . LEU B 1 251 ? -10.312 10 3.977 1 92.81 251 LEU B O 1
ATOM 4307 N N . SER B 1 252 ? -9.484 11.883 3.256 1 91.5 252 SER B N 1
ATOM 4308 C CA . SER B 1 252 ? -9.078 11.422 1.932 1 91.5 252 SER B CA 1
ATOM 4309 C C . SER B 1 252 ? -7.758 12.055 1.507 1 91.5 252 SER B C 1
ATOM 4311 O O . SER B 1 252 ? -7.629 13.281 1.483 1 91.5 252 SER B O 1
ATOM 4313 N N . TYR B 1 253 ? -6.793 11.211 1.282 1 88 253 TYR B N 1
ATOM 4314 C CA . TYR B 1 253 ? -5.465 11.703 0.916 1 88 253 TYR B CA 1
ATOM 4315 C C . TYR B 1 253 ? -4.68 10.633 0.162 1 88 253 TYR B C 1
ATOM 4317 O O . TYR B 1 253 ? -4.805 9.445 0.453 1 88 253 TYR B O 1
ATOM 4325 N N . GLU B 1 254 ? -3.914 11.008 -0.864 1 87.44 254 GLU B N 1
ATOM 4326 C CA . GLU B 1 254 ? -3.008 10.148 -1.625 1 87.44 254 GLU B CA 1
ATOM 4327 C C . GLU B 1 254 ? -3.654 8.805 -1.948 1 87.44 254 GLU B C 1
ATOM 4329 O O . GLU B 1 254 ? -3.092 7.754 -1.65 1 87.44 254 GLU B O 1
ATOM 4334 N N . ASN B 1 255 ? -4.832 8.781 -2.473 1 87.56 255 ASN B N 1
ATOM 4335 C CA . ASN B 1 255 ? -5.605 7.617 -2.893 1 87.56 255 ASN B CA 1
ATOM 4336 C C . ASN B 1 255 ? -5.953 6.719 -1.71 1 87.56 255 ASN B C 1
ATOM 4338 O O . ASN B 1 255 ? -5.977 5.492 -1.841 1 87.56 255 ASN B O 1
ATOM 4342 N N . SER B 1 256 ? -6.07 7.379 -0.542 1 92.62 256 SER B N 1
ATOM 4343 C CA . SER B 1 256 ? -6.512 6.68 0.659 1 92.62 256 SER B CA 1
ATOM 4344 C C . SER B 1 256 ? -7.738 7.352 1.269 1 92.62 256 SER B C 1
ATOM 4346 O O . SER B 1 256 ? -7.922 8.562 1.136 1 92.62 256 SER B O 1
ATOM 4348 N N . ILE B 1 257 ? -8.523 6.566 1.876 1 93.06 257 ILE B N 1
ATOM 4349 C CA . ILE B 1 257 ? -9.656 7.094 2.621 1 93.06 257 ILE B CA 1
ATOM 4350 C C . ILE B 1 257 ? -9.688 6.484 4.02 1 93.06 257 ILE B C 1
ATOM 4352 O O . ILE B 1 257 ? -9.297 5.328 4.207 1 93.06 257 ILE B O 1
ATOM 4356 N N . VAL B 1 258 ? -10.125 7.301 4.977 1 95.94 258 VAL B N 1
ATOM 4357 C CA . VAL B 1 258 ? -10.242 6.879 6.371 1 95.94 258 VAL B CA 1
ATOM 4358 C C . VAL B 1 258 ? -11.664 7.098 6.863 1 95.94 258 VAL B C 1
ATOM 4360 O O . VAL B 1 258 ? -12.266 8.148 6.617 1 95.94 258 VAL B O 1
ATOM 4363 N N . PHE B 1 259 ? -12.203 6.137 7.535 1 95.69 259 PHE B N 1
ATOM 4364 C CA . PHE B 1 259 ? -13.578 6.199 8.031 1 95.69 259 PHE B CA 1
ATOM 4365 C C . PHE B 1 259 ? -13.75 5.301 9.25 1 95.69 259 PHE B C 1
ATOM 4367 O O . PHE B 1 259 ? -12.852 4.531 9.594 1 95.69 259 PHE B O 1
ATOM 4374 N N . ASN B 1 260 ? -14.812 5.508 9.969 1 96.62 260 ASN B N 1
ATOM 4375 C CA . ASN B 1 260 ? -15.117 4.629 11.086 1 96.62 260 ASN B CA 1
ATOM 4376 C C . ASN B 1 260 ? -16.094 3.531 10.688 1 96.62 260 ASN B C 1
ATOM 4378 O O . ASN B 1 260 ? -17 3.76 9.875 1 96.62 260 ASN B O 1
ATOM 4382 N N . ARG B 1 261 ? -15.844 2.422 11.164 1 96.88 261 ARG B N 1
ATOM 4383 C CA . ARG B 1 261 ? -16.672 1.251 10.914 1 96.88 261 ARG B CA 1
ATOM 4384 C C . ARG B 1 261 ? -16.656 0.3 12.109 1 96.88 261 ARG B C 1
ATOM 4386 O O . ARG B 1 261 ? -15.594 -0.178 12.508 1 96.88 261 ARG B O 1
ATOM 4393 N N . HIS B 1 262 ? -17.875 0.056 12.648 1 96.75 262 HIS B N 1
ATOM 4394 C CA . HIS B 1 262 ? -18 -0.861 13.773 1 96.75 262 HIS B CA 1
ATOM 4395 C C . HIS B 1 262 ? -17.078 -0.462 14.922 1 96.75 262 HIS B C 1
ATOM 4397 O O . HIS B 1 262 ? -16.375 -1.306 15.484 1 96.75 262 HIS B O 1
ATOM 4403 N N . GLY B 1 263 ? -16.953 0.782 15.156 1 96.38 263 GLY B N 1
ATOM 4404 C CA . GLY B 1 263 ? -16.234 1.292 16.312 1 96.38 263 GLY B CA 1
ATOM 4405 C C . GLY B 1 263 ? -14.734 1.353 16.109 1 96.38 263 GLY B C 1
ATOM 4406 O O . GLY B 1 263 ? -13.984 1.643 17.047 1 96.38 263 GLY B O 1
ATOM 4407 N N . GLU B 1 264 ? -14.297 1.085 14.883 1 98 264 GLU B N 1
ATOM 4408 C CA . GLU B 1 264 ? -12.867 1.119 14.578 1 98 264 GLU B CA 1
ATOM 4409 C C . GLU B 1 264 ? -12.562 2.094 13.445 1 98 264 GLU B C 1
ATOM 4411 O O . GLU B 1 264 ? -13.469 2.502 12.711 1 98 264 GLU B O 1
ATOM 4416 N N . VAL B 1 265 ? -11.312 2.51 13.367 1 98.19 265 VAL B N 1
ATOM 4417 C CA . VAL B 1 265 ? -10.859 3.365 12.273 1 98.19 265 VAL B CA 1
ATOM 4418 C C . VAL B 1 265 ? -10.227 2.514 11.172 1 98.19 265 VAL B C 1
ATOM 4420 O O . VAL B 1 265 ? -9.266 1.786 11.422 1 98.19 265 VAL B O 1
ATOM 4423 N N . ILE B 1 266 ? -10.797 2.59 10 1 98.25 266 ILE B N 1
ATOM 4424 C CA . ILE B 1 266 ? -10.352 1.804 8.852 1 98.25 266 ILE B CA 1
ATOM 4425 C C . ILE B 1 266 ? -9.719 2.725 7.816 1 98.25 266 ILE B C 1
ATOM 4427 O O . ILE B 1 266 ? -10.227 3.816 7.547 1 98.25 266 ILE B O 1
ATOM 4431 N N . ARG B 1 267 ? -8.633 2.312 7.305 1 97.5 267 ARG B N 1
ATOM 4432 C CA . ARG B 1 267 ? -8 2.998 6.184 1 97.5 267 ARG B CA 1
ATOM 4433 C C . ARG B 1 267 ? -7.953 2.098 4.953 1 97.5 267 ARG B C 1
ATOM 4435 O O . ARG B 1 267 ? -7.453 0.973 5.02 1 97.5 267 ARG B O 1
ATOM 4442 N N . PHE B 1 268 ? -8.562 2.564 3.859 1 96.56 268 PHE B N 1
ATOM 4443 C CA . PHE B 1 268 ? -8.359 1.963 2.549 1 96.56 268 PHE B CA 1
ATOM 4444 C C . PHE B 1 268 ? -7.266 2.695 1.782 1 96.56 268 PHE B C 1
ATOM 4446 O O . PHE B 1 268 ? -7.199 3.926 1.806 1 96.56 268 PHE B O 1
ATOM 4453 N N . GLU B 1 269 ? -6.414 1.947 1.169 1 93.5 269 GLU B N 1
ATOM 4454 C CA . GLU B 1 269 ? -5.328 2.521 0.38 1 93.5 269 GLU B CA 1
ATOM 4455 C C . GLU B 1 269 ? -5.391 2.049 -1.069 1 93.5 269 GLU B C 1
ATOM 4457 O O . GLU B 1 269 ? -6.027 1.036 -1.372 1 93.5 269 GLU B O 1
ATOM 4462 N N . GLU B 1 270 ? -4.738 2.797 -1.949 1 90.25 270 GLU B N 1
ATOM 4463 C CA . GLU B 1 270 ? -4.746 2.541 -3.387 1 90.25 270 GLU B CA 1
ATOM 4464 C C . GLU B 1 270 ? -6.172 2.465 -3.926 1 90.25 270 GLU B C 1
ATOM 4466 O O . GLU B 1 270 ? -6.504 1.556 -4.691 1 90.25 270 GLU B O 1
ATOM 4471 N N . VAL B 1 271 ? -6.973 3.354 -3.449 1 92.31 271 VAL B N 1
ATOM 4472 C CA . VAL B 1 271 ? -8.375 3.35 -3.855 1 92.31 271 VAL B CA 1
ATOM 4473 C C . VAL B 1 271 ? -8.531 4.105 -5.172 1 92.31 271 VAL B C 1
ATOM 4475 O O . VAL B 1 271 ? -7.816 5.074 -5.43 1 92.31 271 VAL B O 1
ATOM 4478 N N . THR B 1 272 ? -9.336 3.629 -6.027 1 86.69 272 THR B N 1
ATOM 4479 C CA . THR B 1 272 ? -9.727 4.332 -7.246 1 86.69 272 THR B CA 1
ATOM 4480 C C . THR B 1 272 ? -11.242 4.527 -7.293 1 86.69 272 THR B C 1
ATOM 4482 O O . THR B 1 272 ? -11.992 3.699 -6.781 1 86.69 272 THR B O 1
ATOM 4485 N N . GLN B 1 273 ? -11.562 5.73 -7.684 1 81.12 273 GLN B N 1
ATOM 4486 C CA . GLN B 1 273 ? -12.992 5.969 -7.863 1 81.12 273 GLN B CA 1
ATOM 4487 C C . GLN B 1 273 ? -13.445 5.582 -9.266 1 81.12 273 GLN B C 1
ATOM 4489 O O . GLN B 1 273 ? -12.68 5.711 -10.227 1 81.12 273 GLN B O 1
ATOM 4494 N N . LYS B 1 274 ? -14.453 4.867 -9.328 1 63.25 274 LYS B N 1
ATOM 4495 C CA . LYS B 1 274 ? -14.961 4.461 -10.641 1 63.25 274 LYS B CA 1
ATOM 4496 C C . LYS B 1 274 ? -14.977 5.637 -11.609 1 63.25 274 LYS B C 1
ATOM 4498 O O . LYS B 1 274 ? -14.609 5.488 -12.773 1 63.25 274 LYS B O 1
ATOM 4503 N N . ASP B 1 275 ? -15.414 6.672 -11.344 1 50.41 275 ASP B N 1
ATOM 4504 C CA . ASP B 1 275 ? -15.492 7.758 -12.32 1 50.41 275 ASP B CA 1
ATOM 4505 C C . ASP B 1 275 ? -14.234 8.625 -12.273 1 50.41 275 ASP B C 1
ATOM 4507 O O . ASP B 1 275 ? -14.148 9.633 -12.977 1 50.41 275 ASP B O 1
ATOM 4511 N N . ASN B 1 276 ? -13.109 8.094 -12.164 1 44.66 276 ASN B N 1
ATOM 4512 C CA . ASN B 1 276 ? -11.742 8.594 -12.25 1 44.66 276 ASN B CA 1
ATOM 4513 C C . ASN B 1 276 ? -11.547 9.852 -11.406 1 44.66 276 ASN B C 1
ATOM 4515 O O . ASN B 1 276 ? -10.719 10.703 -11.734 1 44.66 276 ASN B O 1
ATOM 4519 N N . ILE B 1 277 ? -12.648 10.391 -10.922 1 38.41 277 ILE B N 1
ATOM 4520 C CA . ILE B 1 277 ? -12.352 11.672 -10.281 1 38.41 277 ILE B CA 1
ATOM 4521 C C . ILE B 1 277 ? -11.383 11.445 -9.125 1 38.41 277 ILE B C 1
ATOM 4523 O O . ILE B 1 277 ? -11.625 10.609 -8.25 1 38.41 277 ILE B O 1
ATOM 4527 N N . PRO B 1 278 ? -10.188 11.531 -9.688 1 37.91 278 PRO B N 1
ATOM 4528 C CA . PRO B 1 278 ? -9.297 11.484 -8.516 1 37.91 278 PRO B CA 1
ATOM 4529 C C . PRO B 1 278 ? -9.992 11.93 -7.234 1 37.91 278 PRO B C 1
ATOM 4531 O O . PRO B 1 278 ? -10.812 12.859 -7.258 1 37.91 278 PRO B O 1
ATOM 4534 N N . LEU B 1 279 ? -10.438 11.055 -6.602 1 37.97 279 LEU B N 1
ATOM 4535 C CA . LEU B 1 279 ? -11.094 11.406 -5.344 1 37.97 279 LEU B CA 1
ATOM 4536 C C . LEU B 1 279 ? -10.477 12.656 -4.734 1 37.97 279 LEU B C 1
ATOM 4538 O O . LEU B 1 279 ? -9.336 12.625 -4.27 1 37.97 279 LEU B O 1
ATOM 4542 N N . LEU B 1 280 ? -10.43 13.688 -5.691 1 32.78 280 LEU B N 1
ATOM 4543 C CA . LEU B 1 280 ? -10.305 14.844 -4.816 1 32.78 280 LEU B CA 1
ATOM 4544 C C . LEU B 1 280 ? -11.25 14.734 -3.627 1 32.78 280 LEU B C 1
ATOM 4546 O O . LEU B 1 280 ? -12.445 15.039 -3.746 1 32.78 280 LEU B O 1
ATOM 4550 N N . VAL B 1 281 ? -11.703 13.68 -3.305 1 32.06 281 VAL B N 1
ATOM 4551 C CA . VAL B 1 281 ? -12.5 14.156 -2.18 1 32.06 281 VAL B CA 1
ATOM 4552 C C . VAL B 1 281 ? -12.047 15.555 -1.779 1 32.06 281 VAL B C 1
ATOM 4554 O O . VAL B 1 281 ? -10.867 15.773 -1.498 1 32.06 281 VAL B O 1
ATOM 4557 N N . ASN B 1 282 ? -12.68 16.609 -2.186 1 32.47 282 ASN B N 1
ATOM 4558 C CA . ASN B 1 282 ? -12.539 18.031 -1.89 1 32.47 282 ASN B CA 1
ATOM 4559 C C . ASN B 1 282 ? -11.484 18.281 -0.812 1 32.47 282 ASN B C 1
ATOM 4561 O O . ASN B 1 282 ? -11.086 17.359 -0.106 1 32.47 282 ASN B O 1
ATOM 4565 N N . GLN B 1 283 ? -11.406 19.766 -0.036 1 33.28 283 GLN B N 1
ATOM 4566 C CA . GLN B 1 283 ? -10.719 20.984 0.417 1 33.28 283 GLN B CA 1
ATOM 4567 C C . GLN B 1 283 ? -9.703 20.656 1.509 1 33.28 283 GLN B C 1
ATOM 4569 O O . GLN B 1 283 ? -8.727 21.391 1.689 1 33.28 283 GLN B O 1
ATOM 4574 N N . LYS B 1 284 ? -9.883 20.453 2.854 1 34.56 284 LYS B N 1
ATOM 4575 C CA . LYS B 1 284 ? -9.375 20.797 4.184 1 34.56 284 LYS B CA 1
ATOM 4576 C C . LYS B 1 284 ? -8.305 19.812 4.633 1 34.56 284 LYS B C 1
ATOM 4578 O O . LYS B 1 284 ? -7.34 20.203 5.301 1 34.56 284 LYS B O 1
ATOM 4583 N N . LEU B 1 285 ? -8.211 18.656 4.824 1 35.88 285 LEU B N 1
ATOM 4584 C CA . LEU B 1 285 ? -7.152 17.656 4.961 1 35.88 285 LEU B CA 1
ATOM 4585 C C . LEU B 1 285 ? -6.371 17.516 3.66 1 35.88 285 LEU B C 1
ATOM 4587 O O . LEU B 1 285 ? -6.965 17.344 2.592 1 35.88 285 LEU B O 1
ATOM 4591 N N . PHE B 1 286 ? -5.012 17.984 3.688 1 34.25 286 PHE B N 1
ATOM 4592 C CA . PHE B 1 286 ? -3.861 18.609 3.039 1 34.25 286 PHE B CA 1
ATOM 4593 C C . PHE B 1 286 ? -3.336 17.719 1.91 1 34.25 286 PHE B C 1
ATOM 4595 O O . PHE B 1 286 ? -3.42 16.5 1.979 1 34.25 286 PHE B O 1
ATOM 4602 N N . GLY B 1 287 ? -2.859 18.281 0.857 1 26.56 287 GLY B N 1
ATOM 4603 C CA . GLY B 1 287 ? -2.293 17.75 -0.373 1 26.56 287 GLY B CA 1
ATOM 4604 C C . GLY B 1 287 ? -1.243 16.672 -0.135 1 26.56 287 GLY B C 1
ATOM 4605 O O . GLY B 1 287 ? -0.164 16.969 0.386 1 26.56 287 GLY B O 1
ATOM 4606 N N . VAL B 1 288 ? -1.921 16.172 0.559 1 28.19 288 VAL B N 1
ATOM 4607 C CA . VAL B 1 288 ? -3.328 15.844 0.356 1 28.19 288 VAL B CA 1
ATOM 4608 C C . VAL B 1 288 ? -3.859 16.578 -0.869 1 28.19 288 VAL B C 1
ATOM 4610 O O . VAL B 1 288 ? -3.523 17.75 -1.09 1 28.19 288 VAL B O 1
#

Solvent-accessible surface area (backbone atoms only — not comparable to full-atom values): 30335 Å² total; per-residue (Å²): 124,55,34,33,34,39,34,22,48,50,59,48,52,49,56,58,54,66,72,42,88,50,50,71,42,37,39,28,41,61,91,36,70,40,42,51,40,51,74,72,52,73,51,71,89,59,68,67,43,77,32,84,43,66,67,55,45,52,53,55,52,67,75,52,87,47,52,34,35,44,33,28,66,52,92,60,88,61,64,59,90,78,44,70,83,54,47,47,34,33,48,42,57,14,37,67,51,32,36,26,69,84,30,23,56,38,42,16,44,55,66,69,32,59,30,17,5,24,24,22,36,63,44,92,55,80,80,52,32,33,33,39,27,66,41,76,31,70,63,39,92,64,59,33,27,59,59,47,50,36,51,27,49,53,32,41,40,51,19,48,54,50,21,58,74,53,69,69,44,60,77,43,80,56,72,78,53,93,81,42,38,74,26,67,84,51,75,68,65,34,44,58,54,90,82,50,51,69,70,56,43,44,35,34,25,32,26,27,34,36,92,88,68,27,20,37,38,70,38,89,94,42,52,31,37,32,36,38,64,46,76,49,68,38,73,57,59,44,62,59,30,63,74,44,58,74,52,35,78,63,42,36,40,88,43,24,38,29,22,19,50,96,91,39,40,37,36,37,31,71,41,42,41,76,82,63,50,65,68,54,54,48,91,54,66,39,28,32,123,56,34,35,35,39,33,21,46,50,59,36,52,49,55,56,54,66,71,43,89,50,50,70,45,38,39,27,42,60,92,36,72,40,41,51,40,50,74,71,51,73,52,71,90,57,69,67,43,78,31,85,43,65,66,55,46,51,52,56,51,68,73,52,87,47,52,33,36,44,33,28,67,51,92,60,88,61,65,60,88,78,43,70,82,53,48,46,33,34,48,41,56,14,37,68,50,33,34,25,68,85,30,22,56,39,40,16,45,55,67,69,33,59,30,17,6,24,24,24,37,63,42,93,55,81,78,52,30,31,34,39,28,67,41,75,30,71,62,41,92,65,58,32,28,57,59,47,52,40,51,28,44,46,33,40,39,51,19,48,54,50,21,58,76,54,68,69,43,61,76,44,78,55,71,77,51,95,81,41,38,72,26,65,85,52,75,67,63,35,45,59,53,90,82,50,52,70,68,57,43,44,35,34,26,33,25,27,34,37,92,88,68,28,21,40,38,70,37,88,94,42,53,33,38,32,36,38,64,47,76,49,67,36,75,57,58,46,62,58,31,64,74,45,57,74,52,34,76,62,45,48,41,89,44,23,38,31,23,21,51,95,92,37,40,36,34,38,31,70,41,43,39,76,81,61,48,65,73,58,55,77,90,65,56,55,89,65

Sequence (576 aa):
MRDCVFVGNRRFVLEELIKKNWNLTVFVVKGTHLERDFNSGMFENVPFQTVASKSELLEHLSLISFDLLISNGCPFILPVEKLPLAKYVNIHPSYLPDLKGCDPVIGAVLLRRDAGATCHIMDSGIDTGDIISQTKIPYTEDLDVTTLYQLSFLAEIEVFHEACRLGFKAKGAQVSTPESLYFNRKAEHQHLSQSDTNDFMLQKVKAFNNKSIGCSFKSENVEYKVFRASKVCNPYLTRHVMKFEENTVALSYENSIVFNRHGEVIRFEEVTQKDNIPLLVNQKLFGVMRDCVFVGNRRFVLEELIKKNWNLTVFVVKGTHLERDFNSGMFENVPFQTVASKSELLEHLSLISFDLLISNGCPFILPVEKLPLAKYVNIHPSYLPDLKGCDPVIGAVLLRRDAGATCHIMDSGIDTGDIISQTKIPYTEDLDVTTLYQLSFLAEIEVFHEACRLGFKAKGAQVSTPESLYFNRKAEHQHLSQSDTNDFMLQKVKAFNNKSIGCSFKSENVEYKVFRASKVCNPYLTRHVMKFEENTVALSYENSIVFNRHGEVIRFEEVTQKDNIPLLVNQKLFGV

Radius of gyration: 29.82 Å; Cα contacts (8 Å, |Δi|>4): 1256; chains: 2; bounding box: 46×92×64 Å

pLDDT: mean 91.4, std 13.43, range [24.53, 98.69]

Secondary structure (DSSP, 8-state):
--EEEEEES-HHHHHHHHTSSSEEEEEEETTSHHHHHHHTTTTTT--EEEE-SHHHHHHHHHT---SEEEEES--S---GGGS-SSEEEEEESS-TTTTBSS-HHHHHHHTT--EEEEEEE--SSSS-SPEEEEEEE---TT--HHHHHHHHHHHHHHHHHHHHHTTT---B-----TT--B----HHHHB--TTS-HHHHHHHHHHT-STTT-EEEEETTEEEEESEEEE---HHHHHHHTTSPTT--SEEETTEEEEEETTEEEEEES-EETT-------SSS---/--EEEEEES-HHHHHHHHTSSSEEEEEEETTSHHHHHHHTTTTTT--EEEE-SHHHHHHHHHTS--SEEEEES--S---GGGS-SSEEEEEESS-TTTTBSS-HHHHHHHTT--EEEEEEE--SSSS-SPEEEEEEE---TT--HHHHHHHHHHHHHHHHHHHHHTTT---B-----TT--B----HHHHB--TTS-HHHHHHHHHHT-STTT-EEEEETTEEEEESEEEE---HHHHHHHTTSPTT--SEEETTEEEEEETTEEEEEES-EETT-------SSS---

InterPro domains:
  IPR002376 Formyl transferase, N-terminal [PF00551] (48-159)
  IPR036477 Formyl transferase, N-terminal domain superfamily [SSF53328] (44-167)

Foldseek 3Di:
DFFEEEEAQQVLLVVVVVPDPYNYEYEYEPPGPSVVCVVVCVPPPHDYHYDDDPVRVQVVQQVDDGAEYEYEHHPDQDAVVPGPDHWYKYKDFAQPPAAFENQSLLVCLLVVHKTWIWIATRHNDGPFHATQFIDIHHGDPPAFSVVSVVVSSVRSNVRSVSCVVSVVDGPGGGDDDPVHDYDDDDLVLQEDDLPDDPVSSQSSLRSQLPPVGAHWADADHWIKGFNHKDFDDDPVVLVQQVVDDASHFRAADQQKTWHDHPSTIMITHPMATPVRPLCCCDDDSHVD/DFFEEEEAQQVLLVVVVVPDPYNYEYEYEPPHPSVVCVVVCVPPPHDYHYDDDPVRVQVVQQPDDGAEYEYEHHPDQDAVVPGPDHWYKYKDFAQPPAAFENQSLLVCLLVVHKTWIWIFTRHNDGVFGATQFIDIHHGDPPAFSVVSVVVSSVRSNVRSVSCVVSVVDGPDGGDDDPPHDYDDDDLVLQEDDLPDDPVSSQSSLRSQLPPVGAHWADADHWIKGFRHKDFDDDPVVLVQQVVDDASHFRDDAQQKTWHDHPSTIMITHPMATPVRPPCCCDDDRPND